Protein AF-0000000067715689 (afdb_homodimer)

Sequence (502 aa):
MKSIFISGAANGIGKAVALKFLHEGWLVGAYDLAEITYSHPNLRWGYLNVRQSESWDKALEDFATHTGGTIDVVDNNAGVIIEGPLQDAEEGSVDKLLAINVNGVTLGARAAHPYLARTPGAQLLNMSSASAVYGQPQIAVYSASKFYVAGLTEALNLEWRKDDIRVVDVWPLWAKTDLVNGVKAKSLKRLGVRITPEQVAQAVWDAVHPKSRWAKGKVHHGVSKLDKALYLMKSLSPDRVAMCFARLIAGMKSIFISGAANGIGKAVALKFLHEGWLVGAYDLAEITYSHPNLRWGYLNVRQSESWDKALEDFATHTGGTIDVVDNNAGVIIEGPLQDAEEGSVDKLLAINVNGVTLGARAAHPYLARTPGAQLLNMSSASAVYGQPQIAVYSASKFYVAGLTEALNLEWRKDDIRVVDVWPLWAKTDLVNGVKAKSLKRLGVRITPEQVAQAVWDAVHPKSRWAKGKVHHGVSKLDKALYLMKSLSPDRVAMCFARLIAG

Nearest PDB structures (foldseek):
  1ae1-assembly1_A  TM=8.604E-01  e=1.299E-16  Datura stramonium
  1ae1-assembly1_B  TM=8.525E-01  e=2.004E-15  Datura stramonium
  2ae2-assembly1_A  TM=8.533E-01  e=1.173E-15  Datura stramonium
  2ae1-assembly1_A  TM=8.393E-01  e=2.127E-15  Datura stramonium
  5ff9-assembly1_C  TM=8.757E-01  e=2.914E-14  Narcissus pseudonarcissus

Foldseek 3Di:
DAEEEFEPLQDFLNVLLQVVVVVVPHQYEYEYCDDRDDDDPSYHYYYADLLDLVRLLVSLVVSCVVVVLAHQEYELEDADFDFFAPVPDDPCPLVVRCSRLPVSLVSNVVSCLRRQLVDAQHEYEYEAALLCLDQAPRGRSNNVSRVNVLVVQVVVCVVCVVSNYHGAYEYEYLACDCVCVPVPQVLSVPVPHNQGSNLSSVQVVCQSVPPDPVSSPHRYTYSDPVSVVSNVCSVPDDPVVNVVVSVVSSD/DAEEEEEPLQDFLNVLLQVVVVVVPHQYEYEYCDDRDDDDPSYHYYYADLLDLVRLLVSLVVSCVVVVLAHQEYELEDADFDFFAPVPDDPCPLVVRCSRLPVSLVSNVVSCLRRQLVDAQHEYEYEAALLCLDQAPRGRSNNVSRVNVLVVQVVVCVVCVVSNYHGAYEYEYLACDCVCVPVPQVLSVVVPHNQGSNLSSVQVVCQSVPPDPVSSPHRYTYSDPVSVVSNVCSVPDDPVVNVVVSVVSSD

Structure (mmCIF, N/CA/C/O backbone):
data_AF-0000000067715689-model_v1
#
loop_
_entity.id
_entity.type
_entity.pdbx_description
1 polymer 'Dehydrogenases with different specificities (Related to short-chain alcohol dehydrogenases)'
#
loop_
_atom_site.group_PDB
_atom_site.id
_atom_site.type_symbol
_atom_site.label_atom_id
_atom_site.label_alt_id
_atom_site.label_comp_id
_atom_site.label_asym_id
_atom_site.label_entity_id
_atom_site.label_seq_id
_atom_site.pdbx_PDB_ins_code
_atom_site.Cartn_x
_atom_site.Cartn_y
_atom_site.Cartn_z
_atom_site.occupancy
_atom_site.B_iso_or_equiv
_atom_site.auth_seq_id
_atom_site.auth_comp_id
_atom_site.auth_asym_id
_atom_site.auth_atom_id
_atom_site.pdbx_PDB_model_num
ATOM 1 N N . MET A 1 1 ? 1.938 -32.562 -14.57 1 90.81 1 MET A N 1
ATOM 2 C CA . MET A 1 1 ? 0.697 -31.828 -14.367 1 90.81 1 MET A CA 1
ATOM 3 C C . MET A 1 1 ? 0.979 -30.438 -13.82 1 90.81 1 MET A C 1
ATOM 5 O O . MET A 1 1 ? 1.812 -30.266 -12.93 1 90.81 1 MET A O 1
ATOM 9 N N . LYS A 1 2 ? 0.376 -29.406 -14.422 1 97.44 2 LYS A N 1
ATOM 10 C CA . LYS A 1 2 ? 0.578 -28.047 -13.945 1 97.44 2 LYS A CA 1
ATOM 11 C C . LYS A 1 2 ? -0.142 -27.812 -12.625 1 97.44 2 LYS A C 1
ATOM 13 O O . LYS A 1 2 ? -1.163 -28.438 -12.344 1 97.44 2 LYS A O 1
ATOM 18 N N . SER A 1 3 ? 0.376 -26.953 -11.812 1 98.69 3 SER A N 1
ATOM 19 C CA . SER A 1 3 ? -0.172 -26.781 -10.477 1 98.69 3 SER A CA 1
ATOM 20 C C . SER A 1 3 ? -0.402 -25.312 -10.156 1 98.69 3 SER A C 1
ATOM 22 O O . SER A 1 3 ? 0.294 -24.438 -10.68 1 98.69 3 SER A O 1
ATOM 24 N N . ILE A 1 4 ? -1.448 -25.047 -9.297 1 98.81 4 ILE A N 1
ATOM 25 C CA . ILE A 1 4 ? -1.716 -23.703 -8.781 1 98.81 4 ILE A CA 1
ATOM 26 C C . ILE A 1 4 ? -2.004 -23.781 -7.285 1 98.81 4 ILE A C 1
ATOM 28 O O . ILE A 1 4 ? -2.74 -24.656 -6.832 1 98.81 4 ILE A O 1
ATOM 32 N N . PHE A 1 5 ? -1.339 -22.953 -6.52 1 98.88 5 PHE A N 1
ATOM 33 C CA . PHE A 1 5 ? -1.626 -22.719 -5.109 1 98.88 5 PHE A CA 1
ATOM 34 C C . PHE A 1 5 ? -2.482 -21.469 -4.934 1 98.88 5 PHE A C 1
ATOM 36 O O . PHE A 1 5 ? -2.15 -20.406 -5.457 1 98.88 5 PHE A O 1
ATOM 43 N N . ILE A 1 6 ? -3.592 -21.562 -4.184 1 98.75 6 ILE A N 1
ATOM 44 C CA . ILE A 1 6 ? -4.516 -20.453 -4.035 1 98.75 6 ILE A CA 1
ATOM 45 C C . ILE A 1 6 ? -4.754 -20.172 -2.551 1 98.75 6 ILE A C 1
ATOM 47 O O . ILE A 1 6 ? -5.215 -21.047 -1.814 1 98.75 6 ILE A O 1
ATOM 51 N N . SER A 1 7 ? -4.418 -18.984 -2.09 1 98.31 7 SER A N 1
ATOM 52 C CA . SER A 1 7 ? -4.82 -18.547 -0.756 1 98.31 7 SER A CA 1
ATOM 53 C C . SER A 1 7 ? -6.25 -18.016 -0.755 1 98.31 7 SER A C 1
ATOM 55 O O . SER A 1 7 ? -6.695 -17.422 -1.737 1 98.31 7 SER A O 1
ATOM 57 N N . GLY A 1 8 ? -6.949 -18.141 0.369 1 96.75 8 GLY A N 1
ATOM 58 C CA . GLY A 1 8 ? -8.328 -17.688 0.447 1 96.75 8 GLY A CA 1
ATOM 59 C C . GLY A 1 8 ? -9.258 -18.438 -0.499 1 96.75 8 GLY A C 1
ATOM 60 O O . GLY A 1 8 ? -10.039 -17.812 -1.218 1 96.75 8 GLY A O 1
ATOM 61 N N . ALA A 1 9 ? -9.156 -19.75 -0.516 1 97.31 9 ALA A N 1
ATOM 62 C CA . ALA A 1 9 ? -9.789 -20.516 -1.575 1 97.31 9 ALA A CA 1
ATOM 63 C C . ALA A 1 9 ? -11.102 -21.141 -1.092 1 97.31 9 ALA A C 1
ATOM 65 O O . ALA A 1 9 ? -11.75 -21.891 -1.823 1 97.31 9 ALA A O 1
ATOM 66 N N . ALA A 1 10 ? -11.539 -20.844 0.126 1 96.31 10 ALA A N 1
ATOM 67 C CA . ALA A 1 10 ? -12.719 -21.5 0.677 1 96.31 10 ALA A CA 1
ATOM 68 C C . ALA A 1 10 ? -13.992 -20.938 0.061 1 96.31 10 ALA A C 1
ATOM 70 O O . ALA A 1 10 ? -14.984 -21.656 -0.099 1 96.31 10 ALA A O 1
ATOM 71 N N . ASN A 1 11 ? -13.977 -19.641 -0.258 1 90.94 11 ASN A N 1
ATOM 72 C CA . ASN A 1 11 ? -15.18 -18.984 -0.766 1 90.94 11 ASN A CA 1
ATOM 73 C C . ASN A 1 11 ? -14.844 -17.953 -1.825 1 90.94 11 ASN A C 1
ATOM 75 O O . ASN A 1 11 ? -13.672 -17.734 -2.139 1 90.94 11 ASN A O 1
ATOM 79 N N . GLY A 1 12 ? -15.867 -17.516 -2.5 1 90.12 12 GLY A N 1
ATOM 80 C CA . GLY A 1 12 ? -15.742 -16.344 -3.348 1 90.12 12 GLY A CA 1
ATOM 81 C C . GLY A 1 12 ? -14.875 -16.578 -4.57 1 90.12 12 GLY A C 1
ATOM 82 O O . GLY A 1 12 ? -15.039 -17.578 -5.27 1 90.12 12 GLY A O 1
ATOM 83 N N . ILE A 1 13 ? -14.062 -15.617 -4.824 1 90.12 13 ILE A N 1
ATOM 84 C CA . ILE A 1 13 ? -13.211 -15.625 -6.008 1 90.12 13 ILE A CA 1
ATOM 85 C C . ILE A 1 13 ? -12.227 -16.781 -5.93 1 90.12 13 ILE A C 1
ATOM 87 O O . ILE A 1 13 ? -12.016 -17.5 -6.91 1 90.12 13 ILE A O 1
ATOM 91 N N . GLY A 1 14 ? -11.664 -17.031 -4.723 1 95.56 14 GLY A N 1
ATOM 92 C CA . GLY A 1 14 ? -10.711 -18.109 -4.559 1 95.56 14 GLY A CA 1
ATOM 93 C C . GLY A 1 14 ? -11.297 -19.469 -4.895 1 95.56 14 GLY A C 1
ATOM 94 O O . GLY A 1 14 ? -10.641 -20.281 -5.559 1 95.56 14 GLY A O 1
ATOM 95 N N . LYS A 1 15 ? -12.484 -19.641 -4.449 1 96.81 15 LYS A N 1
ATOM 96 C CA . LYS A 1 15 ? -13.156 -20.906 -4.762 1 96.81 15 LYS A CA 1
ATOM 97 C C . LYS A 1 15 ? -13.43 -21.031 -6.258 1 96.81 15 LYS A C 1
ATOM 99 O O . LYS A 1 15 ? -13.211 -22.078 -6.852 1 96.81 15 LYS A O 1
ATOM 104 N N . ALA A 1 16 ? -13.875 -19.969 -6.871 1 95.69 16 ALA A N 1
ATOM 105 C CA . ALA A 1 16 ? -14.164 -19.969 -8.305 1 95.69 16 ALA A CA 1
ATOM 106 C C . ALA A 1 16 ? -12.906 -20.266 -9.109 1 95.69 16 ALA A C 1
ATOM 108 O O . ALA A 1 16 ? -12.945 -21 -10.102 1 95.69 16 ALA A O 1
ATOM 109 N N . VAL A 1 17 ? -11.805 -19.672 -8.68 1 97.12 17 VAL A N 1
ATOM 110 C CA . VAL A 1 17 ? -10.539 -19.922 -9.352 1 97.12 17 VAL A CA 1
ATOM 111 C C . VAL A 1 17 ? -10.141 -21.391 -9.188 1 97.12 17 VAL A C 1
ATOM 113 O O . VAL A 1 17 ? -9.734 -22.047 -10.156 1 97.12 17 VAL A O 1
ATOM 116 N N . ALA A 1 18 ? -10.289 -21.906 -7.973 1 98.56 18 ALA A N 1
ATOM 117 C CA . ALA A 1 18 ? -9.961 -23.297 -7.719 1 98.56 18 ALA A CA 1
ATOM 118 C C . ALA A 1 18 ? -10.766 -24.219 -8.633 1 98.56 18 ALA A C 1
ATOM 120 O O . ALA A 1 18 ? -10.203 -25.109 -9.289 1 98.56 18 ALA A O 1
ATOM 121 N N . LEU A 1 19 ? -12 -23.984 -8.703 1 98.44 19 LEU A N 1
ATOM 122 C CA . LEU A 1 19 ? -12.891 -24.844 -9.492 1 98.44 19 LEU A CA 1
ATOM 123 C C . LEU A 1 19 ? -12.562 -24.75 -10.977 1 98.44 19 LEU A C 1
ATOM 125 O O . LEU A 1 19 ? -12.57 -25.75 -11.688 1 98.44 19 LEU A O 1
ATOM 129 N N . LYS A 1 20 ? -12.266 -23.578 -11.445 1 98.19 20 LYS A N 1
ATOM 130 C CA . LYS A 1 20 ? -11.898 -23.391 -12.836 1 98.19 20 LYS A CA 1
ATOM 131 C C . LYS A 1 20 ? -10.641 -24.172 -13.195 1 98.19 20 LYS A C 1
ATOM 133 O O . LYS A 1 20 ? -10.609 -24.875 -14.211 1 98.19 20 LYS A O 1
ATOM 138 N N . PHE A 1 21 ? -9.648 -24.094 -12.398 1 98.69 21 PHE A N 1
ATOM 139 C CA . PHE A 1 21 ? -8.383 -24.766 -12.695 1 98.69 21 PHE A CA 1
ATOM 140 C C . PHE A 1 21 ? -8.516 -26.266 -12.539 1 98.69 21 PHE A C 1
ATOM 142 O O . PHE A 1 21 ? -7.887 -27.031 -13.273 1 98.69 21 PHE A O 1
ATOM 149 N N . LEU A 1 22 ? -9.336 -26.75 -11.578 1 98.56 22 LEU A N 1
ATOM 150 C CA . LEU A 1 22 ? -9.641 -28.172 -11.469 1 98.56 22 LEU A CA 1
ATOM 151 C C . LEU A 1 22 ? -10.305 -28.688 -12.742 1 98.56 22 LEU A C 1
ATOM 153 O O . LEU A 1 22 ? -9.945 -29.75 -13.258 1 98.56 22 LEU A O 1
ATOM 157 N N . HIS A 1 23 ? -11.234 -27.906 -13.211 1 98.12 23 HIS A N 1
ATOM 158 C CA . HIS A 1 23 ? -11.945 -28.25 -14.43 1 98.12 23 HIS A CA 1
ATOM 159 C C . HIS A 1 23 ? -10.984 -28.391 -15.609 1 98.12 23 HIS A C 1
ATOM 161 O O . HIS A 1 23 ? -11.172 -29.25 -16.469 1 98.12 23 HIS A O 1
ATOM 167 N N . GLU A 1 24 ? -9.922 -27.641 -15.625 1 98 24 GLU A N 1
ATOM 168 C CA . GLU A 1 24 ? -8.945 -27.641 -16.719 1 98 24 GLU A CA 1
ATOM 169 C C . GLU A 1 24 ? -7.867 -28.703 -16.5 1 98 24 GLU A C 1
ATOM 171 O O . GLU A 1 24 ? -6.902 -28.781 -17.25 1 98 24 GLU A O 1
ATOM 176 N N . GLY A 1 25 ? -7.914 -29.469 -15.398 1 98.19 25 GLY A N 1
ATOM 177 C CA . GLY A 1 25 ? -7.066 -30.625 -15.195 1 98.19 25 GLY A CA 1
ATOM 178 C C . GLY A 1 25 ? -5.824 -30.328 -14.375 1 98.19 25 GLY A C 1
ATOM 179 O O . GLY A 1 25 ? -4.91 -31.141 -14.305 1 98.19 25 GLY A O 1
ATOM 180 N N . TRP A 1 26 ? -5.754 -29.172 -13.719 1 98.69 26 TRP A N 1
ATOM 181 C CA . TRP A 1 26 ? -4.586 -28.797 -12.93 1 98.69 26 TRP A CA 1
ATOM 182 C C . TRP A 1 26 ? -4.621 -29.438 -11.547 1 98.69 26 TRP A C 1
ATOM 184 O O . TRP A 1 26 ? -5.688 -29.812 -11.062 1 98.69 26 TRP A O 1
ATOM 194 N N . LEU A 1 27 ? -3.48 -29.625 -10.961 1 98.75 27 LEU A N 1
ATOM 195 C CA . LEU A 1 27 ? -3.393 -29.859 -9.523 1 98.75 27 LEU A CA 1
ATOM 196 C C . LEU A 1 27 ? -3.586 -28.562 -8.75 1 98.75 27 LEU A C 1
ATOM 198 O O . LEU A 1 27 ? -2.861 -27.594 -8.969 1 98.75 27 LEU A O 1
ATOM 202 N N . VAL A 1 28 ? -4.613 -28.562 -7.863 1 98.88 28 VAL A N 1
ATOM 203 C CA . VAL A 1 28 ? -4.984 -27.312 -7.211 1 98.88 28 VAL A CA 1
ATOM 204 C C . VAL A 1 28 ? -4.762 -27.422 -5.703 1 98.88 28 VAL A C 1
ATOM 206 O O . VAL A 1 28 ? -5.262 -28.359 -5.07 1 98.88 28 VAL A O 1
ATOM 209 N N . GLY A 1 29 ? -3.941 -26.578 -5.137 1 98.88 29 GLY A N 1
ATOM 210 C CA . GLY A 1 29 ? -3.871 -26.375 -3.697 1 98.88 29 GLY A CA 1
ATOM 211 C C . GLY A 1 29 ? -4.762 -25.25 -3.209 1 98.88 29 GLY A C 1
ATOM 212 O O . GLY A 1 29 ? -4.516 -24.078 -3.514 1 98.88 29 GLY A O 1
ATOM 213 N N . ALA A 1 30 ? -5.793 -25.609 -2.455 1 98.81 30 ALA A N 1
ATOM 214 C CA . ALA A 1 30 ? -6.73 -24.656 -1.887 1 98.81 30 ALA A CA 1
ATOM 215 C C . ALA A 1 30 ? -6.488 -24.469 -0.392 1 98.81 30 ALA A C 1
ATOM 217 O O . ALA A 1 30 ? -6.746 -25.375 0.403 1 98.81 30 ALA A O 1
ATOM 218 N N . TYR A 1 31 ? -6.047 -23.328 0.003 1 98.75 31 TYR A N 1
ATOM 219 C CA . TYR A 1 31 ? -5.691 -23.078 1.394 1 98.75 31 TYR A CA 1
ATOM 220 C C . TYR A 1 31 ? -6.43 -21.844 1.932 1 98.75 31 TYR A C 1
ATOM 222 O O . TYR A 1 31 ? -6.582 -20.844 1.228 1 98.75 31 TYR A O 1
ATOM 230 N N . ASP A 1 32 ? -6.906 -21.891 3.127 1 98 32 ASP A N 1
ATOM 231 C CA . ASP A 1 32 ? -7.754 -20.859 3.715 1 98 32 ASP A CA 1
AT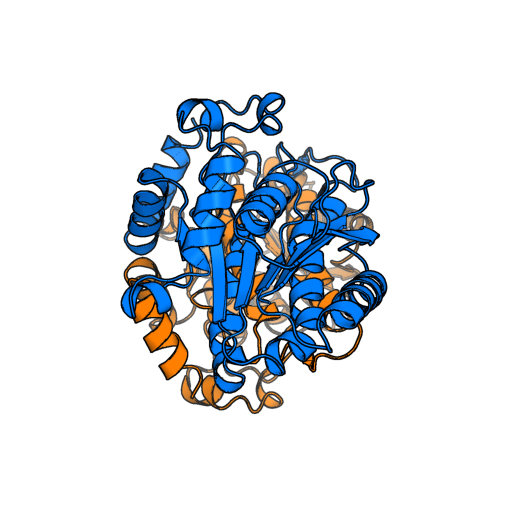OM 232 C C . ASP A 1 32 ? -7.805 -21 5.234 1 98 32 ASP A C 1
ATOM 234 O O . ASP A 1 32 ? -7.336 -21.984 5.793 1 98 32 ASP A O 1
ATOM 238 N N . LEU A 1 33 ? -8.25 -19.938 5.863 1 97.12 33 LEU A N 1
ATOM 239 C CA . LEU A 1 33 ? -8.602 -20.047 7.273 1 97.12 33 LEU A CA 1
ATOM 240 C C . LEU A 1 33 ? -9.797 -20.969 7.473 1 97.12 33 LEU A C 1
ATOM 242 O O . LEU A 1 33 ? -9.828 -21.75 8.43 1 97.12 33 LEU A O 1
ATOM 246 N N . ALA A 1 34 ? -10.766 -20.812 6.621 1 96.75 34 ALA A N 1
ATOM 247 C CA . ALA A 1 34 ? -11.992 -21.609 6.68 1 96.75 34 ALA A CA 1
ATOM 248 C C . ALA A 1 34 ? -11.789 -22.969 6.035 1 96.75 34 ALA A C 1
ATOM 250 O O . ALA A 1 34 ? -10.898 -23.156 5.203 1 96.75 34 ALA A O 1
ATOM 251 N N . GLU A 1 35 ? -12.594 -23.828 6.32 1 97.12 35 GLU A N 1
ATOM 252 C CA . GLU A 1 35 ? -12.539 -25.172 5.77 1 97.12 35 GLU A CA 1
ATOM 253 C C . GLU A 1 35 ? -12.914 -25.188 4.293 1 97.12 35 GLU A C 1
ATOM 255 O O . GLU A 1 35 ? -13.836 -24.484 3.875 1 97.12 35 GLU A O 1
ATOM 260 N N . ILE A 1 36 ? -12.148 -25.969 3.545 1 98.06 36 ILE A N 1
ATOM 261 C CA . ILE A 1 36 ? -12.492 -26.219 2.148 1 98.06 36 ILE A CA 1
ATOM 262 C C . ILE A 1 36 ? -13.602 -27.266 2.066 1 98.06 36 ILE A C 1
ATOM 264 O O . ILE A 1 36 ? -13.422 -28.406 2.512 1 98.06 36 ILE A O 1
ATOM 268 N N . THR A 1 37 ? -14.695 -26.875 1.43 1 97.75 37 THR A N 1
ATOM 269 C CA . THR A 1 37 ? -15.859 -27.75 1.513 1 97.75 37 THR A CA 1
ATOM 270 C C . THR A 1 37 ? -16.109 -28.453 0.181 1 97.75 37 THR A C 1
ATOM 272 O O . THR A 1 37 ? -17.062 -29.219 0.049 1 97.75 37 THR A O 1
ATOM 275 N N . TYR A 1 38 ? -15.422 -28.188 -0.883 1 97.38 38 TYR A N 1
ATOM 276 C CA . TYR A 1 38 ? -15.523 -28.859 -2.17 1 97.38 38 TYR A CA 1
ATOM 277 C C . TYR A 1 38 ? -14.414 -29.906 -2.328 1 97.38 38 TYR A C 1
ATOM 279 O O . TYR A 1 38 ? -13.43 -29.875 -1.593 1 97.38 38 TYR A O 1
ATOM 287 N N . SER A 1 39 ? -14.656 -30.875 -3.275 1 97.38 39 SER A N 1
ATOM 288 C CA . SER A 1 39 ? -13.727 -31.984 -3.445 1 97.38 39 SER A CA 1
ATOM 289 C C . SER A 1 39 ? -13.484 -32.281 -4.922 1 97.38 39 SER A C 1
ATOM 291 O O . SER A 1 39 ? -14.352 -32.031 -5.762 1 97.38 39 SER A O 1
ATOM 293 N N . HIS A 1 40 ? -12.367 -32.719 -5.184 1 98.06 40 HIS A N 1
ATOM 294 C CA . HIS A 1 40 ? -11.883 -33.156 -6.492 1 98.06 40 HIS A CA 1
ATOM 295 C C . HIS A 1 40 ? -10.633 -34 -6.363 1 98.06 40 HIS A C 1
ATOM 297 O O . HIS A 1 40 ? -9.797 -33.75 -5.488 1 98.06 40 HIS A O 1
ATOM 303 N N . PRO A 1 41 ? -10.414 -35 -7.199 1 97.88 41 PRO A N 1
ATOM 304 C CA . PRO A 1 41 ? -9.234 -35.875 -7.09 1 97.88 41 PRO A CA 1
ATOM 305 C C . PRO A 1 41 ? -7.922 -35.094 -7.172 1 97.88 41 PRO A C 1
ATOM 307 O O . PRO A 1 41 ? -6.922 -35.5 -6.582 1 97.88 41 PRO A O 1
ATOM 310 N N . ASN A 1 42 ? -7.977 -34 -7.883 1 98.62 42 ASN A N 1
ATOM 311 C CA . ASN A 1 42 ? -6.766 -33.219 -8.062 1 98.62 42 ASN A CA 1
ATOM 312 C C . ASN A 1 42 ? -6.703 -32.062 -7.07 1 98.62 42 ASN A C 1
ATOM 314 O O . ASN A 1 42 ? -5.902 -31.125 -7.23 1 98.62 42 ASN A O 1
ATOM 318 N N . LEU A 1 43 ? -7.559 -32.031 -6.043 1 98.75 43 LEU A N 1
ATOM 319 C CA . LEU A 1 43 ? -7.59 -30.969 -5.047 1 98.75 43 LEU A CA 1
ATOM 320 C C . LEU A 1 43 ? -6.773 -31.344 -3.816 1 98.75 43 LEU A C 1
ATOM 322 O O . LEU A 1 43 ? -6.883 -32.469 -3.318 1 98.75 43 LEU A O 1
ATOM 326 N N . ARG A 1 44 ? -5.895 -30.531 -3.432 1 98.62 44 ARG A N 1
ATOM 327 C CA . ARG A 1 44 ? -5.254 -30.547 -2.119 1 98.62 44 ARG A CA 1
ATOM 328 C C . ARG A 1 44 ? -5.645 -29.312 -1.31 1 98.62 44 ARG A C 1
ATOM 330 O O . ARG A 1 44 ? -5.855 -28.234 -1.871 1 98.62 44 ARG A O 1
ATOM 337 N N . TRP A 1 45 ? -5.879 -29.5 -0.043 1 98.38 45 TRP A N 1
ATOM 338 C CA . TRP A 1 45 ? -6.367 -28.375 0.74 1 98.38 45 TRP A CA 1
ATOM 339 C C . TRP A 1 45 ? -5.715 -28.344 2.117 1 98.38 45 TRP A C 1
ATOM 341 O O . TRP A 1 45 ? -5.145 -29.344 2.564 1 98.38 45 TRP A O 1
ATOM 351 N N . GLY A 1 46 ? -5.719 -27.188 2.744 1 98.12 46 GLY A N 1
ATOM 352 C CA . GLY A 1 46 ? -5.145 -27.031 4.07 1 98.12 46 GLY A CA 1
ATOM 353 C C . GLY A 1 46 ? -5.414 -25.656 4.672 1 98.12 46 GLY A C 1
ATOM 354 O O . GLY A 1 46 ? -6.172 -24.875 4.109 1 98.12 46 GLY A O 1
ATOM 355 N N . TYR A 1 47 ? -4.777 -25.5 5.805 1 98.5 47 TYR A N 1
ATOM 356 C CA . TYR A 1 47 ? -4.953 -24.281 6.59 1 98.5 47 TYR A CA 1
ATOM 357 C C . TYR A 1 47 ? -3.906 -23.234 6.215 1 98.5 47 TYR A C 1
ATOM 359 O O . TYR A 1 47 ? -2.734 -23.562 6.023 1 98.5 47 TYR A O 1
ATOM 367 N N . LEU A 1 48 ? -4.344 -22 6.094 1 98.56 48 LEU A N 1
ATOM 368 C CA . LEU A 1 48 ? -3.426 -20.891 5.867 1 98.56 48 LEU A CA 1
ATOM 369 C C . LEU A 1 48 ? -3.969 -19.594 6.48 1 98.56 48 LEU A C 1
ATOM 371 O O . LEU A 1 48 ? -5.047 -19.141 6.102 1 98.56 48 LEU A O 1
ATOM 375 N N . ASN A 1 49 ? -3.314 -19.125 7.484 1 98.38 49 ASN A N 1
ATOM 376 C CA . ASN A 1 49 ? -3.477 -17.75 7.934 1 98.38 49 ASN A CA 1
ATOM 377 C C . ASN A 1 49 ? -2.484 -16.812 7.246 1 98.38 49 ASN A C 1
ATOM 379 O O . ASN A 1 49 ? -1.305 -16.781 7.602 1 98.38 49 ASN A O 1
ATOM 383 N N . VAL A 1 50 ? -2.98 -16.047 6.316 1 97.44 50 VAL A N 1
ATOM 384 C CA . VAL A 1 50 ? -2.104 -15.305 5.414 1 97.44 50 VAL A CA 1
ATOM 385 C C . VAL A 1 50 ? -1.358 -14.227 6.195 1 97.44 50 VAL A C 1
ATOM 387 O O . VAL A 1 50 ? -0.397 -13.641 5.691 1 97.44 50 VAL A O 1
ATOM 390 N N . ARG A 1 51 ? -1.784 -13.938 7.434 1 95.44 51 ARG A N 1
ATOM 391 C CA . ARG A 1 51 ? -1.161 -12.891 8.242 1 95.44 51 ARG A CA 1
ATOM 392 C C . ARG A 1 51 ? 0.101 -13.406 8.922 1 95.44 51 ARG A C 1
ATOM 394 O O . ARG A 1 51 ? 0.816 -12.648 9.578 1 95.44 51 ARG A O 1
ATOM 401 N N . GLN A 1 52 ? 0.377 -14.68 8.805 1 96 52 GLN A N 1
ATOM 402 C CA . GLN A 1 52 ? 1.484 -15.281 9.539 1 96 52 GLN A CA 1
ATOM 403 C C . GLN A 1 52 ? 2.496 -15.914 8.586 1 96 52 GLN A C 1
ATOM 405 O O . GLN A 1 52 ? 2.158 -16.828 7.828 1 96 52 GLN A O 1
ATOM 410 N N . SER A 1 53 ? 3.715 -15.508 8.727 1 95.25 53 SER A N 1
ATOM 411 C CA . SER A 1 53 ? 4.781 -16 7.855 1 95.25 53 SER A CA 1
ATOM 412 C C . SER A 1 53 ? 4.938 -17.516 7.969 1 95.25 53 SER A C 1
ATOM 414 O O . SER A 1 53 ? 5.047 -18.203 6.957 1 95.25 53 SER A O 1
ATOM 416 N N . GLU A 1 54 ? 4.922 -18 9.141 1 96.44 54 GLU A N 1
ATOM 417 C CA . GLU A 1 54 ? 5.098 -19.438 9.367 1 96.44 54 GLU A CA 1
ATOM 418 C C . GLU A 1 54 ? 3.959 -20.234 8.734 1 96.44 54 GLU A C 1
ATOM 420 O O . GLU A 1 54 ? 4.168 -21.344 8.25 1 96.44 54 GLU A O 1
ATOM 425 N N . SER A 1 55 ? 2.797 -19.703 8.789 1 98.25 55 SER A N 1
ATOM 426 C CA . SER A 1 55 ? 1.649 -20.359 8.18 1 98.25 55 SER A CA 1
ATOM 427 C C . SER A 1 55 ? 1.834 -20.516 6.672 1 98.25 55 SER A C 1
ATOM 429 O O . SER A 1 55 ? 1.509 -21.547 6.098 1 98.25 55 SER A O 1
ATOM 431 N N . TRP A 1 56 ? 2.375 -19.5 6.012 1 97.75 56 TRP A N 1
ATOM 432 C CA . TRP A 1 56 ? 2.682 -19.562 4.586 1 97.75 56 TRP A CA 1
ATOM 433 C C . TRP A 1 56 ? 3.701 -20.656 4.293 1 97.75 56 TRP A C 1
ATOM 435 O O . TRP A 1 56 ? 3.502 -21.469 3.393 1 97.75 56 TRP A O 1
ATOM 445 N N . ASP A 1 57 ? 4.746 -20.656 5.078 1 97.31 57 ASP A N 1
ATOM 446 C CA . ASP A 1 57 ? 5.801 -21.641 4.859 1 97.31 57 ASP A CA 1
ATOM 447 C C . ASP A 1 57 ? 5.246 -23.062 4.941 1 97.31 57 ASP A C 1
ATOM 449 O O . ASP A 1 57 ? 5.512 -23.875 4.062 1 97.31 57 ASP A O 1
ATOM 453 N N . LYS A 1 58 ? 4.488 -23.297 5.922 1 98.5 58 LYS A N 1
ATOM 454 C CA . LYS A 1 58 ? 3.924 -24.625 6.121 1 98.5 58 LYS A CA 1
ATOM 455 C C . LYS A 1 58 ? 2.963 -25 4.996 1 98.5 58 LYS A C 1
ATOM 457 O O . LYS A 1 58 ? 2.988 -26.125 4.492 1 98.5 58 LYS A O 1
ATOM 462 N N . ALA A 1 59 ? 2.117 -24.062 4.598 1 98.69 59 ALA A N 1
ATOM 463 C CA . ALA A 1 59 ? 1.116 -24.328 3.568 1 98.69 59 ALA A CA 1
ATOM 464 C C . ALA A 1 59 ? 1.776 -24.609 2.223 1 98.69 59 ALA A C 1
ATOM 466 O O . ALA A 1 59 ? 1.413 -25.578 1.538 1 98.69 59 ALA A O 1
ATOM 467 N N . LEU A 1 60 ? 2.727 -23.781 1.843 1 98.56 60 LEU A N 1
ATOM 468 C CA . LEU A 1 60 ? 3.404 -23.969 0.562 1 98.56 60 LEU A CA 1
ATOM 469 C C . LEU A 1 60 ? 4.25 -25.234 0.566 1 98.56 60 LEU A C 1
ATOM 471 O O . LEU A 1 60 ? 4.312 -25.938 -0.44 1 98.56 60 LEU A O 1
ATOM 475 N N . GLU A 1 61 ? 4.879 -25.484 1.674 1 98.38 61 GLU A N 1
ATOM 476 C CA . GLU A 1 61 ? 5.629 -26.719 1.801 1 98.38 61 GLU A CA 1
ATOM 477 C C . GLU A 1 61 ? 4.715 -27.938 1.647 1 98.38 61 GLU A C 1
ATOM 479 O O . GLU A 1 61 ? 5.051 -28.891 0.939 1 98.38 61 GLU A O 1
ATOM 484 N N . ASP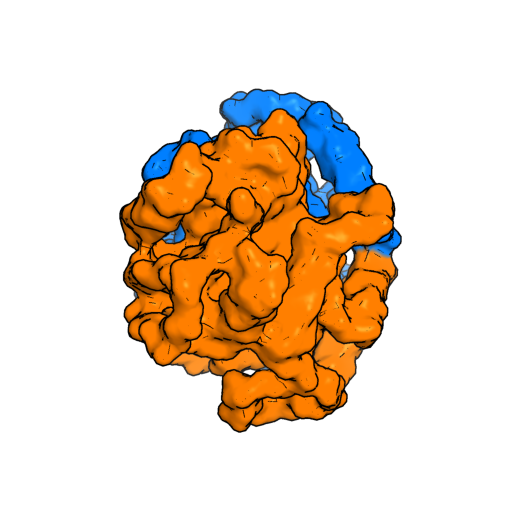 A 1 62 ? 3.645 -27.938 2.297 1 98.56 62 ASP A N 1
ATOM 485 C CA . ASP A 1 62 ? 2.666 -29.016 2.219 1 98.56 62 ASP A CA 1
ATOM 486 C C . ASP A 1 62 ? 2.232 -29.25 0.775 1 98.56 62 ASP A C 1
ATOM 488 O O . ASP A 1 62 ? 2.281 -30.391 0.29 1 98.56 62 ASP A O 1
ATOM 492 N N . PHE A 1 63 ? 1.869 -28.234 0.035 1 98.62 63 PHE A N 1
ATOM 493 C CA . PHE A 1 63 ? 1.425 -28.375 -1.346 1 98.62 63 PHE A CA 1
ATOM 494 C C . PHE A 1 63 ? 2.561 -28.891 -2.229 1 98.62 63 PHE A C 1
ATOM 496 O O . PHE A 1 63 ? 2.346 -29.719 -3.107 1 98.62 63 PHE A O 1
ATOM 503 N N . ALA A 1 64 ? 3.746 -28.359 -1.954 1 97.88 64 ALA A N 1
ATOM 504 C CA . ALA A 1 64 ? 4.91 -28.703 -2.77 1 97.88 64 ALA A CA 1
ATOM 505 C C . ALA A 1 64 ? 5.238 -30.188 -2.674 1 97.88 64 ALA A C 1
ATOM 507 O O . ALA A 1 64 ? 5.867 -30.75 -3.572 1 97.88 64 ALA A O 1
ATOM 508 N N . THR A 1 65 ? 4.836 -30.844 -1.582 1 97.5 65 THR A N 1
ATOM 509 C CA . THR A 1 65 ? 5.062 -32.281 -1.46 1 97.5 65 THR A CA 1
ATOM 510 C C . THR A 1 65 ? 4.309 -33.031 -2.547 1 97.5 65 THR A C 1
ATOM 512 O O . THR A 1 65 ? 4.688 -34.156 -2.91 1 97.5 65 THR A O 1
ATOM 515 N N . HIS A 1 66 ? 3.326 -32.438 -3.094 1 97.69 66 HIS A N 1
ATOM 516 C CA . HIS A 1 66 ? 2.496 -33.094 -4.094 1 97.69 66 HIS A CA 1
ATOM 517 C C . HIS A 1 66 ? 2.941 -32.719 -5.508 1 97.69 66 HIS A C 1
ATOM 519 O O . HIS A 1 66 ? 2.432 -33.281 -6.484 1 97.69 66 HIS A O 1
ATOM 525 N N . THR A 1 67 ? 3.846 -31.75 -5.625 1 97.06 67 THR A N 1
ATOM 526 C CA . THR A 1 67 ? 4.223 -31.25 -6.938 1 97.06 67 THR A CA 1
ATOM 527 C C . THR A 1 67 ? 5.707 -31.5 -7.207 1 97.06 67 THR A C 1
ATOM 529 O O . THR A 1 67 ? 6.246 -31.016 -8.203 1 97.06 67 THR A O 1
ATOM 532 N N . GLY A 1 68 ? 6.414 -32.188 -6.285 1 95.12 68 GLY A N 1
ATOM 533 C CA . GLY A 1 68 ? 7.848 -32.406 -6.422 1 95.12 68 GLY A CA 1
ATOM 534 C C . GLY A 1 68 ? 8.664 -31.172 -6.156 1 95.12 68 GLY A C 1
ATOM 535 O O . GLY A 1 68 ? 9.773 -31.016 -6.676 1 95.12 68 GLY A O 1
ATOM 536 N N . GLY A 1 69 ? 8.094 -30.25 -5.492 1 96.19 69 GLY A N 1
ATOM 537 C CA . GLY A 1 69 ? 8.82 -29.062 -5.062 1 96.19 69 GLY A CA 1
ATOM 538 C C . GLY A 1 69 ? 8.656 -27.891 -6.008 1 96.19 69 GLY A C 1
ATOM 539 O O . GLY A 1 69 ? 9.25 -26.828 -5.801 1 96.19 69 GLY A O 1
ATOM 540 N N . THR A 1 70 ? 7.855 -28.094 -7.094 1 96.75 70 THR A N 1
ATOM 541 C CA . THR A 1 70 ? 7.617 -27.016 -8.055 1 96.75 70 THR A CA 1
ATOM 542 C C . THR A 1 70 ? 6.172 -26.531 -7.977 1 96.75 70 THR A C 1
ATOM 544 O O . THR A 1 70 ? 5.281 -27.281 -7.57 1 96.75 70 THR A O 1
ATOM 547 N N . ILE A 1 71 ? 5.957 -25.266 -8.258 1 98.5 71 ILE A N 1
ATOM 548 C CA . ILE A 1 71 ? 4.617 -24.703 -8.359 1 98.5 71 ILE A CA 1
ATOM 549 C C . ILE A 1 71 ? 4.543 -23.781 -9.57 1 98.5 71 ILE A C 1
ATOM 551 O O . ILE A 1 71 ? 5.324 -22.828 -9.688 1 98.5 71 ILE A O 1
ATOM 555 N N . ASP A 1 72 ? 3.596 -24.016 -10.469 1 98.62 72 ASP A N 1
ATOM 556 C CA . ASP A 1 72 ? 3.5 -23.25 -11.703 1 98.62 72 ASP A CA 1
ATOM 557 C C . ASP A 1 72 ? 2.914 -21.859 -11.438 1 98.62 72 ASP A C 1
ATOM 559 O O . ASP A 1 72 ? 3.34 -20.875 -12.047 1 98.62 72 ASP A O 1
ATOM 563 N N . VAL A 1 73 ? 1.887 -21.766 -10.609 1 98.75 73 VAL A N 1
ATOM 564 C CA . VAL A 1 73 ? 1.225 -20.5 -10.312 1 98.75 73 VAL A CA 1
ATOM 565 C C . VAL A 1 73 ? 0.903 -20.422 -8.828 1 98.75 73 VAL A C 1
ATOM 567 O O . VAL A 1 73 ? 0.407 -21.391 -8.234 1 98.75 73 VAL A O 1
ATOM 570 N N . VAL A 1 74 ? 1.292 -19.406 -8.18 1 98.69 74 VAL A N 1
ATOM 571 C CA . VAL A 1 74 ? 0.764 -19.047 -6.867 1 98.69 74 VAL A CA 1
ATOM 572 C C . VAL A 1 74 ? -0.192 -17.859 -7.004 1 98.69 74 VAL A C 1
ATOM 574 O O . VAL A 1 74 ? 0.157 -16.844 -7.598 1 98.69 74 VAL A O 1
ATOM 577 N N . ASP A 1 75 ? -1.423 -18.031 -6.555 1 98.06 75 ASP A N 1
ATOM 578 C CA . ASP A 1 75 ? -2.455 -17 -6.578 1 98.06 75 ASP A CA 1
ATOM 579 C C . ASP A 1 75 ? -2.68 -16.422 -5.184 1 98.06 75 ASP A C 1
ATOM 581 O O . ASP A 1 75 ? -3.373 -17.031 -4.359 1 98.06 75 ASP A O 1
ATOM 585 N N . ASN A 1 76 ? -2.076 -15.281 -4.949 1 96.44 76 ASN A N 1
ATOM 586 C CA . ASN A 1 76 ? -2.365 -14.492 -3.754 1 96.44 76 ASN A CA 1
ATOM 587 C C . ASN A 1 76 ? -3.756 -13.867 -3.814 1 96.44 76 ASN A C 1
ATOM 589 O O . ASN A 1 76 ? -3.904 -12.703 -4.188 1 96.44 76 ASN A O 1
ATOM 593 N N . ASN A 1 77 ? -4.707 -14.602 -3.35 1 92.69 77 ASN A N 1
ATOM 594 C CA . ASN A 1 77 ? -6.105 -14.258 -3.59 1 92.69 77 ASN A CA 1
ATOM 595 C C . ASN A 1 77 ? -6.781 -13.734 -2.324 1 92.69 77 ASN A C 1
ATOM 597 O O . ASN A 1 77 ? -7.73 -12.953 -2.4 1 92.69 77 ASN A O 1
ATOM 601 N N . ALA A 1 78 ? -6.285 -14.148 -1.166 1 84.94 78 ALA A N 1
ATOM 602 C CA . ALA A 1 78 ? -6.926 -13.75 0.085 1 84.94 78 ALA A CA 1
ATOM 603 C C . ALA A 1 78 ? -7 -12.234 0.212 1 84.94 78 ALA A C 1
ATOM 605 O O . ALA A 1 78 ? -6.035 -11.531 -0.097 1 84.94 78 ALA A O 1
ATOM 606 N N . GLY A 1 79 ? -8.125 -11.703 0.544 1 84.88 79 GLY A N 1
ATOM 607 C CA . GLY A 1 79 ? -8.344 -10.281 0.746 1 84.88 79 GLY A CA 1
ATOM 608 C C . GLY A 1 79 ? -9.672 -9.969 1.418 1 84.88 79 GLY A C 1
ATOM 609 O O . GLY A 1 79 ? -10.57 -10.812 1.442 1 84.88 79 GLY A O 1
ATOM 610 N N . VAL A 1 80 ? -9.695 -8.852 2.043 1 79.81 80 VAL A N 1
ATOM 611 C CA . VAL A 1 80 ? -10.914 -8.398 2.699 1 79.81 80 VAL A CA 1
ATOM 612 C C . VAL A 1 80 ? -11.156 -6.926 2.381 1 79.81 80 VAL A C 1
ATOM 614 O O . VAL A 1 80 ? -10.242 -6.215 1.96 1 79.81 80 VAL A O 1
ATOM 617 N N . ILE A 1 81 ? -12.406 -6.559 2.465 1 78.31 81 ILE A N 1
ATOM 618 C CA . ILE A 1 81 ? -12.797 -5.164 2.285 1 78.31 81 ILE A CA 1
ATOM 619 C C . ILE A 1 81 ? -13.461 -4.645 3.557 1 78.31 81 ILE A C 1
ATOM 621 O O . ILE A 1 81 ? -14.219 -5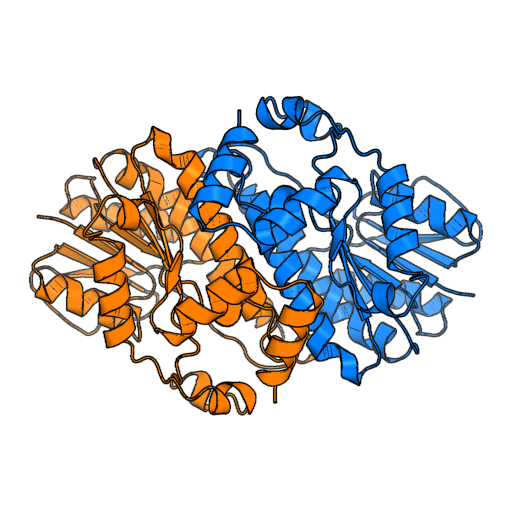.371 4.211 1 78.31 81 ILE A O 1
ATOM 625 N N . ILE A 1 82 ? -13.055 -3.465 4.035 1 74.56 82 ILE A N 1
ATOM 626 C CA . ILE A 1 82 ? -13.766 -2.734 5.074 1 74.56 82 ILE A CA 1
ATOM 627 C C . ILE A 1 82 ? -14.344 -1.443 4.5 1 74.56 82 ILE A C 1
ATOM 629 O O . ILE A 1 82 ? -13.633 -0.679 3.84 1 74.56 82 ILE A O 1
ATOM 633 N N . GLU A 1 83 ? -15.633 -1.247 4.797 1 75.06 83 GLU A N 1
ATOM 634 C CA . GLU A 1 83 ? -16.297 -0.056 4.285 1 75.06 83 GLU A CA 1
ATOM 635 C C . GLU A 1 83 ? -16.422 1.019 5.359 1 75.06 83 GLU A C 1
ATOM 637 O O . GLU A 1 83 ? -16.422 0.711 6.555 1 75.06 83 GLU A O 1
ATOM 642 N N . GLY A 1 84 ? -16.516 2.301 4.82 1 79.38 84 GLY A N 1
ATOM 643 C CA . GLY A 1 84 ? -16.75 3.426 5.711 1 79.38 84 GLY A CA 1
ATOM 644 C C . GLY A 1 84 ? -15.57 4.375 5.797 1 79.38 84 GLY A C 1
ATOM 645 O O . GLY A 1 84 ? -14.461 4.035 5.379 1 79.38 84 GLY A O 1
ATOM 646 N N . PRO A 1 85 ? -15.93 5.531 6.32 1 85.62 85 PRO A N 1
ATOM 647 C CA . PRO A 1 85 ? -14.859 6.516 6.5 1 85.62 85 PRO A CA 1
ATOM 648 C C . PRO A 1 85 ? -13.773 6.039 7.469 1 85.62 85 PRO A C 1
ATOM 650 O O . PRO A 1 85 ? -14.078 5.352 8.445 1 85.62 85 PRO A O 1
ATOM 653 N N . LEU A 1 86 ? -12.523 6.406 7.168 1 88.44 86 LEU A N 1
ATOM 654 C CA . LEU A 1 86 ? -11.375 5.969 7.949 1 88.44 86 LEU A CA 1
ATOM 655 C C . LEU A 1 86 ? -11.547 6.324 9.422 1 88.44 86 LEU A C 1
ATOM 657 O O . LEU A 1 86 ? -11.273 5.5 10.297 1 88.44 86 LEU A O 1
ATOM 661 N N . GLN A 1 87 ? -12.062 7.543 9.672 1 88 87 GLN A N 1
ATOM 662 C CA . GLN A 1 87 ? -12.148 8.016 11.055 1 88 87 GLN A CA 1
ATOM 663 C C . GLN A 1 87 ? -13.227 7.27 11.828 1 88 87 GLN A C 1
ATOM 665 O O . GLN A 1 87 ? -13.234 7.297 13.062 1 88 87 GLN A O 1
ATOM 670 N N . ASP A 1 88 ? -14.102 6.59 11.117 1 86.56 88 ASP A N 1
ATOM 671 C CA . ASP A 1 88 ? -15.203 5.887 11.766 1 86.56 88 ASP A CA 1
ATOM 672 C C . ASP A 1 88 ? -14.953 4.379 11.789 1 86.56 88 ASP A C 1
ATOM 674 O O . ASP A 1 88 ? -15.805 3.615 12.258 1 86.56 88 ASP A O 1
ATOM 678 N N . ALA A 1 89 ? -13.828 3.994 11.281 1 86.25 89 ALA A N 1
ATOM 679 C CA . ALA A 1 89 ? -13.539 2.564 11.227 1 86.25 89 ALA A CA 1
ATOM 680 C C . ALA A 1 89 ? -13.445 1.97 12.625 1 86.25 89 ALA A C 1
ATOM 682 O O . ALA A 1 89 ? -12.906 2.602 13.539 1 86.25 89 ALA A O 1
ATOM 683 N N . GLU A 1 90 ? -13.961 0.776 12.75 1 83.69 90 GLU A N 1
ATOM 684 C CA . GLU A 1 90 ? -13.898 0.074 14.023 1 83.69 90 GLU A CA 1
ATOM 685 C C . GLU A 1 90 ? -12.453 -0.22 14.414 1 83.69 90 GLU A C 1
ATOM 687 O O . GLU A 1 90 ? -11.609 -0.481 13.555 1 83.69 90 GLU A O 1
ATOM 692 N N . GLU A 1 91 ? -12.344 -0.233 15.734 1 77.75 91 GLU A N 1
ATOM 693 C CA . GLU A 1 91 ? -11.016 -0.522 16.25 1 77.75 91 GLU A CA 1
ATOM 694 C C . GLU A 1 91 ? -10.508 -1.872 15.758 1 77.75 91 GLU A C 1
ATOM 696 O O . GLU A 1 91 ? -11.227 -2.871 15.812 1 77.75 91 GLU A O 1
ATOM 701 N N . GLY A 1 92 ? -9.375 -1.852 15.211 1 87.69 92 GLY A N 1
ATOM 702 C CA . GLY A 1 92 ? -8.75 -3.094 14.797 1 87.69 92 GLY A CA 1
ATOM 703 C C . GLY A 1 92 ? -9.094 -3.484 13.367 1 87.69 92 GLY A C 1
ATOM 704 O O . GLY A 1 92 ? -8.43 -4.336 12.773 1 87.69 92 GLY A O 1
ATOM 705 N N . SER A 1 93 ? -10.203 -2.922 12.844 1 87.94 93 SER A N 1
ATOM 706 C CA . SER A 1 93 ? -10.625 -3.301 11.5 1 87.94 93 SER A CA 1
ATOM 707 C C . SER A 1 93 ? -9.586 -2.889 10.453 1 87.94 93 SER A C 1
ATOM 709 O O . SER A 1 93 ? -9.305 -3.645 9.523 1 87.94 93 SER A O 1
ATOM 711 N N . VAL A 1 94 ? -9.062 -1.757 10.641 1 89.38 94 VAL A N 1
ATOM 712 C CA . VAL A 1 94 ? -8.055 -1.248 9.719 1 89.38 94 VAL A CA 1
ATOM 713 C C . VAL A 1 94 ? -6.805 -2.129 9.781 1 89.38 94 VAL A C 1
ATOM 715 O O . VAL A 1 94 ? -6.27 -2.529 8.742 1 89.38 94 VAL A O 1
ATOM 718 N N . ASP A 1 95 ? -6.449 -2.449 10.969 1 91.44 95 ASP A N 1
ATOM 719 C CA . ASP A 1 95 ? -5.281 -3.303 11.164 1 91.44 95 ASP A CA 1
ATOM 720 C C . ASP A 1 95 ? -5.484 -4.672 10.516 1 91.44 95 ASP A C 1
ATOM 722 O O . ASP A 1 95 ? -4.57 -5.215 9.898 1 91.44 95 ASP A O 1
ATOM 726 N N . LYS A 1 96 ? -6.613 -5.133 10.703 1 91.81 96 LYS A N 1
ATOM 727 C CA . LYS A 1 96 ? -6.93 -6.438 10.141 1 91.81 96 LYS A CA 1
ATOM 728 C C . LYS A 1 96 ? -6.859 -6.406 8.617 1 91.81 96 LYS A C 1
ATOM 730 O O . LYS A 1 96 ? -6.293 -7.305 7.992 1 91.81 96 LYS A O 1
ATOM 735 N N . LEU A 1 97 ? -7.461 -5.422 8.023 1 92.25 97 LEU A N 1
ATOM 736 C CA . LEU A 1 97 ? -7.445 -5.277 6.57 1 92.25 97 LEU A CA 1
ATOM 737 C C . LEU A 1 97 ? -6.016 -5.188 6.051 1 92.25 97 LEU A C 1
ATOM 739 O O . LEU A 1 97 ? -5.648 -5.887 5.102 1 92.25 97 LEU A O 1
ATOM 743 N N . LEU A 1 98 ? -5.223 -4.375 6.684 1 94.5 98 LEU A N 1
ATOM 744 C CA . LEU A 1 98 ? -3.844 -4.184 6.242 1 94.5 98 LEU A CA 1
ATOM 745 C C . LEU A 1 98 ? -3.031 -5.461 6.441 1 94.5 98 LEU A C 1
ATOM 747 O O . LEU A 1 98 ? -2.199 -5.809 5.602 1 94.5 98 LEU A O 1
ATOM 751 N N . ALA A 1 99 ? -3.289 -6.168 7.508 1 95.19 99 ALA A N 1
ATOM 752 C CA . ALA A 1 99 ? -2.584 -7.418 7.789 1 95.19 99 ALA A CA 1
ATOM 753 C C . ALA A 1 99 ? -2.854 -8.453 6.707 1 95.19 99 ALA A C 1
ATOM 755 O O . ALA A 1 99 ? -1.977 -9.258 6.375 1 95.19 99 ALA A O 1
ATOM 756 N N . ILE A 1 100 ? -3.965 -8.43 6.184 1 94.19 100 ILE A N 1
ATOM 757 C CA . ILE A 1 100 ? -4.355 -9.422 5.188 1 94.19 100 ILE A CA 1
ATOM 758 C C . ILE A 1 100 ? -3.977 -8.922 3.795 1 94.19 100 ILE A C 1
ATOM 760 O O . ILE A 1 100 ? -3.252 -9.602 3.062 1 94.19 100 ILE A O 1
ATOM 764 N N . ASN A 1 101 ? -4.406 -7.699 3.42 1 93.25 101 ASN A N 1
ATOM 765 C CA . ASN A 1 101 ? -4.316 -7.203 2.051 1 93.25 101 ASN A CA 1
ATOM 766 C C . ASN A 1 101 ? -2.908 -6.727 1.716 1 93.25 101 ASN A C 1
ATOM 768 O O . ASN A 1 101 ? -2.537 -6.645 0.543 1 93.25 101 ASN A O 1
ATOM 772 N N . VAL A 1 102 ? -2.162 -6.336 2.709 1 95.25 102 VAL A N 1
ATOM 773 C CA . VAL A 1 102 ? -0.832 -5.789 2.467 1 95.25 102 VAL A CA 1
ATOM 774 C C . VAL A 1 102 ? 0.23 -6.766 2.961 1 95.25 102 VAL A C 1
ATOM 776 O O . VAL A 1 102 ? 0.933 -7.387 2.16 1 95.25 102 VAL A O 1
ATOM 779 N N . ASN A 1 103 ? 0.182 -7.059 4.301 1 95.62 103 ASN A N 1
ATOM 780 C CA . ASN A 1 103 ? 1.169 -7.988 4.84 1 95.62 103 ASN A CA 1
ATOM 781 C C . ASN A 1 103 ? 1.019 -9.375 4.234 1 95.62 103 ASN A C 1
ATOM 783 O O . ASN A 1 103 ? 2.008 -10.008 3.85 1 95.62 103 ASN A O 1
ATOM 787 N N . GLY A 1 104 ? -0.192 -9.82 4.172 1 96.12 104 GLY A N 1
ATOM 788 C CA . GLY A 1 104 ? -0.461 -11.164 3.674 1 96.12 104 GLY A CA 1
ATOM 789 C C . GLY A 1 104 ? 0.057 -11.391 2.268 1 96.12 104 GLY A C 1
ATOM 790 O O . GLY A 1 104 ? 0.697 -12.406 1.992 1 96.12 104 GLY A O 1
ATOM 791 N N . VAL A 1 105 ? -0.215 -10.438 1.368 1 96 105 VAL A N 1
ATOM 792 C CA . VAL A 1 105 ? 0.21 -10.555 -0.023 1 96 105 VAL A CA 1
ATOM 793 C C . VAL A 1 105 ? 1.735 -10.539 -0.1 1 96 105 VAL A C 1
ATOM 795 O O . VAL A 1 105 ? 2.33 -11.258 -0.908 1 96 105 VAL A O 1
ATOM 798 N N . THR A 1 106 ? 2.385 -9.703 0.701 1 96.31 106 THR A N 1
ATOM 799 C CA . THR A 1 106 ? 3.84 -9.602 0.725 1 96.31 106 THR A CA 1
ATOM 800 C C . THR A 1 106 ? 4.469 -10.891 1.24 1 96.31 106 THR A C 1
ATOM 802 O O . THR A 1 106 ? 5.41 -11.406 0.638 1 96.31 106 THR A O 1
ATOM 805 N N . LEU A 1 107 ? 3.947 -11.398 2.361 1 96 107 LEU A N 1
ATOM 806 C CA . LEU A 1 107 ? 4.434 -12.648 2.932 1 96 107 LEU A CA 1
ATOM 807 C C . LEU A 1 107 ? 4.234 -13.805 1.956 1 96 107 LEU A C 1
ATOM 809 O O . LEU A 1 107 ? 5.102 -14.672 1.83 1 96 107 LEU A O 1
ATOM 813 N N . GLY A 1 108 ? 3.105 -13.812 1.291 1 97.12 108 GLY A N 1
ATOM 814 C CA . GLY A 1 108 ? 2.834 -14.844 0.301 1 97.12 108 GLY A CA 1
ATOM 815 C C . GLY A 1 108 ? 3.828 -14.844 -0.846 1 97.12 108 GLY A C 1
ATOM 816 O O . GLY A 1 108 ? 4.316 -15.898 -1.25 1 97.12 108 GLY A O 1
ATOM 817 N N . ALA A 1 109 ? 4.074 -13.648 -1.385 1 97 109 ALA A N 1
ATOM 818 C CA . ALA A 1 109 ? 5.062 -13.523 -2.453 1 97 109 ALA A CA 1
ATOM 819 C C . ALA A 1 109 ? 6.43 -14.039 -2.002 1 97 109 ALA A C 1
ATOM 821 O O . ALA A 1 109 ? 7.082 -14.797 -2.717 1 97 109 ALA A O 1
ATOM 822 N N . ARG A 1 110 ? 6.836 -13.625 -0.847 1 96.12 110 ARG A N 1
ATOM 823 C CA . ARG A 1 110 ? 8.133 -14.031 -0.315 1 96.12 110 ARG A CA 1
ATOM 824 C C . ARG A 1 110 ? 8.219 -15.547 -0.176 1 96.12 110 ARG A C 1
ATOM 826 O O . ARG A 1 110 ? 9.195 -16.156 -0.617 1 96.12 110 ARG A O 1
ATOM 833 N N . ALA A 1 111 ? 7.258 -16.125 0.424 1 96.62 111 ALA A N 1
ATOM 834 C CA . ALA A 1 111 ? 7.246 -17.562 0.708 1 96.62 111 ALA A CA 1
ATOM 835 C C . ALA A 1 111 ? 7.176 -18.375 -0.582 1 96.62 111 ALA A C 1
ATOM 837 O O . ALA A 1 111 ? 7.691 -19.5 -0.645 1 96.62 111 ALA A O 1
ATOM 838 N N . ALA A 1 112 ? 6.551 -17.844 -1.62 1 97.88 112 ALA A N 1
ATOM 839 C CA . ALA A 1 112 ? 6.312 -18.562 -2.873 1 97.88 112 ALA A CA 1
ATOM 840 C C . ALA A 1 112 ? 7.582 -18.625 -3.715 1 97.88 112 ALA A C 1
ATOM 842 O O . ALA A 1 112 ? 7.738 -19.516 -4.551 1 97.88 112 ALA A O 1
ATOM 843 N N . HIS A 1 113 ? 8.484 -17.703 -3.527 1 97.38 113 HIS A N 1
ATOM 844 C CA . HIS A 1 113 ? 9.602 -17.453 -4.434 1 97.38 113 HIS A CA 1
ATOM 845 C C . HIS A 1 113 ? 10.422 -18.719 -4.656 1 97.38 113 HIS A C 1
ATOM 847 O O . HIS A 1 113 ? 10.703 -19.094 -5.801 1 97.38 113 HIS A O 1
ATOM 853 N N . PRO A 1 114 ? 10.789 -19.438 -3.574 1 97.38 114 PRO A N 1
ATOM 854 C CA . PRO A 1 114 ? 11.656 -20.594 -3.824 1 97.38 114 PRO A CA 1
ATOM 855 C C . PRO A 1 114 ? 10.992 -21.656 -4.695 1 97.38 114 PRO A C 1
ATOM 857 O O . PRO A 1 114 ? 11.664 -22.312 -5.488 1 97.38 114 PRO A O 1
ATOM 860 N N . TYR A 1 115 ? 9.734 -21.828 -4.609 1 98.19 115 TYR A N 1
ATOM 861 C CA . TYR A 1 115 ? 9.016 -22.828 -5.391 1 98.19 115 TYR A CA 1
ATOM 862 C C . TYR A 1 115 ? 8.828 -22.375 -6.832 1 98.19 115 TYR A C 1
ATOM 864 O O . TYR A 1 115 ? 8.938 -23.172 -7.766 1 98.19 115 TYR A O 1
ATOM 872 N N . LEU A 1 116 ? 8.578 -21.078 -6.996 1 98.31 116 LEU A N 1
ATOM 873 C CA . LEU A 1 116 ? 8.422 -20.5 -8.328 1 98.31 116 LEU A CA 1
ATOM 874 C C . LEU A 1 116 ? 9.75 -20.469 -9.07 1 98.31 116 LEU A C 1
ATOM 876 O O . LEU A 1 116 ? 9.805 -20.766 -10.266 1 98.31 116 LEU A O 1
ATOM 880 N N . ALA A 1 117 ? 10.789 -20.172 -8.312 1 97.06 117 ALA A N 1
ATOM 881 C CA . ALA A 1 117 ? 12.109 -20.062 -8.922 1 97.06 117 ALA A CA 1
ATOM 882 C C . ALA A 1 117 ? 12.586 -21.422 -9.453 1 97.06 117 ALA A C 1
ATOM 884 O O . ALA A 1 117 ? 13.359 -21.469 -10.414 1 97.06 117 ALA A O 1
ATOM 885 N N . ARG A 1 118 ? 12.102 -22.438 -8.906 1 96.69 118 ARG A N 1
ATOM 886 C CA . ARG A 1 118 ? 12.492 -23.781 -9.328 1 96.69 118 ARG A CA 1
ATOM 887 C C . ARG A 1 118 ? 11.664 -24.25 -10.523 1 96.69 118 ARG A C 1
ATOM 889 O O . ARG A 1 118 ? 11.945 -25.297 -11.109 1 96.69 118 ARG A O 1
ATOM 896 N N . THR A 1 119 ? 10.664 -23.547 -10.906 1 97.12 119 THR A N 1
ATOM 897 C CA . THR A 1 119 ? 9.727 -23.922 -11.953 1 97.12 119 THR A CA 1
ATOM 898 C C . THR A 1 119 ? 9.859 -23 -13.156 1 97.12 119 THR A C 1
ATOM 900 O O . THR A 1 119 ? 9.508 -21.812 -13.078 1 97.12 119 THR A O 1
ATOM 903 N N . PRO A 1 120 ? 10.375 -23.516 -14.219 1 94.88 120 PRO A N 1
ATOM 904 C CA . PRO A 1 120 ? 10.523 -22.656 -15.398 1 94.88 120 PRO A CA 1
ATOM 905 C C . PRO A 1 120 ? 9.203 -22.031 -15.844 1 94.88 120 PRO A C 1
ATOM 907 O O . PRO A 1 120 ? 8.219 -22.75 -16.047 1 94.88 120 PRO A O 1
ATOM 910 N N . GLY A 1 121 ? 9.195 -20.734 -15.953 1 94.94 121 GLY A N 1
ATOM 911 C CA . GLY A 1 121 ? 8.031 -20.031 -16.453 1 94.94 121 GLY A CA 1
ATOM 912 C C . GLY A 1 121 ? 6.934 -19.891 -15.414 1 94.94 121 GLY A C 1
ATOM 913 O O . GLY A 1 121 ? 5.762 -19.703 -15.766 1 94.94 121 GLY A O 1
ATOM 914 N N . ALA A 1 122 ? 7.277 -20.016 -14.156 1 97.81 122 ALA A N 1
ATOM 915 C CA . ALA A 1 122 ? 6.297 -19.922 -13.078 1 97.81 122 ALA A CA 1
ATOM 916 C C . ALA A 1 122 ? 5.738 -18.5 -12.977 1 97.81 122 ALA A C 1
ATOM 918 O O . ALA A 1 122 ? 6.305 -17.562 -13.539 1 97.81 122 ALA A O 1
ATOM 919 N N . GLN A 1 123 ? 4.551 -18.375 -12.305 1 98 123 GLN A N 1
ATOM 920 C CA . GLN A 1 123 ? 3.869 -17.094 -12.227 1 98 123 GLN A CA 1
ATOM 921 C C . GLN A 1 123 ? 3.322 -16.844 -10.82 1 98 123 GLN A C 1
ATOM 923 O O . GLN A 1 123 ? 2.846 -17.766 -10.164 1 98 123 GLN A O 1
ATOM 928 N N . LEU A 1 124 ? 3.49 -15.648 -10.391 1 98 124 LEU A N 1
ATOM 929 C CA . LEU A 1 124 ? 2.785 -15.156 -9.211 1 98 124 LEU A CA 1
ATOM 930 C C . LEU A 1 124 ? 1.641 -14.227 -9.609 1 98 124 LEU A C 1
ATOM 932 O O . LEU A 1 124 ? 1.84 -13.281 -10.375 1 98 124 LEU A O 1
ATOM 936 N N . LEU A 1 125 ? 0.486 -14.562 -9.195 1 97.31 125 LEU A N 1
ATOM 937 C CA . LEU A 1 125 ? -0.688 -13.734 -9.453 1 97.31 125 LEU A CA 1
ATOM 938 C C . LEU A 1 125 ? -1.19 -13.094 -8.164 1 97.31 125 LEU A C 1
ATOM 940 O O . LEU A 1 125 ? -1.387 -13.781 -7.156 1 97.31 125 LEU A O 1
ATOM 944 N N . ASN A 1 126 ? -1.294 -11.773 -8.156 1 95 126 ASN A N 1
ATOM 945 C CA . ASN A 1 126 ? -1.888 -11.023 -7.047 1 95 126 ASN A CA 1
ATOM 946 C C . ASN A 1 126 ? -3.283 -10.523 -7.398 1 95 126 ASN A C 1
ATOM 948 O O . ASN A 1 126 ? -3.527 -10.094 -8.531 1 95 126 ASN A O 1
ATOM 952 N N . MET A 1 127 ? -4.148 -10.555 -6.434 1 88.81 127 MET A N 1
ATOM 953 C CA . MET A 1 127 ? -5.496 -10.039 -6.652 1 88.81 127 MET A CA 1
ATOM 954 C C . MET A 1 127 ? -5.582 -8.562 -6.27 1 88.81 127 MET A C 1
ATOM 956 O O . MET A 1 127 ? -5.367 -8.211 -5.109 1 88.81 127 MET A O 1
ATOM 960 N N . SER A 1 128 ? -5.793 -7.773 -7.203 1 78.62 128 SER A N 1
ATOM 961 C CA . SER A 1 128 ? -5.984 -6.34 -7 1 78.62 128 SER A CA 1
ATOM 962 C C . SER A 1 128 ? -7.441 -5.941 -7.195 1 78.62 128 SER A C 1
ATOM 964 O O . SER A 1 128 ? -8.352 -6.73 -6.922 1 78.62 128 SER A O 1
ATOM 966 N N . SER A 1 129 ? -7.75 -4.781 -7.309 1 61.44 129 SER A N 1
ATOM 967 C CA . SER A 1 129 ? -9.102 -4.281 -7.531 1 61.44 129 SER A CA 1
ATOM 968 C C . SER A 1 129 ? -9.094 -3.053 -8.438 1 61.44 129 SER A C 1
ATOM 970 O O . SER A 1 129 ? -8.07 -2.379 -8.57 1 61.44 129 SER A O 1
ATOM 972 N N . ALA A 1 130 ? -10.188 -2.953 -9.086 1 51.19 130 ALA A N 1
ATOM 973 C CA . ALA A 1 130 ? -10.359 -1.75 -9.891 1 51.19 130 ALA A CA 1
ATOM 974 C C . ALA A 1 130 ? -10.258 -0.493 -9.031 1 51.19 130 ALA A C 1
ATOM 976 O O . ALA A 1 130 ? -9.984 0.595 -9.547 1 51.19 130 ALA A O 1
ATOM 977 N N . SER A 1 131 ? -10.5 -0.608 -7.809 1 47.81 131 SER A N 1
ATOM 978 C CA . SER A 1 131 ? -10.391 0.529 -6.902 1 47.81 131 SER A CA 1
ATOM 979 C C . SER A 1 131 ? -8.938 0.979 -6.754 1 47.81 131 SER A C 1
ATOM 981 O O . SER A 1 131 ? -8.656 1.962 -6.066 1 47.81 131 SER A O 1
ATOM 983 N N . ALA A 1 132 ? -8.016 0.333 -7.438 1 45.97 132 ALA A N 1
ATOM 984 C CA . ALA A 1 132 ? -6.605 0.706 -7.422 1 45.97 132 ALA A CA 1
ATOM 985 C C . ALA A 1 132 ? -6.32 1.815 -8.43 1 45.97 132 ALA A C 1
ATOM 987 O O . ALA A 1 132 ? -5.23 2.385 -8.445 1 45.97 132 ALA A O 1
ATOM 988 N N . VAL A 1 133 ? -7.316 2.139 -9.203 1 43.72 133 VAL A N 1
ATOM 989 C CA . VAL A 1 133 ? -7.117 3.15 -10.242 1 43.72 133 VAL A CA 1
ATOM 990 C C . VAL A 1 133 ? -7.141 4.543 -9.609 1 43.72 133 VAL A C 1
ATOM 992 O O . VAL A 1 133 ? -6.309 5.395 -9.938 1 43.72 133 VAL A O 1
ATOM 995 N N . TYR A 1 134 ? -8.023 4.789 -8.789 1 44.53 134 TYR A N 1
ATOM 996 C CA . TYR A 1 134 ? -8.07 6.031 -8.023 1 44.53 134 TYR A CA 1
ATOM 997 C C . TYR A 1 134 ? -8.633 5.781 -6.625 1 44.53 134 TYR A C 1
ATOM 999 O O . TYR A 1 134 ? -9.555 4.988 -6.453 1 44.53 134 TYR A O 1
ATOM 1007 N N . GLY A 1 135 ? -7.957 6.457 -5.758 1 50.16 135 GLY A N 1
ATOM 1008 C CA . GLY A 1 135 ? -8.43 6.32 -4.391 1 50.16 135 GLY A CA 1
ATOM 1009 C C . GLY A 1 135 ? -9.914 6.598 -4.242 1 50.16 135 GLY A C 1
ATOM 1010 O O . GLY A 1 135 ? -10.438 7.551 -4.824 1 50.16 135 GLY A O 1
ATOM 1011 N N . GLN A 1 136 ? -10.633 5.707 -3.561 1 57.22 136 GLN A N 1
ATOM 1012 C CA . GLN A 1 136 ? -12.086 5.805 -3.457 1 57.22 136 GLN A CA 1
ATOM 1013 C C . GLN A 1 136 ? -12.508 6.18 -2.041 1 57.22 136 GLN A C 1
ATOM 1015 O O . GLN A 1 136 ? -12.102 5.535 -1.072 1 57.22 136 GLN A O 1
ATOM 1020 N N . PRO A 1 137 ? -13.383 7.219 -2.021 1 62.41 137 PRO A N 1
ATOM 1021 C CA . PRO A 1 137 ? -13.93 7.535 -0.7 1 62.41 137 PRO A CA 1
ATOM 1022 C C . PRO A 1 137 ? -14.773 6.398 -0.121 1 62.41 137 PRO A C 1
ATOM 1024 O O . PRO A 1 137 ? -15.297 5.566 -0.87 1 62.41 137 PRO A O 1
ATOM 1027 N N . GLN A 1 138 ? -14.844 6.277 1.181 1 70.38 138 GLN A N 1
ATOM 1028 C CA . GLN A 1 138 ? -15.641 5.328 1.947 1 70.38 138 GLN A CA 1
ATOM 1029 C C . GLN A 1 138 ? -14.984 3.953 1.985 1 70.38 138 GLN A C 1
ATOM 1031 O O . GLN A 1 138 ? -15.445 3.053 2.688 1 70.38 138 GLN A O 1
ATOM 1036 N N . ILE A 1 139 ? -13.945 3.828 1.125 1 73.44 139 ILE A N 1
ATOM 1037 C CA . ILE A 1 139 ? -13.133 2.619 1.196 1 73.44 139 ILE A CA 1
ATOM 1038 C C . ILE A 1 139 ? -11.656 2.979 1.039 1 73.44 139 ILE A C 1
ATOM 1040 O O . ILE A 1 139 ? -10.922 2.314 0.301 1 73.44 139 ILE A O 1
ATOM 1044 N N . ALA A 1 140 ? -11.273 3.957 1.614 1 82.06 140 ALA A N 1
ATOM 1045 C CA . ALA A 1 140 ? -9.961 4.566 1.406 1 82.06 140 ALA A CA 1
ATOM 1046 C C . ALA A 1 140 ? -8.844 3.561 1.674 1 82.06 140 ALA A C 1
ATOM 1048 O O . ALA A 1 140 ? -7.93 3.412 0.863 1 82.06 140 ALA A O 1
ATOM 1049 N N . VAL A 1 141 ? -8.961 2.848 2.764 1 88 141 VAL A N 1
ATOM 1050 C CA . VAL A 1 141 ? -7.902 1.924 3.154 1 88 141 VAL A CA 1
ATOM 1051 C C . VAL A 1 141 ? -7.863 0.745 2.186 1 88 141 VAL A C 1
ATOM 1053 O O . VAL A 1 141 ? -6.785 0.295 1.791 1 88 141 VAL A O 1
ATOM 1056 N N . TYR A 1 142 ? -8.969 0.296 1.793 1 84.56 142 TYR A N 1
ATOM 1057 C CA . TYR A 1 142 ? -9.023 -0.781 0.812 1 84.56 142 TYR A CA 1
ATOM 1058 C C . TYR A 1 142 ? -8.414 -0.342 -0.514 1 84.56 142 TYR A C 1
ATOM 1060 O O . TYR A 1 142 ? -7.559 -1.035 -1.072 1 84.56 142 TYR A O 1
ATOM 1068 N N . SER A 1 143 ? -8.891 0.785 -0.967 1 79.88 143 SER A N 1
ATOM 1069 C CA . SER A 1 143 ? -8.352 1.324 -2.211 1 79.88 143 SER A CA 1
ATOM 1070 C C . SER A 1 143 ? -6.832 1.466 -2.137 1 79.88 143 SER A C 1
ATOM 1072 O O . SER A 1 143 ? -6.121 1.073 -3.064 1 79.88 143 SER A O 1
ATOM 1074 N N . ALA A 1 144 ? -6.348 1.96 -1.07 1 87.94 144 ALA A N 1
ATOM 1075 C CA . ALA A 1 144 ? -4.91 2.133 -0.879 1 87.94 144 ALA A CA 1
ATOM 1076 C C . ALA A 1 144 ? -4.191 0.789 -0.898 1 87.94 144 ALA A C 1
ATOM 1078 O O . ALA A 1 144 ? -3.096 0.672 -1.455 1 87.94 144 ALA A O 1
ATOM 1079 N N . SER A 1 145 ? -4.754 -0.193 -0.282 1 89.94 145 SER A N 1
ATOM 1080 C CA . SER A 1 145 ? -4.152 -1.521 -0.266 1 89.94 145 SER A CA 1
ATOM 1081 C C . SER A 1 145 ? -4.008 -2.08 -1.677 1 89.94 145 SER A C 1
ATOM 1083 O O . SER A 1 145 ? -3.045 -2.793 -1.973 1 89.94 145 SER A O 1
ATOM 1085 N N . LYS A 1 146 ? -4.926 -1.771 -2.48 1 84.75 146 LYS A N 1
ATOM 1086 C CA . LYS A 1 146 ? -4.859 -2.266 -3.852 1 84.75 146 LYS A CA 1
ATOM 1087 C C . LYS A 1 146 ? -3.801 -1.513 -4.656 1 84.75 146 LYS A C 1
ATOM 1089 O O . LYS A 1 146 ? -3.158 -2.088 -5.539 1 84.75 146 LYS A O 1
ATOM 1094 N N . PHE A 1 147 ? -3.602 -0.259 -4.359 1 82.81 147 PHE A N 1
ATOM 1095 C CA . PHE A 1 147 ? -2.445 0.451 -4.895 1 82.81 147 PHE A CA 1
ATOM 1096 C C . PHE A 1 147 ? -1.149 -0.242 -4.492 1 82.81 147 PHE A C 1
ATOM 1098 O O . PHE A 1 147 ? -0.239 -0.392 -5.309 1 82.81 147 PHE A O 1
ATOM 1105 N N . TYR A 1 148 ? -1.154 -0.609 -3.289 1 89.88 148 TYR A N 1
ATOM 1106 C CA . TYR A 1 148 ? 0.008 -1.335 -2.789 1 89.88 148 TYR A CA 1
ATOM 1107 C C . TYR A 1 148 ? 0.259 -2.594 -3.611 1 89.88 148 TYR A C 1
ATOM 1109 O O . TYR A 1 148 ? 1.385 -2.844 -4.047 1 89.88 148 TYR A O 1
ATOM 1117 N N . VAL A 1 149 ? -0.749 -3.324 -3.799 1 91.5 149 VAL A N 1
ATOM 1118 C CA . VAL A 1 149 ? -0.645 -4.586 -4.523 1 91.5 149 VAL A CA 1
ATOM 1119 C C . VAL A 1 149 ? -0.147 -4.328 -5.941 1 91.5 149 VAL A C 1
ATOM 1121 O O . VAL A 1 149 ? 0.707 -5.062 -6.449 1 91.5 149 VAL A O 1
ATOM 1124 N N . ALA A 1 150 ? -0.694 -3.346 -6.562 1 83.81 150 ALA A N 1
ATOM 1125 C CA . ALA A 1 150 ? -0.251 -2.994 -7.906 1 83.81 150 ALA A CA 1
ATOM 1126 C C . ALA A 1 150 ? 1.238 -2.658 -7.926 1 83.81 150 ALA A C 1
ATOM 1128 O O . ALA A 1 150 ? 1.981 -3.152 -8.773 1 83.81 150 ALA A O 1
ATOM 1129 N N . GLY A 1 151 ? 1.666 -1.828 -7.004 1 83.94 151 GLY A N 1
ATOM 1130 C CA . GLY A 1 151 ? 3.072 -1.465 -6.914 1 83.94 151 GLY A CA 1
ATOM 1131 C C . GLY A 1 151 ? 3.979 -2.65 -6.641 1 83.94 151 GLY A C 1
ATOM 1132 O O . GLY A 1 151 ? 5.051 -2.77 -7.238 1 83.94 151 GLY A O 1
ATOM 1133 N N . LEU A 1 152 ? 3.557 -3.467 -5.738 1 89.81 152 LEU A N 1
ATOM 1134 C CA . LEU A 1 152 ? 4.324 -4.668 -5.43 1 89.81 152 LEU A CA 1
ATOM 1135 C C . LEU A 1 152 ? 4.445 -5.566 -6.652 1 89.81 152 LEU A C 1
ATOM 1137 O O . LEU A 1 152 ? 5.52 -6.113 -6.926 1 89.81 152 LEU A O 1
ATOM 1141 N N . THR A 1 153 ? 3.34 -5.707 -7.367 1 90.31 153 THR A N 1
ATOM 1142 C CA . THR A 1 153 ? 3.307 -6.527 -8.57 1 90.31 153 THR A CA 1
ATOM 1143 C C . THR A 1 153 ? 4.32 -6.023 -9.602 1 90.31 153 THR A C 1
ATOM 1145 O O . THR A 1 153 ? 5.121 -6.801 -10.117 1 90.31 153 THR A O 1
ATOM 1148 N N . GLU A 1 154 ? 4.293 -4.766 -9.805 1 81.75 154 GLU A N 1
ATOM 1149 C CA . GLU A 1 154 ? 5.215 -4.172 -10.773 1 81.75 154 GLU A CA 1
ATOM 1150 C C . GLU A 1 154 ? 6.668 -4.387 -10.352 1 81.75 154 GLU A C 1
ATOM 1152 O O . GLU A 1 154 ? 7.5 -4.789 -11.164 1 81.75 154 GLU A O 1
ATOM 1157 N N . ALA A 1 155 ? 6.945 -4.117 -9.117 1 82.81 155 ALA A N 1
ATOM 1158 C CA . ALA A 1 155 ? 8.312 -4.207 -8.617 1 82.81 155 ALA A CA 1
ATOM 1159 C C . ALA A 1 155 ? 8.828 -5.641 -8.68 1 82.81 155 ALA A C 1
ATOM 1161 O O . ALA A 1 155 ? 9.953 -5.883 -9.125 1 82.81 155 ALA A O 1
ATOM 1162 N N . LEU A 1 156 ? 8.055 -6.531 -8.305 1 90.81 156 LEU A N 1
ATOM 1163 C CA . LEU A 1 156 ? 8.484 -7.926 -8.258 1 90.81 156 LEU A CA 1
ATOM 1164 C C . LEU A 1 156 ? 8.617 -8.5 -9.664 1 90.81 156 LEU A C 1
ATOM 1166 O O . LEU A 1 156 ? 9.484 -9.336 -9.922 1 90.81 156 LEU A O 1
ATOM 1170 N N . ASN A 1 157 ? 7.66 -8.102 -10.547 1 88.06 157 ASN A N 1
ATOM 1171 C CA . ASN A 1 157 ? 7.777 -8.555 -11.93 1 88.06 157 ASN A CA 1
ATOM 1172 C C . ASN A 1 157 ? 9.141 -8.219 -12.523 1 88.06 157 ASN A C 1
ATOM 1174 O O . ASN A 1 157 ? 9.727 -9.023 -13.25 1 88.06 157 ASN A O 1
ATOM 1178 N N . LEU A 1 158 ? 9.594 -7.066 -12.211 1 80.69 158 LEU A N 1
ATOM 1179 C CA . LEU A 1 158 ? 10.914 -6.645 -12.68 1 80.69 158 LEU A CA 1
ATOM 1180 C C . LEU A 1 158 ? 12.016 -7.395 -11.938 1 80.69 158 LEU A C 1
ATOM 1182 O O . LEU A 1 158 ? 12.969 -7.879 -12.562 1 80.69 158 LEU A O 1
ATOM 1186 N N . GLU A 1 159 ? 11.906 -7.531 -10.664 1 83.38 159 GLU A N 1
ATOM 1187 C CA . GLU A 1 159 ? 12.938 -8.125 -9.812 1 83.38 159 GLU A CA 1
ATOM 1188 C C . GLU A 1 159 ? 13.102 -9.609 -10.102 1 83.38 159 GLU A C 1
ATOM 1190 O O . GLU A 1 159 ? 14.227 -10.125 -10.102 1 83.38 159 GLU A O 1
ATOM 1195 N N . TRP A 1 160 ? 12.023 -10.273 -10.422 1 92.19 160 TRP A N 1
ATOM 1196 C CA . TRP A 1 160 ? 12.062 -11.727 -10.516 1 92.19 160 TRP A CA 1
ATOM 1197 C C . TRP A 1 160 ? 12.203 -12.172 -11.969 1 92.19 160 TRP A C 1
ATOM 1199 O O . TRP A 1 160 ? 12.188 -13.375 -12.258 1 92.19 160 TRP A O 1
ATOM 1209 N N . ARG A 1 161 ? 12.367 -11.242 -12.805 1 85.81 161 ARG A N 1
ATOM 1210 C CA . ARG A 1 161 ? 12.586 -11.562 -14.211 1 85.81 161 ARG A CA 1
ATOM 1211 C C . ARG A 1 161 ? 13.789 -12.484 -14.383 1 85.81 161 ARG A C 1
ATOM 1213 O O . ARG A 1 161 ? 13.758 -13.414 -15.195 1 85.81 161 ARG A O 1
ATOM 1220 N N . LYS A 1 162 ? 14.805 -12.258 -13.609 1 87.5 162 LYS A N 1
ATOM 1221 C CA . LYS A 1 162 ? 16.031 -13.047 -13.711 1 87.5 162 LYS A CA 1
ATOM 1222 C C . LYS A 1 162 ? 15.789 -14.492 -13.289 1 87.5 162 LYS A C 1
ATOM 1224 O O . LYS A 1 162 ? 16.562 -15.391 -13.664 1 87.5 162 LYS A O 1
ATOM 1229 N N . ASP A 1 163 ? 14.797 -14.727 -12.523 1 93.5 163 ASP A N 1
ATOM 1230 C CA . ASP A 1 163 ? 14.445 -16.062 -12.07 1 93.5 163 ASP A CA 1
ATOM 1231 C C . ASP A 1 163 ? 13.375 -16.688 -12.969 1 93.5 163 ASP A C 1
ATOM 1233 O O . ASP A 1 163 ? 12.797 -17.719 -12.633 1 93.5 163 ASP A O 1
ATOM 1237 N N . ASP A 1 164 ? 13.031 -16 -14.062 1 95.19 164 ASP A N 1
ATOM 1238 C CA . ASP A 1 164 ? 12.031 -16.438 -15.023 1 95.19 164 ASP A CA 1
ATOM 1239 C C . ASP A 1 164 ? 10.656 -16.578 -14.367 1 95.19 164 ASP A C 1
ATOM 1241 O O . ASP A 1 164 ? 9.938 -17.547 -14.617 1 95.19 164 ASP A O 1
ATOM 1245 N N . ILE A 1 165 ? 10.391 -15.75 -13.43 1 96.12 165 ILE A N 1
ATOM 1246 C CA . ILE A 1 165 ? 9.094 -15.672 -12.781 1 96.12 165 ILE A CA 1
ATOM 1247 C C . ILE A 1 165 ? 8.328 -14.453 -13.281 1 96.12 165 ILE A C 1
ATOM 1249 O O . ILE A 1 165 ? 8.852 -13.336 -13.266 1 96.12 165 ILE A O 1
ATOM 1253 N N . ARG A 1 166 ? 7.117 -14.68 -13.805 1 95.5 166 ARG A N 1
ATOM 1254 C CA . ARG A 1 166 ? 6.227 -13.594 -14.188 1 95.5 166 ARG A CA 1
ATOM 1255 C C . ARG A 1 166 ? 5.281 -13.227 -13.047 1 95.5 166 ARG A C 1
ATOM 1257 O O . ARG A 1 166 ? 4.691 -14.109 -12.414 1 95.5 166 ARG A O 1
ATOM 1264 N N . VAL A 1 167 ? 5.234 -11.938 -12.727 1 94.56 167 VAL A N 1
ATOM 1265 C CA . VAL A 1 167 ? 4.336 -11.461 -11.68 1 94.56 167 VAL A CA 1
ATOM 1266 C C . VAL A 1 167 ? 3.262 -10.562 -12.289 1 94.56 167 VAL A C 1
ATOM 1268 O O . VAL A 1 167 ? 3.574 -9.586 -12.977 1 94.56 167 VAL A O 1
ATOM 1271 N N . VAL A 1 168 ? 1.972 -10.93 -12.055 1 92.06 168 VAL A N 1
ATOM 1272 C CA . VAL A 1 168 ? 0.861 -10.172 -12.625 1 92.06 168 VAL A CA 1
ATOM 1273 C C . VAL A 1 168 ? -0.228 -9.984 -11.57 1 92.06 168 VAL A C 1
ATOM 1275 O O . VAL A 1 168 ? -0.202 -10.625 -10.523 1 92.06 168 VAL A O 1
ATOM 1278 N N . ASP A 1 169 ? -1.04 -9.031 -11.844 1 91.38 169 ASP A N 1
ATOM 1279 C CA . ASP A 1 169 ? -2.225 -8.898 -11.008 1 91.38 169 ASP A CA 1
ATOM 1280 C C . ASP A 1 169 ? -3.492 -8.812 -11.852 1 91.38 169 ASP A C 1
ATOM 1282 O O . ASP A 1 169 ? -3.424 -8.594 -13.062 1 91.38 169 ASP A O 1
ATOM 1286 N N . VAL A 1 170 ? -4.586 -9.25 -11.258 1 87.38 170 VAL A N 1
ATOM 1287 C CA . VAL A 1 170 ? -5.914 -9.141 -11.852 1 87.38 170 VAL A CA 1
ATOM 1288 C C . VAL A 1 170 ? -6.742 -8.117 -11.086 1 87.38 170 VAL A C 1
ATOM 1290 O O . VAL A 1 170 ? -6.773 -8.125 -9.852 1 87.38 170 VAL A O 1
ATOM 1293 N N . TRP A 1 171 ? -7.254 -7.262 -11.859 1 74.25 171 TRP A N 1
ATOM 1294 C CA . TRP A 1 171 ? -8.07 -6.18 -11.32 1 74.25 171 TRP A CA 1
ATOM 1295 C C . TRP A 1 171 ? -9.555 -6.434 -11.586 1 74.25 171 TRP A C 1
ATOM 1297 O O . TRP A 1 171 ? -10.047 -6.141 -12.68 1 74.25 171 TRP A O 1
ATOM 1307 N N . PRO A 1 172 ? -10.188 -7.207 -10.672 1 56.97 172 PRO A N 1
ATOM 1308 C CA . PRO A 1 172 ? -11.625 -7.23 -10.922 1 56.97 172 PRO A CA 1
ATOM 1309 C C . PRO A 1 172 ? -12.266 -5.844 -10.82 1 56.97 172 PRO A C 1
ATOM 1311 O O . PRO A 1 172 ? -11.812 -5.008 -10.039 1 56.97 172 PRO A O 1
ATOM 1314 N N . LEU A 1 173 ? -12.953 -5.551 -11.703 1 46.53 173 LEU A N 1
ATOM 1315 C CA . LEU A 1 173 ? -13.641 -4.27 -11.617 1 46.53 173 LEU A CA 1
ATOM 1316 C C . LEU A 1 173 ? -14.461 -4.176 -10.336 1 46.53 173 LEU A C 1
ATOM 1318 O O . LEU A 1 173 ? -14.656 -5.18 -9.648 1 46.53 173 LEU A O 1
ATOM 1322 N N . TRP A 1 174 ? -15.148 -3.121 -10.039 1 42.53 174 TRP A N 1
ATOM 1323 C CA . TRP A 1 174 ? -16.125 -2.982 -8.961 1 42.53 174 TRP A CA 1
ATOM 1324 C C . TRP A 1 174 ? -17.141 -4.117 -9 1 42.53 174 TRP A C 1
ATOM 1326 O O . TRP A 1 174 ? -17.906 -4.238 -9.961 1 42.53 174 TRP A O 1
ATOM 1336 N N . ALA A 1 175 ? -16.734 -5.301 -8.852 1 35.03 175 ALA A N 1
ATOM 1337 C CA . ALA A 1 175 ? -17.828 -6.27 -8.844 1 35.03 175 ALA A CA 1
ATOM 1338 C C . ALA A 1 175 ? -18.906 -5.875 -7.84 1 35.03 175 ALA A C 1
ATOM 1340 O O . ALA A 1 175 ? -18.609 -5.289 -6.797 1 35.03 175 ALA A O 1
ATOM 1341 N N . LYS A 1 176 ? -20.156 -5.816 -8.195 1 32 176 LYS A N 1
ATOM 1342 C CA . LYS A 1 176 ? -21.266 -5.848 -7.25 1 32 176 LYS A CA 1
ATOM 1343 C C . LYS A 1 176 ? -21.125 -7.02 -6.281 1 32 176 LYS A C 1
ATOM 1345 O O . LYS A 1 176 ? -21.438 -8.164 -6.629 1 32 176 LYS A O 1
ATOM 1350 N N . THR A 1 177 ? -20.109 -7.336 -5.699 1 33.03 177 THR A N 1
ATOM 1351 C 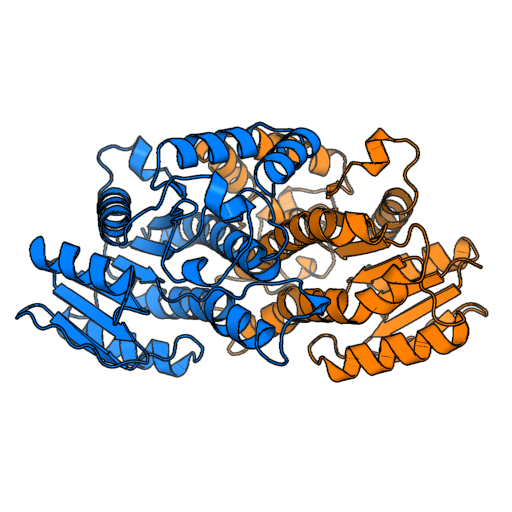CA . THR A 1 177 ? -20.25 -8.562 -4.914 1 33.03 177 THR A CA 1
ATOM 1352 C C . THR A 1 177 ? -21.109 -8.32 -3.684 1 33.03 177 THR A C 1
ATOM 1354 O O . THR A 1 177 ? -21.375 -7.176 -3.311 1 33.03 177 THR A O 1
ATOM 1357 N N . ASP A 1 178 ? -21.609 -9.438 -3.203 1 31.81 178 ASP A N 1
ATOM 1358 C CA . ASP A 1 178 ? -22.312 -9.508 -1.932 1 31.81 178 ASP A CA 1
ATOM 1359 C C . ASP A 1 178 ? -21.578 -8.742 -0.842 1 31.81 178 ASP A C 1
ATOM 1361 O O . ASP A 1 178 ? -22.062 -8.609 0.281 1 31.81 178 ASP A O 1
ATOM 1365 N N . LEU A 1 179 ? -20.375 -8.781 -0.959 1 33.31 179 LEU A N 1
ATOM 1366 C CA . LEU A 1 179 ? -19.719 -8 0.078 1 33.31 179 LEU A CA 1
ATOM 1367 C C . LEU A 1 179 ? -20.156 -6.547 0.033 1 33.31 179 LEU A C 1
ATOM 1369 O O . LEU A 1 179 ? -20.016 -5.816 1.018 1 33.31 179 LEU A O 1
ATOM 1373 N N . VAL A 1 180 ? -20.484 -6.062 -1.105 1 35.53 180 VAL A N 1
ATOM 1374 C CA . VAL A 1 180 ? -21.156 -4.797 -1.376 1 35.53 180 VAL A CA 1
ATOM 1375 C C . VAL A 1 180 ? -22.594 -4.859 -0.88 1 35.53 180 VAL A C 1
ATOM 1377 O O . VAL A 1 180 ? -23.312 -3.855 -0.897 1 35.53 180 VAL A O 1
ATOM 1380 N N . ASN A 1 181 ? -23.016 -5.91 -0.809 1 36.38 181 ASN A N 1
ATOM 1381 C CA . ASN A 1 181 ? -24.406 -5.918 -0.368 1 36.38 181 ASN A CA 1
ATOM 1382 C C . ASN A 1 181 ? -24.609 -5.004 0.837 1 36.38 181 ASN A C 1
ATOM 1384 O O . ASN A 1 181 ? -25.719 -4.516 1.067 1 36.38 181 ASN A O 1
ATOM 1388 N N . GLY A 1 182 ? -23.656 -5.105 1.716 1 35.56 182 GLY A N 1
ATOM 1389 C CA . GLY A 1 182 ? -23.906 -4.289 2.895 1 35.56 182 GLY A CA 1
ATOM 1390 C C . GLY A 1 182 ? -23.422 -2.857 2.74 1 35.56 182 GLY A C 1
ATOM 1391 O O . GLY A 1 182 ? -23.516 -2.062 3.676 1 35.56 182 GLY A O 1
ATOM 1392 N N . VAL A 1 183 ? -22.547 -2.736 1.847 1 38.66 183 VAL A N 1
ATOM 1393 C CA . VAL A 1 183 ? -22.062 -1.363 1.766 1 38.66 183 VAL A CA 1
ATOM 1394 C C . VAL A 1 183 ? -22.969 -0.545 0.848 1 38.66 183 VAL A C 1
ATOM 1396 O O . VAL A 1 183 ? -23.188 -0.918 -0.306 1 38.66 183 VAL A O 1
ATOM 1399 N N . LYS A 1 184 ? -23.766 0.352 1.379 1 38.75 184 LYS A N 1
ATOM 1400 C CA . LYS A 1 184 ? -24.656 1.348 0.805 1 38.75 184 LYS A CA 1
ATOM 1401 C C . LYS A 1 184 ? -23.891 2.354 -0.052 1 38.75 184 LYS A C 1
ATOM 1403 O O . LYS A 1 184 ? -24.438 3.404 -0.409 1 38.75 184 LYS A O 1
ATOM 1408 N N . ALA A 1 185 ? -22.656 2.146 -0.17 1 39.5 185 ALA A N 1
ATOM 1409 C CA . ALA A 1 185 ? -22.094 3.297 -0.868 1 39.5 185 ALA A CA 1
ATOM 1410 C C . ALA A 1 185 ? -22.656 3.418 -2.279 1 39.5 185 ALA A C 1
ATOM 1412 O O . ALA A 1 185 ? -22.625 2.457 -3.055 1 39.5 185 ALA A O 1
ATOM 1413 N N . LYS A 1 186 ? -23.422 4.336 -2.627 1 40.38 186 LYS A N 1
ATOM 1414 C CA . LYS A 1 186 ? -24.156 4.723 -3.828 1 40.38 186 LYS A CA 1
ATOM 1415 C C . LYS A 1 186 ? -23.297 4.539 -5.078 1 40.38 186 LYS A C 1
ATOM 1417 O O . LYS A 1 186 ? -23.828 4.246 -6.156 1 40.38 186 LYS A O 1
ATOM 1422 N N . SER A 1 187 ? -22.062 4.824 -4.875 1 37.97 187 SER A N 1
ATOM 1423 C CA . SER A 1 187 ? -21.203 4.84 -6.055 1 37.97 187 SER A CA 1
ATOM 1424 C C . SER A 1 187 ? -21 3.434 -6.609 1 37.97 187 SER A C 1
ATOM 1426 O O . SER A 1 187 ? -20.781 3.26 -7.812 1 37.97 187 SER A O 1
ATOM 1428 N N . LEU A 1 188 ? -20.844 2.572 -5.777 1 39.72 188 LEU A N 1
ATOM 1429 C CA . LEU A 1 188 ? -20.656 1.204 -6.25 1 39.72 188 LEU A CA 1
ATOM 1430 C C . LEU A 1 188 ? -21.891 0.716 -7 1 39.72 188 LEU A C 1
ATOM 1432 O O . LEU A 1 188 ? -21.781 -0.082 -7.934 1 39.72 188 LEU A O 1
ATOM 1436 N N . LYS A 1 189 ? -23.016 1.035 -6.52 1 39.12 189 LYS A N 1
ATOM 1437 C CA . LYS A 1 189 ? -24.25 0.705 -7.238 1 39.12 189 LYS A CA 1
ATOM 1438 C C . LYS A 1 189 ? -24.203 1.24 -8.664 1 39.12 189 LYS A C 1
ATOM 1440 O O . LYS A 1 189 ? -24.828 0.679 -9.562 1 39.12 189 LYS A O 1
ATOM 1445 N N . ARG A 1 190 ? -23.766 2.377 -8.711 1 36.25 190 ARG A N 1
ATOM 1446 C CA . ARG A 1 190 ? -23.938 2.994 -10.023 1 36.25 190 ARG A CA 1
ATOM 1447 C C . ARG A 1 190 ? -23.031 2.332 -11.062 1 36.25 190 ARG A C 1
ATOM 1449 O O . ARG A 1 190 ? -23.156 2.598 -12.258 1 36.25 190 ARG A O 1
ATOM 1456 N N . LEU A 1 191 ? -21.828 1.999 -10.531 1 39.12 191 LEU A N 1
ATOM 1457 C CA . LEU A 1 191 ? -21.109 1.526 -11.711 1 39.12 191 LEU A CA 1
ATOM 1458 C C . LEU A 1 191 ? -21.625 0.166 -12.156 1 39.12 191 LEU A C 1
ATOM 1460 O O . LEU A 1 191 ? -21.234 -0.341 -13.211 1 39.12 191 LEU A O 1
ATOM 1464 N N . GLY A 1 192 ? -22.672 -0.309 -11.953 1 39.66 192 GLY A N 1
ATOM 1465 C CA . GLY A 1 192 ? -23.469 -1.411 -12.469 1 39.66 192 GLY A CA 1
ATOM 1466 C C . GLY A 1 192 ? -22.672 -2.684 -12.664 1 39.66 192 GLY A C 1
ATOM 1467 O O . GLY A 1 192 ? -23.219 -3.703 -13.094 1 39.66 192 GLY A O 1
ATOM 1468 N N . VAL A 1 193 ? -21.453 -2.643 -13.141 1 43.56 193 VAL A N 1
ATOM 1469 C CA . VAL A 1 193 ? -20.906 -3.902 -13.641 1 43.56 193 VAL A CA 1
ATOM 1470 C C . VAL A 1 193 ? -20.562 -4.816 -12.469 1 43.56 193 VAL A C 1
ATOM 1472 O O . VAL A 1 193 ? -19.734 -4.48 -11.633 1 43.56 193 VAL A O 1
ATOM 1475 N N . ARG A 1 194 ? -21.531 -5.801 -12 1 54.84 194 ARG A N 1
ATOM 1476 C CA . ARG A 1 194 ? -21.391 -6.836 -10.984 1 54.84 194 ARG A CA 1
ATOM 1477 C C . ARG A 1 194 ? -20.531 -7.988 -11.492 1 54.84 194 ARG A C 1
ATOM 1479 O O . ARG A 1 194 ? -21 -8.836 -12.25 1 54.84 194 ARG A O 1
ATOM 1486 N N . ILE A 1 195 ? -19.203 -7.902 -11.398 1 69.75 195 ILE A N 1
ATOM 1487 C CA . ILE A 1 195 ? -18.312 -8.984 -11.781 1 69.75 195 ILE A CA 1
ATOM 1488 C C . ILE A 1 195 ? -18.5 -10.18 -10.852 1 69.75 195 ILE A C 1
ATOM 1490 O O . ILE A 1 195 ? -18.594 -10.016 -9.625 1 69.75 195 ILE A O 1
ATOM 1494 N N . THR A 1 196 ? -18.938 -11.391 -11.477 1 80.19 196 THR A N 1
ATOM 1495 C CA . THR A 1 196 ? -19.109 -12.625 -10.711 1 80.19 196 THR A CA 1
ATOM 1496 C C . THR A 1 196 ? -17.75 -13.266 -10.414 1 80.19 196 THR A C 1
ATOM 1498 O O . THR A 1 196 ? -16.766 -13.016 -11.109 1 80.19 196 THR A O 1
ATOM 1501 N N . PRO A 1 197 ? -17.719 -14.109 -9.414 1 87.5 197 PRO A N 1
ATOM 1502 C CA . PRO A 1 197 ? -16.484 -14.844 -9.125 1 87.5 197 PRO A CA 1
ATOM 1503 C C . PRO A 1 197 ? -15.992 -15.664 -10.32 1 87.5 197 PRO A C 1
ATOM 1505 O O . PRO A 1 197 ? -14.781 -15.766 -10.547 1 87.5 197 PRO A O 1
ATOM 1508 N N . GLU A 1 198 ? -16.906 -16.188 -11.078 1 90 198 GLU A N 1
ATOM 1509 C CA . GLU A 1 198 ? -16.547 -17 -12.234 1 90 198 GLU A CA 1
ATOM 1510 C C . GLU A 1 198 ? -15.883 -16.156 -13.32 1 90 198 GLU A C 1
ATOM 1512 O O . GLU A 1 198 ? -14.984 -16.625 -14.016 1 90 198 GLU A O 1
ATOM 1517 N N . GLN A 1 199 ? -16.312 -14.953 -13.453 1 86.25 199 GLN A N 1
ATOM 1518 C CA . GLN A 1 199 ? -15.688 -14.055 -14.414 1 86.25 199 GLN A CA 1
ATOM 1519 C C . GLN A 1 199 ? -14.258 -13.703 -14 1 86.25 199 GLN A C 1
ATOM 1521 O O . GLN A 1 199 ? -13.367 -13.594 -14.844 1 86.25 199 GLN A O 1
ATOM 1526 N N . VAL A 1 200 ? -14.125 -13.562 -12.711 1 89.06 200 VAL A N 1
ATOM 1527 C CA . VAL A 1 200 ? -12.789 -13.281 -12.211 1 89.06 200 VAL A CA 1
ATOM 1528 C C . VAL A 1 200 ? -11.898 -14.508 -12.414 1 89.06 200 VAL A C 1
ATOM 1530 O O . VAL A 1 200 ? -10.734 -14.383 -12.805 1 89.06 200 VAL A O 1
ATOM 1533 N N . ALA A 1 201 ? -12.461 -15.641 -12.195 1 94.12 201 ALA A N 1
ATOM 1534 C CA . ALA A 1 201 ? -11.711 -16.875 -12.391 1 94.12 201 ALA A CA 1
ATOM 1535 C C . ALA A 1 201 ? -11.234 -17 -13.836 1 94.12 201 ALA A C 1
ATOM 1537 O O . ALA A 1 201 ? -10.109 -17.422 -14.094 1 94.12 201 ALA A O 1
ATOM 1538 N N . GLN A 1 202 ? -12.102 -16.625 -14.742 1 93.19 202 GLN A N 1
ATOM 1539 C CA . GLN A 1 202 ? -11.719 -16.641 -16.156 1 93.19 202 GLN A CA 1
ATOM 1540 C C . GLN A 1 202 ? -10.594 -15.656 -16.438 1 93.19 202 GLN A C 1
ATOM 1542 O O . GLN A 1 202 ? -9.672 -15.961 -17.203 1 93.19 202 GLN A O 1
ATOM 1547 N N . ALA A 1 203 ? -10.68 -14.492 -15.836 1 89.69 203 ALA A N 1
ATOM 1548 C CA . ALA A 1 203 ? -9.625 -13.492 -16 1 89.69 203 ALA A CA 1
ATOM 1549 C C . ALA A 1 203 ? -8.289 -14.008 -15.469 1 89.69 203 ALA A C 1
ATOM 1551 O O . ALA A 1 203 ? -7.238 -13.75 -16.047 1 89.69 203 ALA A O 1
ATOM 1552 N N . VAL A 1 204 ? -8.367 -14.68 -14.344 1 94.19 204 VAL A N 1
ATOM 1553 C CA . VAL A 1 204 ? -7.168 -15.281 -13.773 1 94.19 204 VAL A CA 1
ATOM 1554 C C . VAL A 1 204 ? -6.586 -16.297 -14.75 1 94.19 204 VAL A C 1
ATOM 1556 O O . VAL A 1 204 ? -5.383 -16.281 -15.023 1 94.19 204 VAL A O 1
ATOM 1559 N N . TRP A 1 205 ? -7.41 -17.156 -15.305 1 96.38 205 TRP A N 1
ATOM 1560 C CA . TRP A 1 205 ? -6.98 -18.156 -16.281 1 96.38 205 TRP A CA 1
ATOM 1561 C C . TRP A 1 205 ? -6.309 -17.484 -17.484 1 96.38 205 TRP A C 1
ATOM 1563 O O . TRP A 1 205 ? -5.223 -17.875 -17.891 1 96.38 205 TRP A O 1
ATOM 1573 N N . ASP A 1 206 ? -6.934 -16.453 -17.984 1 93.12 206 ASP A N 1
ATOM 1574 C CA . ASP A 1 206 ? -6.41 -15.734 -19.141 1 93.12 206 ASP A CA 1
ATOM 1575 C C . ASP A 1 206 ? -5.078 -15.062 -18.812 1 93.12 206 ASP A C 1
ATOM 1577 O O . ASP A 1 206 ? -4.18 -15.016 -19.656 1 93.12 206 ASP A O 1
ATOM 1581 N N . ALA A 1 207 ? -4.98 -14.555 -17.641 1 92.06 207 ALA A N 1
ATOM 1582 C CA . ALA A 1 207 ? -3.771 -13.836 -17.234 1 92.06 207 ALA A CA 1
ATOM 1583 C C . ALA A 1 207 ? -2.574 -14.781 -17.156 1 92.06 207 ALA A C 1
ATOM 1585 O O . ALA A 1 207 ? -1.457 -14.406 -17.531 1 92.06 207 ALA A O 1
ATOM 1586 N N . VAL A 1 208 ? -2.854 -16.031 -16.719 1 94.62 208 VAL A N 1
ATOM 1587 C CA . VAL A 1 208 ? -1.728 -16.938 -16.547 1 94.62 208 VAL A CA 1
ATOM 1588 C C . VAL A 1 208 ? -1.499 -17.734 -17.828 1 94.62 208 VAL A C 1
ATOM 1590 O O . VAL A 1 208 ? -0.562 -18.531 -17.922 1 94.62 208 VAL A O 1
ATOM 1593 N N . HIS A 1 209 ? -2.348 -17.547 -18.828 1 95.19 209 HIS A N 1
ATOM 1594 C CA . HIS A 1 209 ? -2.186 -18.156 -20.156 1 95.19 209 HIS A CA 1
ATOM 1595 C C . HIS A 1 209 ? -2.191 -17.094 -21.25 1 95.19 209 HIS A C 1
ATOM 1597 O O . HIS A 1 209 ? -3.105 -17.047 -22.078 1 95.19 209 HIS A O 1
ATOM 1603 N N . PRO A 1 210 ? -1.171 -16.328 -21.219 1 88.75 210 PRO A N 1
ATOM 1604 C CA . PRO A 1 210 ? -1.152 -15.281 -22.25 1 88.75 210 PRO A CA 1
ATOM 1605 C C . PRO A 1 210 ? -1.102 -15.844 -23.672 1 88.75 210 PRO A C 1
ATOM 1607 O O . PRO A 1 210 ? -0.344 -16.781 -23.938 1 88.75 210 PRO A O 1
ATOM 1610 N N . LYS A 1 211 ? -1.921 -15.25 -24.516 1 87.75 211 LYS A N 1
ATOM 1611 C CA . LYS A 1 211 ? -2.094 -15.773 -25.859 1 87.75 211 LYS A CA 1
ATOM 1612 C C . LYS A 1 211 ? -1.086 -15.156 -26.828 1 87.75 211 LYS A C 1
ATOM 1614 O O . LYS A 1 211 ? -1.048 -15.516 -28 1 87.75 211 LYS A O 1
ATOM 1619 N N . SER A 1 212 ? -0.34 -14.148 -26.406 1 82.75 212 SER A N 1
ATOM 1620 C CA . SER A 1 212 ? 0.641 -13.469 -27.25 1 82.75 212 SER A CA 1
ATOM 1621 C C . SER A 1 212 ? 1.793 -12.914 -26.422 1 82.75 212 SER A C 1
ATOM 1623 O O . SER A 1 212 ? 1.718 -12.883 -25.188 1 82.75 212 SER A O 1
ATOM 1625 N N . ARG A 1 213 ? 2.77 -12.539 -27.125 1 75.38 213 ARG A N 1
ATOM 1626 C CA . ARG A 1 213 ? 3.914 -11.922 -26.453 1 75.38 213 ARG A CA 1
ATOM 1627 C C . ARG A 1 213 ? 3.52 -10.602 -25.797 1 75.38 213 ARG A C 1
ATOM 1629 O O . ARG A 1 213 ? 4.055 -10.25 -24.75 1 75.38 213 ARG A O 1
ATOM 1636 N N . TRP A 1 214 ? 2.607 -9.961 -26.422 1 73.25 214 TRP A N 1
ATOM 1637 C CA . TRP A 1 214 ? 2.125 -8.703 -25.875 1 73.25 214 TRP A CA 1
ATOM 1638 C C . TRP A 1 214 ? 1.354 -8.93 -24.578 1 73.25 214 TRP A C 1
ATOM 1640 O O . TRP A 1 214 ? 1.56 -8.211 -23.594 1 73.25 214 TRP A O 1
ATOM 1650 N N . ALA A 1 215 ? 0.623 -9.969 -24.609 1 75 215 ALA A N 1
ATOM 1651 C CA . ALA A 1 215 ? -0.142 -10.312 -23.422 1 75 215 ALA A CA 1
ATOM 1652 C C . ALA A 1 215 ? 0.781 -10.75 -22.281 1 75 215 ALA A C 1
ATOM 1654 O O . ALA A 1 215 ? 0.493 -10.492 -21.109 1 75 215 ALA A O 1
ATOM 1655 N N . LYS A 1 216 ? 1.843 -11.297 -22.719 1 81.06 216 LYS A N 1
ATOM 1656 C CA . LYS A 1 216 ? 2.807 -11.75 -21.719 1 81.06 216 LYS A CA 1
ATOM 1657 C C . LYS A 1 216 ? 3.479 -10.57 -21.016 1 81.06 216 LYS A C 1
ATOM 1659 O O . LYS A 1 216 ? 3.914 -10.688 -19.875 1 81.06 216 LYS A O 1
ATOM 1664 N N . GLY A 1 217 ? 3.484 -9.5 -21.656 1 78 217 GLY A N 1
ATOM 1665 C CA . GLY A 1 217 ? 4.121 -8.312 -21.109 1 78 217 GLY A CA 1
ATOM 1666 C C . GLY A 1 217 ? 3.197 -7.488 -20.234 1 78 217 GLY A C 1
ATOM 1667 O O . GLY A 1 217 ? 3.652 -6.621 -19.484 1 78 217 GLY A O 1
ATOM 1668 N N . LYS A 1 218 ? 1.97 -7.824 -20.281 1 79.44 218 LYS A N 1
ATOM 1669 C CA . LYS A 1 218 ? 0.998 -7.094 -19.469 1 79.44 218 LYS A CA 1
ATOM 1670 C C . LYS A 1 218 ? 1.08 -7.508 -18 1 79.44 218 LYS A C 1
ATOM 1672 O O . LYS A 1 218 ? 1.051 -8.703 -17.688 1 79.44 218 LYS A O 1
ATOM 1677 N N . VAL A 1 219 ? 1.235 -6.527 -17.156 1 83.12 219 VAL A N 1
ATOM 1678 C CA . VAL A 1 219 ? 1.405 -6.801 -15.742 1 83.12 219 VAL A CA 1
ATOM 1679 C C . VAL A 1 219 ? 0.052 -6.738 -15.031 1 83.12 219 VAL A C 1
ATOM 1681 O O . VAL A 1 219 ? -0.231 -7.547 -14.148 1 83.12 219 VAL A O 1
ATOM 1684 N N . HIS A 1 220 ? -0.798 -5.777 -15.516 1 82.25 220 HIS A N 1
ATOM 1685 C CA . HIS A 1 220 ? -2.109 -5.559 -14.914 1 82.25 220 HIS A CA 1
ATOM 1686 C C . HIS A 1 220 ? -3.225 -6.055 -15.828 1 82.25 220 HIS A C 1
ATOM 1688 O O . HIS A 1 220 ? -3.328 -5.621 -16.984 1 82.25 220 HIS A O 1
ATOM 1694 N N . HIS A 1 221 ? -4.039 -6.918 -15.289 1 79.31 221 HIS A N 1
ATOM 1695 C CA . HIS A 1 221 ? -5.102 -7.52 -16.078 1 79.31 221 HIS A CA 1
ATOM 1696 C C . HIS A 1 221 ? -6.477 -7.141 -15.547 1 79.31 221 HIS A C 1
ATOM 1698 O O . HIS A 1 221 ? -6.82 -7.48 -14.414 1 79.31 221 HIS A O 1
ATOM 1704 N N . GLY A 1 222 ? -7.219 -6.406 -16.375 1 73.56 222 GLY A N 1
ATOM 1705 C CA . GLY A 1 222 ? -8.578 -6.051 -16 1 73.56 222 GLY A CA 1
ATOM 1706 C C . GLY A 1 222 ? -9.586 -7.145 -16.297 1 73.56 222 GLY A C 1
ATOM 1707 O O . GLY A 1 222 ? -9.352 -7.984 -17.172 1 73.56 222 GLY A O 1
ATOM 1708 N N . VAL A 1 223 ? -10.609 -7.191 -15.516 1 64.38 223 VAL A N 1
ATOM 1709 C CA . VAL A 1 223 ? -11.625 -8.211 -15.734 1 64.38 223 VAL A CA 1
ATOM 1710 C C . VAL A 1 223 ? -12.641 -7.711 -16.766 1 64.38 223 VAL A C 1
ATOM 1712 O O . VAL A 1 223 ? -12.961 -8.422 -17.719 1 64.38 223 VAL A O 1
ATOM 1715 N N . SER A 1 224 ? -13.156 -6.406 -16.547 1 58.62 224 SER A N 1
ATOM 1716 C CA . SER A 1 224 ? -14.195 -5.914 -17.438 1 58.62 224 SER A CA 1
ATOM 1717 C C . SER A 1 224 ? -13.633 -4.906 -18.438 1 58.62 224 SER A C 1
ATOM 1719 O O . SER A 1 224 ? -12.547 -4.359 -18.234 1 58.62 224 SER A O 1
ATOM 1721 N N . LYS A 1 225 ? -14.328 -4.801 -19.656 1 51.53 225 LYS A N 1
ATOM 1722 C CA . LYS A 1 225 ? -13.992 -3.791 -20.656 1 51.53 225 LYS A CA 1
ATOM 1723 C C . LYS A 1 225 ? -13.875 -2.406 -20.031 1 51.53 225 LYS A C 1
ATOM 1725 O O . LYS A 1 225 ? -13.023 -1.61 -20.422 1 51.53 225 LYS A O 1
ATOM 1730 N N . LEU A 1 226 ? -14.766 -2.203 -19.203 1 46.28 226 LEU A N 1
ATOM 1731 C CA . LEU A 1 226 ? -14.766 -0.898 -18.562 1 46.28 226 LEU A CA 1
ATOM 1732 C C . LEU A 1 226 ? -13.547 -0.736 -17.656 1 46.28 226 LEU A C 1
ATOM 1734 O O . LEU A 1 226 ? -12.961 0.347 -17.594 1 46.28 226 LEU A O 1
ATOM 1738 N N . ASP A 1 227 ? -13.047 -1.804 -17.156 1 49.56 227 ASP A N 1
ATOM 1739 C CA . ASP A 1 227 ? -11.859 -1.805 -16.312 1 49.56 227 ASP A CA 1
ATOM 1740 C C . ASP A 1 227 ? -10.617 -1.393 -17.109 1 49.56 227 ASP A C 1
ATOM 1742 O O . ASP A 1 227 ? -9.789 -0.627 -16.609 1 49.56 227 ASP A O 1
ATOM 1746 N N . LYS A 1 228 ? -10.703 -1.95 -18.266 1 46.56 228 LYS A N 1
ATOM 1747 C CA . LYS A 1 228 ? -9.586 -1.678 -19.156 1 46.56 228 LYS A CA 1
ATOM 1748 C C . LYS A 1 228 ? -9.539 -0.203 -19.547 1 46.56 228 LYS A C 1
ATOM 1750 O O . LYS A 1 228 ? -8.461 0.38 -19.656 1 46.56 228 LYS A O 1
ATOM 1755 N N . ALA A 1 229 ? -10.703 0.296 -19.594 1 44.91 229 ALA A N 1
ATOM 1756 C CA . ALA A 1 229 ? -10.773 1.701 -20 1 44.91 229 ALA A CA 1
ATOM 1757 C C . ALA A 1 229 ? -10.312 2.613 -18.859 1 44.91 229 ALA A C 1
ATOM 1759 O O . ALA A 1 229 ? -9.617 3.602 -19.094 1 44.91 229 ALA A O 1
ATOM 1760 N N . LEU A 1 230 ? -10.695 2.246 -17.656 1 47.34 230 LEU A N 1
ATOM 1761 C CA . LEU A 1 230 ? -10.352 3.104 -16.516 1 47.34 230 LEU A CA 1
ATOM 1762 C C . LEU A 1 230 ? -8.852 3.084 -16.25 1 47.34 230 LEU A C 1
ATOM 1764 O O . LEU A 1 230 ? -8.266 4.117 -15.922 1 47.34 230 LEU A O 1
ATOM 1768 N N . TYR A 1 231 ? -8.328 1.96 -16.469 1 47.62 231 TYR A N 1
ATOM 1769 C CA . TYR A 1 231 ? -6.879 1.899 -16.312 1 47.62 231 TYR A CA 1
ATOM 1770 C C . TYR A 1 231 ? -6.188 2.766 -17.359 1 47.62 231 TYR A C 1
ATOM 1772 O O . TYR A 1 231 ? -5.191 3.432 -17.062 1 47.62 231 TYR A O 1
ATOM 1780 N N . LEU A 1 232 ? -6.781 2.711 -18.562 1 42.16 232 LEU A N 1
ATOM 1781 C CA . LEU A 1 232 ? -6.215 3.529 -19.625 1 42.16 232 LEU A CA 1
ATOM 1782 C C . LEU A 1 232 ? -6.34 5.012 -19.297 1 42.16 232 LEU A C 1
ATOM 1784 O O . LEU A 1 232 ? -5.43 5.797 -19.594 1 42.16 232 LEU A O 1
ATOM 1788 N N . MET A 1 233 ? -7.402 5.289 -18.719 1 41.34 233 MET A N 1
ATOM 1789 C CA . MET A 1 233 ? -7.613 6.699 -18.406 1 41.34 233 MET A CA 1
ATOM 1790 C C . MET A 1 233 ? -6.684 7.145 -17.281 1 41.34 233 MET A C 1
ATOM 1792 O O . MET A 1 233 ? -6.191 8.273 -17.281 1 41.34 233 MET A O 1
ATOM 1796 N N . LYS A 1 234 ? -6.566 6.32 -16.281 1 44.38 234 LYS A N 1
ATOM 1797 C CA . LYS A 1 234 ? -5.629 6.648 -15.211 1 44.38 234 LYS A CA 1
ATOM 1798 C C . LYS A 1 234 ? -4.23 6.91 -15.773 1 44.38 234 LYS A C 1
ATOM 1800 O O . LYS A 1 234 ? -3.523 7.801 -15.297 1 44.38 234 LYS A O 1
ATOM 1805 N N . SER A 1 235 ? -3.924 6.07 -16.656 1 40 235 SER A N 1
ATOM 1806 C CA . SER A 1 235 ? -2.604 6.211 -17.266 1 40 235 SER A CA 1
ATOM 1807 C C . SER A 1 235 ? -2.486 7.52 -18.031 1 40 235 SER A C 1
ATOM 1809 O O . SER A 1 235 ? -1.385 8.047 -18.203 1 40 235 SER A O 1
ATOM 1811 N N . LEU A 1 236 ? -3.666 7.984 -18.5 1 38.22 236 LEU A N 1
ATOM 1812 C CA . LEU A 1 236 ? -3.639 9.156 -19.359 1 38.22 236 LEU A CA 1
ATOM 1813 C C . LEU A 1 236 ? -3.91 10.43 -18.547 1 38.22 236 LEU A C 1
ATOM 1815 O O . LEU A 1 236 ? -3.68 11.539 -19.047 1 38.22 236 LEU A O 1
ATOM 1819 N N . SER A 1 237 ? -4.723 10.445 -17.469 1 39.28 237 SER A N 1
ATOM 1820 C CA . SER A 1 237 ? -5.391 11.656 -17 1 39.28 237 SER A CA 1
ATOM 1821 C C . SER A 1 237 ? -4.539 12.398 -15.984 1 39.28 237 SER A C 1
ATOM 1823 O O . SER A 1 237 ? -3.867 11.781 -15.156 1 39.28 237 SER A O 1
ATOM 1825 N N . PRO A 1 238 ? -4.328 13.68 -16.312 1 42.69 238 PRO A N 1
ATOM 1826 C CA . PRO A 1 238 ? -3.883 14.594 -15.258 1 42.69 238 PRO A CA 1
ATOM 1827 C C . PRO A 1 238 ? -4.641 14.391 -13.945 1 42.69 238 PRO A C 1
ATOM 1829 O O . PRO A 1 238 ? -5.777 13.914 -13.953 1 42.69 238 PRO A O 1
ATOM 1832 N N . ASP A 1 239 ? -3.963 14.539 -12.742 1 41.81 239 ASP A N 1
ATOM 1833 C CA . ASP A 1 239 ? -4.539 14.406 -11.406 1 41.81 239 ASP A CA 1
ATOM 1834 C C . ASP A 1 239 ? -5.996 14.867 -11.383 1 41.81 239 ASP A C 1
ATOM 1836 O O . ASP A 1 239 ? -6.852 14.203 -10.797 1 41.81 239 ASP A O 1
ATOM 1840 N N . ARG A 1 240 ? -6.289 15.977 -12.117 1 40.41 240 ARG A N 1
ATOM 1841 C CA . ARG A 1 240 ? -7.625 16.547 -12.094 1 40.41 240 ARG A CA 1
ATOM 1842 C C . ARG A 1 240 ? -8.641 15.625 -12.758 1 40.41 240 ARG A C 1
ATOM 1844 O O . ARG A 1 240 ? -9.758 15.477 -12.281 1 40.41 240 ARG A O 1
ATOM 1851 N N . VAL A 1 241 ? -8.266 15.125 -13.891 1 40.69 241 VAL A N 1
ATOM 1852 C CA . VAL A 1 241 ? -9.195 14.281 -14.641 1 40.69 241 VAL A CA 1
ATOM 1853 C C . VAL A 1 241 ? -9.484 13.008 -13.844 1 40.69 241 VAL A C 1
ATOM 1855 O O . VAL A 1 241 ? -10.641 12.586 -13.742 1 40.69 241 VAL A O 1
ATOM 1858 N N . ALA A 1 242 ? -8.43 12.523 -13.297 1 42.94 242 ALA A N 1
ATOM 1859 C CA . ALA A 1 242 ? -8.625 11.312 -12.5 1 42.94 242 ALA A CA 1
ATOM 1860 C C . ALA A 1 242 ? -9.516 11.586 -11.289 1 42.94 242 ALA A C 1
ATOM 1862 O O . ALA A 1 242 ? -10.383 10.781 -10.961 1 42.94 242 ALA A O 1
ATOM 1863 N N . MET A 1 243 ? -9.32 12.734 -10.711 1 44.03 243 MET A N 1
ATOM 1864 C CA . MET A 1 243 ? -10.156 13.148 -9.586 1 44.03 243 MET A CA 1
ATOM 1865 C C . MET A 1 243 ? -11.617 13.289 -10.023 1 44.03 243 MET A C 1
ATOM 1867 O O . MET A 1 243 ? -12.523 12.867 -9.305 1 44.03 243 MET A O 1
ATOM 1871 N N . CYS A 1 244 ? -11.781 13.977 -11.102 1 42.47 244 CYS A N 1
ATOM 1872 C CA . CYS A 1 244 ? -13.141 14.156 -11.602 1 42.47 244 CYS A CA 1
ATOM 1873 C C . CYS A 1 244 ? -13.805 12.805 -11.859 1 42.47 244 CYS A C 1
ATOM 1875 O O . CYS A 1 244 ? -14.977 12.617 -11.523 1 42.47 244 CYS A O 1
ATOM 1877 N N . PHE A 1 245 ? -13.172 12.008 -12.398 1 41.22 245 PHE A N 1
ATOM 1878 C CA . PHE A 1 245 ? -13.703 10.688 -12.711 1 41.22 245 PHE A CA 1
ATOM 1879 C C . PHE A 1 245 ? -13.992 9.898 -11.438 1 41.22 245 PHE A C 1
ATOM 1881 O O . PHE A 1 245 ? -15.031 9.25 -11.32 1 41.22 245 PHE A O 1
ATOM 1888 N N . ALA A 1 246 ? -13.047 10.055 -10.523 1 41.34 246 ALA A N 1
ATOM 1889 C CA . ALA A 1 246 ? -13.281 9.383 -9.242 1 41.34 246 ALA A CA 1
ATOM 1890 C C . ALA A 1 246 ? -14.523 9.938 -8.555 1 41.34 246 ALA A C 1
ATOM 1892 O O . ALA A 1 246 ? -15.312 9.18 -7.977 1 41.34 246 ALA A O 1
ATOM 1893 N N . ARG A 1 247 ? -14.602 11.227 -8.633 1 44.03 247 ARG A N 1
ATOM 1894 C CA . ARG A 1 247 ? -15.789 11.883 -8.094 1 44.03 247 ARG A CA 1
ATOM 1895 C C . ARG A 1 247 ? -17.047 11.391 -8.789 1 44.03 247 ARG A C 1
ATOM 1897 O O . ARG A 1 247 ? -18.094 11.211 -8.148 1 44.03 247 ARG A O 1
ATOM 1904 N N . LEU A 1 248 ? -17 11.297 -10.055 1 40.88 248 LEU A N 1
ATOM 1905 C CA . LEU A 1 248 ? -18.125 10.828 -10.844 1 40.88 248 LEU A CA 1
ATOM 1906 C C . LEU A 1 248 ? -18.5 9.398 -10.461 1 40.88 248 LEU A C 1
ATOM 1908 O O . LEU A 1 248 ? -19.688 9.062 -10.406 1 40.88 248 LEU A O 1
ATOM 1912 N N . ILE A 1 249 ? -17.516 8.727 -10.109 1 38.53 249 ILE A N 1
ATOM 1913 C CA . ILE A 1 249 ? -17.75 7.32 -9.789 1 38.53 249 ILE A CA 1
ATOM 1914 C C . ILE A 1 249 ? -18.234 7.188 -8.352 1 38.53 249 ILE A C 1
ATOM 1916 O O . ILE A 1 249 ? -19 6.277 -8.031 1 38.53 249 ILE A O 1
ATOM 1920 N N . ALA A 1 250 ? -17.625 8.125 -7.469 1 37.91 250 ALA A N 1
ATOM 1921 C CA . ALA A 1 250 ? -18.031 8.125 -6.066 1 37.91 250 ALA A CA 1
ATOM 1922 C C . ALA A 1 250 ? -19.438 8.688 -5.898 1 37.91 250 ALA A C 1
ATOM 1924 O O . ALA A 1 250 ? -20.109 8.414 -4.902 1 37.91 250 ALA A O 1
ATOM 1925 N N . GLY A 1 251 ? -20.359 8.906 -6.672 1 36.94 251 GLY A N 1
ATOM 1926 C CA . GLY A 1 251 ? -21.703 9.461 -6.594 1 36.94 251 GLY A CA 1
ATOM 1927 C C . GLY A 1 251 ? -21.781 10.734 -5.77 1 36.94 251 GLY A C 1
ATOM 1928 O O . GLY A 1 251 ? -21.031 10.898 -4.805 1 36.94 251 GLY A O 1
ATOM 1929 N N . MET B 1 1 ? -1.759 31.859 15.508 1 90.81 1 MET B N 1
ATOM 1930 C CA . MET B 1 1 ? -0.547 31.297 14.914 1 90.81 1 MET B CA 1
ATOM 1931 C C . MET B 1 1 ? -0.842 29.969 14.242 1 90.81 1 MET B C 1
ATOM 1933 O O . MET B 1 1 ? -1.575 29.141 14.789 1 90.81 1 MET B O 1
ATOM 1937 N N . LYS B 1 2 ? -0.368 29.781 13.016 1 97.44 2 LYS B N 1
ATOM 1938 C CA . LYS B 1 2 ? -0.589 28.516 12.305 1 97.44 2 LYS B CA 1
ATOM 1939 C C . LYS B 1 2 ? 0.277 27.406 12.891 1 97.44 2 LYS B C 1
ATOM 1941 O O . LYS B 1 2 ? 1.359 27.672 13.414 1 97.44 2 LYS B O 1
ATOM 1946 N N . SER B 1 3 ? -0.183 26.203 12.812 1 98.69 3 SER B N 1
ATOM 1947 C CA . SER B 1 3 ? 0.52 25.109 13.469 1 98.69 3 SER B CA 1
ATOM 1948 C C . SER B 1 3 ? 0.703 23.922 12.531 1 98.69 3 SER B C 1
ATOM 1950 O O . SER B 1 3 ? -0.101 23.719 11.617 1 98.69 3 SER B O 1
ATOM 1952 N N . ILE B 1 4 ? 1.827 23.172 12.758 1 98.81 4 ILE B N 1
ATOM 1953 C CA . ILE B 1 4 ? 2.08 21.922 12.039 1 98.81 4 ILE B CA 1
ATOM 1954 C C . ILE B 1 4 ? 2.557 20.844 13.016 1 98.81 4 ILE B C 1
ATOM 1956 O O . ILE B 1 4 ? 3.391 21.125 13.883 1 98.81 4 ILE B O 1
ATOM 1960 N N . PHE B 1 5 ? 1.945 19.703 12.953 1 98.88 5 PHE B N 1
ATOM 1961 C CA . PHE B 1 5 ? 2.393 18.5 13.641 1 98.88 5 PHE B CA 1
ATOM 1962 C C . PHE B 1 5 ? 3.189 17.594 12.695 1 98.88 5 PHE B C 1
ATOM 1964 O O . PHE B 1 5 ? 2.73 17.281 11.594 1 98.88 5 PHE B O 1
ATOM 1971 N N . ILE B 1 6 ? 4.387 17.156 13.125 1 98.75 6 ILE B N 1
ATOM 1972 C CA . ILE B 1 6 ? 5.254 16.359 12.258 1 98.75 6 ILE B CA 1
ATOM 1973 C C . ILE B 1 6 ? 5.656 15.078 12.961 1 98.75 6 ILE B C 1
ATOM 1975 O O . ILE B 1 6 ? 6.254 15.109 14.039 1 98.75 6 ILE B O 1
ATOM 1979 N N . SER B 1 7 ? 5.316 13.945 12.406 1 98.38 7 SER B N 1
ATOM 1980 C CA . SER B 1 7 ? 5.855 12.672 12.883 1 98.38 7 SER B CA 1
ATOM 1981 C C . SER B 1 7 ? 7.242 12.406 12.305 1 98.38 7 SER B C 1
ATOM 1983 O O . SER B 1 7 ? 7.531 12.797 11.164 1 98.38 7 SER B O 1
ATOM 1985 N N . GLY B 1 8 ? 8.078 11.688 13.023 1 96.81 8 GLY B N 1
ATOM 1986 C CA . GLY B 1 8 ? 9.422 11.406 12.562 1 96.81 8 GLY B CA 1
ATOM 1987 C C . GLY B 1 8 ? 10.266 12.664 12.406 1 96.81 8 GLY B C 1
ATOM 1988 O O . GLY B 1 8 ? 10.922 12.852 11.375 1 96.81 8 GLY B O 1
ATOM 1989 N N . ALA B 1 9 ? 10.242 13.516 13.398 1 97.31 9 ALA B N 1
ATOM 1990 C CA . ALA B 1 9 ? 10.789 14.867 13.234 1 97.31 9 ALA B CA 1
ATOM 1991 C C . ALA B 1 9 ? 12.188 14.969 13.844 1 97.31 9 ALA B C 1
ATOM 1993 O O . ALA B 1 9 ? 12.773 16.047 13.867 1 97.31 9 ALA B O 1
ATOM 1994 N N . ALA B 1 10 ? 12.75 13.883 14.344 1 96.31 10 ALA B N 1
ATOM 1995 C CA . ALA B 1 10 ? 14.031 13.961 15.039 1 96.31 10 ALA B CA 1
ATOM 1996 C C . ALA B 1 10 ? 15.188 14.133 14.055 1 96.31 10 ALA B C 1
ATOM 1998 O O . ALA B 1 10 ? 16.188 14.773 14.367 1 96.31 10 ALA B O 1
ATOM 1999 N N . ASN B 1 11 ? 15.062 13.523 12.875 1 90.94 11 ASN B N 1
ATOM 2000 C CA . ASN B 1 11 ? 16.156 13.555 11.898 1 90.94 11 ASN B CA 1
ATOM 2001 C C . ASN B 1 11 ? 15.617 13.656 10.469 1 90.94 11 ASN B C 1
ATOM 2003 O O . ASN B 1 11 ? 14.406 13.68 10.258 1 90.94 11 ASN B O 1
ATOM 2007 N N . GLY B 1 12 ? 16.516 13.945 9.586 1 89.94 12 GLY B N 1
ATOM 2008 C CA . GLY B 1 12 ? 16.219 13.82 8.172 1 89.94 12 GLY B CA 1
ATOM 2009 C C . GLY B 1 12 ? 15.219 14.852 7.68 1 89.94 12 GLY B C 1
ATOM 2010 O O . GLY B 1 12 ? 15.352 16.047 7.973 1 89.94 12 GLY B O 1
A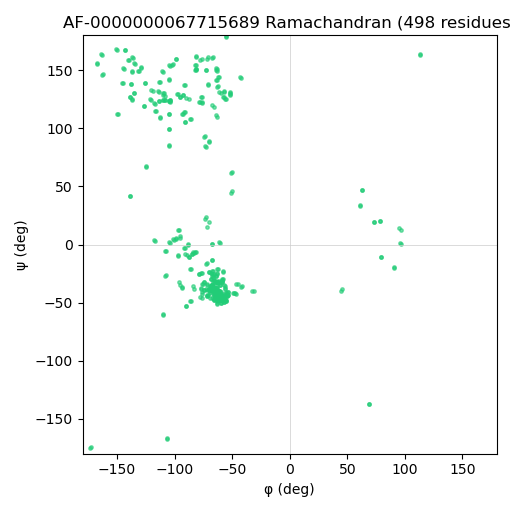TOM 2011 N N . ILE B 1 13 ? 14.328 14.391 6.887 1 90.06 13 ILE B N 1
ATOM 2012 C CA . ILE B 1 13 ? 13.336 15.242 6.242 1 90.06 13 ILE B CA 1
ATOM 2013 C C . ILE B 1 13 ? 12.438 15.883 7.297 1 90.06 13 ILE B C 1
ATOM 2015 O O . ILE B 1 13 ? 12.156 17.078 7.238 1 90.06 13 ILE B O 1
ATOM 2019 N N . GLY B 1 14 ? 12.047 15.086 8.32 1 95.5 14 GLY B N 1
ATOM 2020 C CA . GLY B 1 14 ? 11.188 15.609 9.367 1 95.5 14 GLY B CA 1
ATOM 2021 C C . GLY B 1 14 ? 11.805 16.781 10.109 1 95.5 14 GLY B C 1
ATOM 2022 O O . GLY B 1 14 ? 11.125 17.781 10.383 1 95.5 14 GLY B O 1
ATOM 2023 N N . LYS B 1 15 ? 13.039 16.625 10.391 1 96.75 15 LYS B N 1
ATOM 2024 C CA . LYS B 1 15 ? 13.75 17.719 11.055 1 96.75 15 LYS B CA 1
ATOM 2025 C C . LYS B 1 15 ? 13.836 18.953 10.156 1 96.75 15 LYS B C 1
ATOM 2027 O O . LYS B 1 15 ? 13.602 20.078 10.609 1 96.75 15 LYS B O 1
ATOM 2032 N N . ALA B 1 16 ? 14.148 18.75 8.898 1 95.69 16 ALA B N 1
ATOM 2033 C CA . ALA B 1 16 ? 14.25 19.844 7.953 1 95.69 16 ALA B CA 1
ATOM 2034 C C . ALA B 1 16 ? 12.922 20.578 7.812 1 95.69 16 ALA B C 1
ATOM 2036 O O . ALA B 1 16 ? 12.883 21.812 7.734 1 95.69 16 ALA B O 1
ATOM 2037 N N . VAL B 1 17 ? 11.852 19.812 7.789 1 97.12 17 VAL B N 1
ATOM 2038 C CA . VAL B 1 17 ? 10.523 20.422 7.703 1 97.12 17 VAL B CA 1
ATOM 2039 C C . VAL B 1 17 ? 10.234 21.219 8.969 1 97.12 17 VAL B C 1
ATOM 2041 O O . VAL B 1 17 ? 9.75 22.359 8.898 1 97.12 17 VAL B O 1
ATOM 2044 N N . ALA B 1 18 ? 10.555 20.641 10.117 1 98.56 18 ALA B N 1
ATOM 2045 C CA . ALA B 1 18 ? 10.352 21.344 11.383 1 98.56 18 ALA B CA 1
ATOM 2046 C C . ALA B 1 18 ? 11.086 22.672 11.398 1 98.56 18 ALA B C 1
ATOM 2048 O O . ALA B 1 18 ? 10.5 23.719 11.711 1 98.56 18 ALA B O 1
ATOM 2049 N N . LEU B 1 19 ? 12.289 22.656 11.016 1 98.44 19 LEU B N 1
ATOM 2050 C CA . LEU B 1 19 ? 13.117 23.844 11.047 1 98.44 19 LEU B CA 1
ATOM 2051 C C . LEU B 1 19 ? 12.602 24.891 10.062 1 98.44 19 LEU B C 1
ATOM 2053 O O . LEU B 1 19 ? 12.586 26.094 10.375 1 98.44 19 LEU B O 1
ATOM 2057 N N . LYS B 1 20 ? 12.188 24.469 8.922 1 98.19 20 LYS B N 1
ATOM 2058 C CA . LYS B 1 20 ? 11.633 25.391 7.918 1 98.19 20 LYS B CA 1
ATOM 2059 C C . LYS B 1 20 ? 10.391 26.094 8.445 1 98.19 20 LYS B C 1
ATOM 2061 O O . LYS B 1 20 ? 10.266 27.312 8.328 1 98.19 20 LYS B O 1
ATOM 2066 N N . PHE B 1 21 ? 9.5 25.391 9.023 1 98.69 21 PHE B N 1
ATOM 2067 C CA . PHE B 1 21 ? 8.25 25.969 9.5 1 98.69 21 PHE B CA 1
ATOM 2068 C C . PHE B 1 21 ? 8.484 26.844 10.727 1 98.69 21 PHE B C 1
ATOM 2070 O O . PHE B 1 21 ? 7.816 27.859 10.914 1 98.69 21 PHE B O 1
ATOM 2077 N N . LEU B 1 22 ? 9.445 26.469 11.609 1 98.62 22 LEU B N 1
ATOM 2078 C CA . LEU B 1 22 ? 9.844 27.328 12.719 1 98.62 22 LEU B CA 1
ATOM 2079 C C . LEU B 1 22 ? 10.367 28.672 12.203 1 98.62 22 LEU B C 1
ATOM 2081 O O . LEU B 1 22 ? 10.008 29.734 12.727 1 98.62 22 LEU B O 1
ATOM 2085 N N . HIS B 1 23 ? 11.188 28.562 11.195 1 98.19 23 HIS B N 1
ATOM 2086 C CA . HIS B 1 23 ? 11.758 29.75 10.586 1 98.19 23 HIS B CA 1
ATOM 2087 C C . HIS B 1 23 ? 10.664 30.688 10.062 1 98.19 23 HIS B C 1
ATOM 2089 O O . HIS B 1 23 ? 10.797 31.906 10.125 1 98.19 23 HIS B O 1
ATOM 2095 N N . GLU B 1 24 ? 9.562 30.156 9.617 1 98 24 GLU B N 1
ATOM 2096 C CA . GLU B 1 24 ? 8.469 30.922 9.039 1 98 24 GLU B CA 1
ATOM 2097 C C . GLU B 1 24 ? 7.484 31.375 10.117 1 98 24 GLU B C 1
ATOM 2099 O O . GLU B 1 24 ? 6.438 31.953 9.805 1 98 24 GLU B O 1
ATOM 2104 N N . GLY B 1 25 ? 7.719 31.047 11.398 1 98.19 25 GLY B N 1
ATOM 2105 C CA . GLY B 1 25 ? 6.969 31.594 12.516 1 98.19 25 GLY B CA 1
ATOM 2106 C C . GLY B 1 25 ? 5.824 30.719 12.961 1 98.19 25 GLY B C 1
ATOM 2107 O O . GLY B 1 25 ? 4.977 31.141 13.75 1 98.19 25 GLY B O 1
ATOM 2108 N N . TRP B 1 26 ? 5.77 29.453 12.523 1 98.69 26 TRP B N 1
ATOM 2109 C CA . TRP B 1 26 ? 4.688 28.547 12.875 1 98.69 26 TRP B CA 1
ATOM 2110 C C . TRP B 1 26 ? 4.934 27.922 14.242 1 98.69 26 TRP B C 1
ATOM 2112 O O . TRP B 1 26 ? 6.074 27.859 14.711 1 98.69 26 TRP B O 1
ATOM 2122 N N . LEU B 1 27 ? 3.893 27.531 14.906 1 98.81 27 LEU B N 1
ATOM 2123 C CA . LEU B 1 27 ? 4 26.594 16.016 1 98.81 27 LEU B CA 1
ATOM 2124 C C . LEU B 1 27 ? 4.215 25.172 15.5 1 98.81 27 LEU B C 1
ATOM 2126 O O . LEU B 1 27 ? 3.418 24.672 14.711 1 98.81 27 LEU B O 1
ATOM 2130 N N . VAL B 1 28 ? 5.336 24.547 15.945 1 98.88 28 VAL B N 1
ATOM 2131 C CA . VAL B 1 28 ? 5.719 23.266 15.367 1 98.88 28 VAL B CA 1
ATOM 2132 C C . VAL B 1 28 ? 5.695 22.188 16.453 1 98.88 28 VAL B C 1
ATOM 2134 O O . VAL B 1 28 ? 6.32 22.328 17.5 1 98.88 28 VAL B O 1
ATOM 2137 N N . GLY B 1 29 ? 4.906 21.141 16.266 1 98.88 29 GLY B N 1
ATOM 2138 C CA . GLY B 1 29 ? 5.004 19.922 17.047 1 98.88 29 GLY B CA 1
ATOM 2139 C C . GLY B 1 29 ? 5.883 18.875 16.391 1 98.88 29 GLY B C 1
ATOM 2140 O O . GLY B 1 29 ? 5.535 18.328 15.344 1 98.88 29 GLY B O 1
ATOM 2141 N N . ALA B 1 30 ? 7.02 18.594 17.016 1 98.81 30 ALA B N 1
ATOM 2142 C CA . ALA B 1 30 ? 7.965 17.594 16.531 1 98.81 30 ALA B CA 1
ATOM 2143 C C . ALA B 1 30 ? 7.898 16.328 17.375 1 98.81 30 ALA B C 1
ATOM 2145 O O . ALA B 1 30 ? 8.312 16.328 18.547 1 98.81 30 ALA B O 1
ATOM 2146 N N . TYR B 1 31 ? 7.449 15.273 16.828 1 98.81 31 TYR B N 1
ATOM 2147 C CA . TYR B 1 31 ? 7.254 14.031 17.562 1 98.81 31 TYR B CA 1
ATOM 2148 C C . TYR B 1 31 ? 7.984 12.875 16.891 1 98.81 31 TYR B C 1
ATOM 2150 O O . TYR B 1 31 ? 7.988 12.766 15.664 1 98.81 31 TYR B O 1
ATOM 2158 N N . ASP B 1 32 ? 8.602 12.016 17.625 1 98 32 ASP B N 1
ATOM 2159 C CA . ASP B 1 32 ? 9.453 10.953 17.109 1 98 32 ASP B CA 1
ATOM 2160 C C . ASP B 1 32 ? 9.703 9.883 18.172 1 98 32 ASP B C 1
ATOM 2162 O O . ASP B 1 32 ? 9.367 10.078 19.344 1 98 32 ASP B O 1
ATOM 2166 N N . LEU B 1 33 ? 10.172 8.75 17.719 1 97.12 33 LEU B N 1
ATOM 2167 C CA . LEU B 1 33 ? 10.703 7.766 18.656 1 97.12 33 LEU B CA 1
ATOM 2168 C C . LEU B 1 33 ? 11.969 8.289 19.344 1 97.12 33 LEU B C 1
ATOM 2170 O O . LEU B 1 33 ? 12.164 8.07 20.531 1 97.12 33 LEU B O 1
ATOM 2174 N N . ALA B 1 34 ? 12.805 8.891 18.562 1 96.69 34 ALA B N 1
ATOM 2175 C CA . ALA B 1 34 ? 14.078 9.438 19.047 1 96.69 34 ALA B CA 1
ATOM 2176 C C . ALA B 1 34 ? 13.875 10.797 19.703 1 96.69 34 ALA B C 1
ATOM 2178 O O . ALA B 1 34 ? 12.898 11.492 19.422 1 96.69 34 ALA B O 1
ATOM 2179 N N . GLU B 1 35 ? 14.758 11.188 20.422 1 97.12 35 GLU B N 1
ATOM 2180 C CA . GLU B 1 35 ? 14.719 12.484 21.109 1 97.12 35 GLU B CA 1
ATOM 2181 C C . GLU B 1 35 ? 14.898 13.633 20.125 1 97.12 35 GLU B C 1
ATOM 2183 O O . GLU B 1 35 ? 15.719 13.539 19.203 1 97.12 35 GLU B O 1
ATOM 2188 N N . ILE B 1 36 ? 14.086 14.648 20.328 1 98.06 36 ILE B N 1
ATOM 2189 C CA . ILE B 1 36 ? 14.266 15.891 19.578 1 98.06 36 ILE B CA 1
ATOM 2190 C C . ILE B 1 36 ? 15.414 16.688 20.188 1 98.06 36 ILE B C 1
ATOM 2192 O O . ILE B 1 36 ? 15.359 17.094 21.344 1 98.06 36 ILE B O 1
ATOM 2196 N N . THR B 1 37 ? 16.391 16.984 19.359 1 97.75 37 THR B N 1
ATOM 2197 C CA . THR B 1 37 ? 17.609 17.562 19.922 1 97.75 37 THR B CA 1
ATOM 2198 C C . THR B 1 37 ? 17.719 19.031 19.562 1 97.75 37 THR B C 1
ATOM 2200 O O . THR B 1 37 ? 18.688 19.703 19.969 1 97.75 37 THR B O 1
ATOM 2203 N N . TYR B 1 38 ? 16.891 19.625 18.766 1 97.38 38 TYR B N 1
ATOM 2204 C CA . TYR B 1 38 ? 16.875 21.047 18.438 1 97.38 38 TYR B CA 1
ATOM 2205 C C . TYR B 1 38 ? 15.828 21.781 19.266 1 97.38 38 TYR B C 1
ATOM 2207 O O . TYR B 1 38 ? 14.938 21.156 19.844 1 97.38 38 TYR B O 1
ATOM 2215 N N . SER B 1 39 ? 16 23.156 19.375 1 97.44 39 SER B N 1
ATOM 2216 C CA . SER B 1 39 ? 15.117 23.953 20.219 1 97.44 39 SER B CA 1
ATOM 2217 C C . SER B 1 39 ? 14.711 25.25 19.531 1 97.44 39 SER B C 1
ATOM 2219 O O . SER B 1 39 ? 15.453 25.766 18.703 1 97.44 39 SER B O 1
ATOM 2221 N N . HIS B 1 40 ? 13.594 25.656 19.828 1 98.06 40 HIS B N 1
ATOM 2222 C CA . HIS B 1 40 ? 12.984 26.906 19.391 1 98.06 40 HIS B CA 1
ATOM 2223 C C . HIS B 1 40 ? 11.805 27.297 20.281 1 98.06 40 HIS B C 1
ATOM 2225 O O . HIS B 1 40 ? 11.07 26.422 20.766 1 98.06 40 HIS B O 1
ATOM 2231 N N . PRO B 1 41 ? 11.547 28.562 20.516 1 97.88 41 PRO B N 1
ATOM 2232 C CA . PRO B 1 41 ? 10.438 28.969 21.391 1 97.88 41 PRO B CA 1
ATOM 2233 C C . PRO B 1 41 ? 9.086 28.453 20.906 1 97.88 41 PRO B C 1
ATOM 2235 O O . PRO B 1 41 ? 8.195 28.219 21.719 1 97.88 41 PRO B O 1
ATOM 2238 N N . ASN B 1 42 ? 8.992 28.297 19.641 1 98.62 42 ASN B N 1
ATOM 2239 C CA . ASN B 1 42 ? 7.723 27.844 19.078 1 98.62 42 ASN B CA 1
ATOM 2240 C C . ASN B 1 42 ? 7.719 26.328 18.844 1 98.62 42 ASN B C 1
ATOM 2242 O O . ASN B 1 42 ? 6.848 25.812 18.141 1 98.62 42 ASN B O 1
ATOM 2246 N N . LEU B 1 43 ? 8.688 25.594 19.375 1 98.75 43 LEU B N 1
ATOM 2247 C CA . LEU B 1 43 ? 8.781 24.141 19.203 1 98.75 43 LEU B CA 1
ATOM 2248 C C . LEU B 1 43 ? 8.148 23.406 20.375 1 98.75 43 LEU B C 1
ATOM 2250 O O . LEU B 1 43 ? 8.391 23.766 21.531 1 98.75 43 LEU B O 1
ATOM 2254 N N . ARG B 1 44 ? 7.289 22.547 20.125 1 98.62 44 ARG B N 1
ATOM 2255 C CA . ARG B 1 44 ? 6.82 21.516 21.047 1 98.62 44 ARG B CA 1
ATOM 2256 C C . ARG B 1 44 ? 7.234 20.125 20.578 1 98.62 44 ARG B C 1
ATOM 2258 O O . ARG B 1 44 ? 7.32 19.859 19.375 1 98.62 44 ARG B O 1
ATOM 2265 N N . TRP B 1 45 ? 7.621 19.297 21.5 1 98.44 45 TRP B N 1
ATOM 2266 C CA . TRP B 1 45 ? 8.141 18 21.094 1 98.44 45 TRP B CA 1
ATOM 2267 C C . TRP B 1 45 ? 7.66 16.891 22.031 1 98.44 45 TRP B C 1
ATOM 2269 O O . TRP B 1 45 ? 7.203 17.172 23.141 1 98.44 45 TRP B O 1
ATOM 2279 N N . GLY B 1 46 ? 7.684 15.672 21.547 1 98.19 46 GLY B N 1
ATOM 2280 C CA . GLY B 1 46 ? 7.27 14.523 22.344 1 98.19 46 GLY B CA 1
ATOM 2281 C C . GLY B 1 46 ? 7.531 13.195 21.656 1 98.19 46 GLY B C 1
ATOM 2282 O O . GLY B 1 46 ? 8.164 13.148 20.609 1 98.19 46 GLY B O 1
ATOM 2283 N N . TYR B 1 47 ? 7.043 12.195 22.359 1 98.5 47 TYR B N 1
ATOM 2284 C CA . TYR B 1 47 ? 7.242 10.82 21.906 1 98.5 47 TYR B CA 1
ATOM 2285 C C . TYR B 1 47 ? 6.105 10.367 21.016 1 98.5 47 TYR B C 1
ATOM 2287 O O . TYR B 1 47 ? 4.938 10.656 21.281 1 98.5 47 TYR B O 1
ATOM 2295 N N . LEU B 1 48 ? 6.457 9.68 19.938 1 98.56 48 LEU B N 1
ATOM 2296 C CA . LEU B 1 48 ? 5.457 9.078 19.062 1 98.56 48 LEU B CA 1
ATOM 2297 C C . LEU B 1 48 ? 5.996 7.812 18.406 1 98.56 48 LEU B C 1
ATOM 2299 O O . LEU B 1 48 ? 6.988 7.859 17.672 1 98.56 48 LEU B O 1
ATOM 2303 N N . ASN B 1 49 ? 5.445 6.711 18.766 1 98.38 49 ASN B N 1
ATOM 2304 C CA . ASN B 1 49 ? 5.582 5.484 17.984 1 98.38 49 ASN B CA 1
ATOM 2305 C C . ASN B 1 49 ? 4.457 5.344 16.969 1 98.38 49 ASN B C 1
ATOM 2307 O O . ASN B 1 49 ? 3.332 4.984 17.312 1 98.38 49 ASN B O 1
ATOM 2311 N N . VAL B 1 50 ? 4.785 5.586 15.727 1 97.44 50 VAL B N 1
ATOM 2312 C CA . VAL B 1 50 ? 3.762 5.734 14.695 1 97.44 50 VAL B CA 1
ATOM 2313 C C . VAL B 1 50 ? 3.059 4.398 14.469 1 97.44 50 VAL B C 1
ATOM 2315 O O . VAL B 1 50 ? 2.008 4.344 13.82 1 97.44 50 VAL B O 1
ATOM 2318 N N . ARG B 1 51 ? 3.609 3.289 14.992 1 95.5 51 ARG B N 1
ATOM 2319 C CA . ARG B 1 51 ? 3.033 1.963 14.797 1 95.5 51 ARG B CA 1
ATOM 2320 C C . ARG B 1 51 ? 1.898 1.707 15.781 1 95.5 51 ARG B C 1
ATOM 2322 O O . ARG B 1 51 ? 1.225 0.677 15.703 1 95.5 51 ARG B O 1
ATOM 2329 N N . GLN B 1 52 ? 1.689 2.605 16.703 1 95.94 52 GLN B N 1
ATOM 2330 C CA . GLN B 1 52 ? 0.719 2.383 17.766 1 95.94 52 GLN B CA 1
ATOM 2331 C C . GLN B 1 52 ? -0.365 3.457 17.766 1 95.94 52 GLN B C 1
ATOM 2333 O O . GLN B 1 52 ? -0.073 4.645 17.922 1 95.94 52 GLN B O 1
ATOM 2338 N N . SER B 1 53 ? -1.581 3.01 17.688 1 95.31 53 SER B N 1
ATOM 2339 C CA . SER B 1 53 ? -2.717 3.924 17.641 1 95.31 53 SER B CA 1
ATOM 2340 C C . SER B 1 53 ? -2.77 4.812 18.875 1 95.31 53 SER B C 1
ATOM 2342 O O . SER B 1 53 ? -2.969 6.023 18.781 1 95.31 53 SER B O 1
ATOM 2344 N N . GLU B 1 54 ? -2.572 4.246 20.016 1 96.44 54 GLU B N 1
ATOM 2345 C CA . GLU B 1 54 ? -2.633 5 21.266 1 96.44 54 GLU B CA 1
ATOM 2346 C C . GLU B 1 54 ? -1.538 6.059 21.312 1 96.44 54 GLU B C 1
ATOM 2348 O O . GLU B 1 54 ? -1.741 7.141 21.875 1 96.44 54 GLU B O 1
ATOM 2353 N N . SER B 1 55 ? -0.421 5.742 20.797 1 98.25 55 SER B N 1
ATOM 2354 C CA . SER B 1 55 ? 0.677 6.703 20.766 1 98.25 55 SER B CA 1
ATOM 2355 C C . SER B 1 55 ? 0.314 7.93 19.938 1 98.25 55 SER B C 1
ATOM 2357 O O . SER B 1 55 ? 0.623 9.062 20.328 1 98.25 55 SER B O 1
ATOM 2359 N N . TRP B 1 56 ? -0.355 7.738 18.812 1 97.75 56 TRP B N 1
ATOM 2360 C CA . TRP B 1 56 ? -0.835 8.844 18 1 97.75 56 TRP B CA 1
ATOM 2361 C C . TRP B 1 56 ? -1.818 9.711 18.766 1 97.75 56 TRP B C 1
ATOM 2363 O O . TRP B 1 56 ? -1.688 10.938 18.781 1 97.75 56 TRP B O 1
ATOM 2373 N N . ASP B 1 57 ? -2.756 9.055 19.391 1 97.31 57 ASP B N 1
ATOM 2374 C CA . ASP B 1 57 ? -3.771 9.797 20.125 1 97.31 57 ASP B CA 1
ATOM 2375 C C . ASP B 1 57 ? -3.135 10.688 21.188 1 97.31 57 ASP B C 1
ATOM 2377 O O . ASP B 1 57 ? -3.457 11.875 21.281 1 97.31 57 ASP B O 1
ATOM 2381 N N . LYS B 1 58 ? -2.244 10.141 21.906 1 98.44 58 LYS B N 1
ATOM 2382 C CA . LYS B 1 58 ? -1.585 10.883 22.969 1 98.44 58 LYS B CA 1
ATOM 2383 C C . LYS B 1 58 ? -0.752 12.031 22.406 1 98.44 58 LYS B C 1
ATOM 2385 O O . LYS B 1 58 ? -0.772 13.141 22.938 1 98.44 58 LYS B O 1
ATOM 2390 N N . ALA B 1 59 ? -0.022 11.781 21.344 1 98.69 59 ALA B N 1
ATOM 2391 C CA . ALA B 1 59 ? 0.856 12.797 20.766 1 98.69 59 ALA B CA 1
ATOM 2392 C C . ALA B 1 59 ? 0.05 13.961 20.203 1 98.69 59 ALA B C 1
ATOM 2394 O O . ALA B 1 59 ? 0.378 15.125 20.438 1 98.69 59 ALA B O 1
ATOM 2395 N N . LEU B 1 60 ? -0.987 13.656 19.453 1 98.56 60 LEU B N 1
ATOM 2396 C CA . LEU B 1 60 ? -1.809 14.703 18.844 1 98.56 60 LEU B CA 1
ATOM 2397 C C . LEU B 1 60 ? -2.572 15.477 19.922 1 98.56 60 LEU B C 1
ATOM 2399 O O . LEU B 1 60 ? -2.725 16.688 19.828 1 98.56 60 LEU B O 1
ATOM 2403 N N . GLU B 1 61 ? -3.039 14.766 20.891 1 98.38 61 GLU B N 1
ATOM 2404 C CA . GLU B 1 61 ? -3.695 15.438 22.016 1 98.38 61 GLU B CA 1
ATOM 2405 C C . GLU B 1 61 ? -2.74 16.391 22.719 1 98.38 61 GLU B C 1
ATOM 2407 O O . GLU B 1 61 ? -3.107 17.531 23.031 1 98.38 61 GLU B O 1
ATOM 2412 N N . ASP B 1 62 ? -1.608 15.953 23 1 98.56 62 ASP B N 1
ATOM 2413 C CA . ASP B 1 62 ? -0.588 16.766 23.656 1 98.56 62 ASP B CA 1
ATOM 2414 C C . ASP B 1 62 ? -0.322 18.047 22.859 1 98.56 62 ASP B C 1
ATOM 2416 O O . ASP B 1 62 ? -0.365 19.156 23.422 1 98.56 62 ASP B O 1
ATOM 2420 N N . PHE B 1 63 ? -0.107 17.969 21.562 1 98.62 63 PHE B N 1
ATOM 2421 C CA . PHE B 1 63 ? 0.171 19.141 20.734 1 98.62 63 PHE B CA 1
ATOM 2422 C C . PHE B 1 63 ? -1.035 20.062 20.688 1 98.62 63 PHE B C 1
ATOM 2424 O O . PHE B 1 63 ? -0.883 21.281 20.734 1 98.62 63 PHE B O 1
ATOM 2431 N N . ALA B 1 64 ? -2.203 19.453 20.625 1 97.88 64 ALA B N 1
ATOM 2432 C CA . ALA B 1 64 ? -3.439 20.219 20.5 1 97.88 64 ALA B CA 1
ATOM 2433 C C . ALA B 1 64 ? -3.664 21.094 21.719 1 97.88 64 ALA B C 1
ATOM 2435 O O . ALA B 1 64 ? -4.371 22.109 21.656 1 97.88 64 ALA B O 1
ATOM 2436 N N . THR B 1 65 ? -3.098 20.719 22.875 1 97.5 65 THR B N 1
ATOM 2437 C CA . THR B 1 65 ? -3.221 21.547 24.078 1 97.5 65 THR B CA 1
ATOM 2438 C C . THR B 1 65 ? -2.564 22.906 23.859 1 97.5 65 THR B C 1
ATOM 2440 O O . THR B 1 65 ? -2.922 23.891 24.516 1 97.5 65 THR B O 1
ATOM 2443 N N . HIS B 1 66 ? -1.699 22.984 22.938 1 97.62 66 HIS B N 1
ATOM 2444 C CA . HIS B 1 66 ? -0.963 24.219 22.688 1 97.62 66 HIS B CA 1
ATOM 2445 C C . HIS B 1 66 ? -1.603 25.031 21.562 1 97.62 66 HIS B C 1
ATOM 2447 O O . HIS B 1 66 ? -1.185 26.156 21.297 1 97.62 66 HIS B O 1
ATOM 2453 N N . THR B 1 67 ? -2.562 24.438 20.859 1 96.94 67 THR B N 1
ATOM 2454 C CA . THR B 1 67 ? -3.129 25.078 19.688 1 96.94 67 THR B CA 1
ATOM 2455 C C . THR B 1 67 ? -4.617 25.359 19.891 1 96.94 67 THR B C 1
ATOM 2457 O O . THR B 1 67 ? -5.305 25.781 18.953 1 96.94 67 THR B O 1
ATOM 2460 N N . GLY B 1 68 ? -5.168 25.062 21.094 1 95 68 GLY B N 1
ATOM 2461 C CA . GLY B 1 68 ? -6.59 25.219 21.344 1 95 68 GLY B CA 1
ATOM 2462 C C . GLY B 1 68 ? -7.441 24.156 20.672 1 95 68 GLY B C 1
ATOM 2463 O O . GLY B 1 68 ? -8.609 24.391 20.375 1 95 68 GLY B O 1
ATOM 2464 N N . GLY B 1 69 ? -6.836 23.109 20.328 1 96.06 69 GLY B N 1
ATOM 2465 C CA . GLY B 1 69 ? -7.57 21.969 19.797 1 96.06 69 GLY B CA 1
ATOM 2466 C C . GLY B 1 69 ? -7.598 21.922 18.281 1 96.06 69 GLY B C 1
ATOM 2467 O O . GLY B 1 69 ? -8.219 21.047 17.688 1 96.06 69 GLY B O 1
ATOM 2468 N N . THR B 1 70 ? -6.945 22.922 17.641 1 96.69 70 THR B N 1
ATOM 2469 C CA . THR B 1 70 ? -6.891 22.984 16.188 1 96.69 70 THR B CA 1
ATOM 2470 C C . THR B 1 70 ? -5.477 22.688 15.688 1 96.69 70 THR B C 1
ATOM 2472 O O . THR B 1 70 ? -4.5 22.906 16.406 1 96.69 70 THR B O 1
ATOM 2475 N N . ILE B 1 71 ? -5.371 22.094 14.523 1 98.5 71 ILE B N 1
ATOM 2476 C CA . ILE B 1 71 ? -4.09 21.875 13.859 1 98.5 71 ILE B CA 1
ATOM 2477 C C . ILE B 1 71 ? -4.223 22.203 12.367 1 98.5 71 ILE B C 1
ATOM 2479 O O . ILE B 1 71 ? -5.062 21.625 11.672 1 98.5 71 ILE B O 1
ATOM 2483 N N . ASP B 1 72 ? -3.379 23.094 11.875 1 98.56 72 ASP B N 1
ATOM 2484 C CA . ASP B 1 72 ? -3.484 23.531 10.484 1 98.56 72 ASP B CA 1
ATOM 2485 C C . ASP B 1 72 ? -2.949 22.484 9.531 1 98.56 72 ASP B C 1
ATOM 2487 O O . ASP B 1 72 ? -3.502 22.281 8.445 1 98.56 72 ASP B O 1
ATOM 2491 N N . VAL B 1 73 ? -1.839 21.844 9.859 1 98.69 73 VAL B N 1
ATOM 2492 C CA . VAL B 1 73 ? -1.219 20.844 9.008 1 98.69 73 VAL B CA 1
ATOM 2493 C C . VAL B 1 73 ? -0.719 19.672 9.852 1 98.69 73 VAL B C 1
ATOM 2495 O O . VAL B 1 73 ? -0.098 19.891 10.898 1 98.69 73 VAL B O 1
ATOM 2498 N N . VAL B 1 74 ? -1.079 18.5 9.539 1 98.69 74 VAL B N 1
ATOM 2499 C CA . VAL B 1 74 ? -0.413 17.312 10.039 1 98.69 74 VAL B CA 1
ATOM 2500 C C . VAL B 1 74 ? 0.449 16.703 8.938 1 98.69 74 VAL B C 1
ATOM 2502 O O . VAL B 1 74 ? -0.03 16.469 7.824 1 98.69 74 VAL B O 1
ATOM 2505 N N . ASP B 1 75 ? 1.729 16.547 9.203 1 98.06 75 ASP B N 1
ATOM 2506 C CA . ASP B 1 75 ? 2.688 15.953 8.273 1 98.06 75 ASP B CA 1
ATOM 2507 C C . ASP B 1 75 ? 3.053 14.531 8.695 1 98.06 75 ASP B C 1
ATOM 2509 O O . ASP B 1 75 ? 3.879 14.336 9.594 1 98.06 75 ASP B O 1
ATOM 2513 N N . ASN B 1 76 ? 2.416 13.578 8.055 1 96.44 76 ASN B N 1
ATOM 2514 C CA . ASN B 1 76 ? 2.811 12.18 8.18 1 96.44 76 ASN B CA 1
ATOM 2515 C C . ASN B 1 76 ? 4.145 11.906 7.496 1 96.44 76 ASN B C 1
ATOM 2517 O O . ASN B 1 76 ? 4.176 11.445 6.352 1 96.44 76 ASN B O 1
ATOM 2521 N N . ASN B 1 77 ? 5.18 12.078 8.234 1 92.75 77 ASN B N 1
ATOM 2522 C CA . ASN B 1 77 ? 6.516 12.125 7.645 1 92.75 77 ASN B CA 1
ATOM 2523 C C . ASN B 1 77 ? 7.312 10.859 7.973 1 92.75 77 ASN B C 1
ATOM 2525 O O . ASN B 1 77 ? 8.195 10.469 7.211 1 92.75 77 ASN B O 1
ATOM 2529 N N . ALA B 1 78 ? 7 10.219 9.086 1 85.5 78 ALA B N 1
ATOM 2530 C CA . ALA B 1 78 ? 7.773 9.055 9.508 1 85.5 78 ALA B CA 1
ATOM 2531 C C . ALA B 1 78 ? 7.77 7.973 8.43 1 85.5 78 ALA B C 1
ATOM 2533 O O . ALA B 1 78 ? 6.73 7.691 7.824 1 85.5 78 ALA B O 1
ATOM 2534 N N . GLY B 1 79 ? 8.891 7.434 8.094 1 85 79 GLY B N 1
ATOM 2535 C CA . GLY B 1 79 ? 9.047 6.371 7.117 1 85 79 GLY B CA 1
ATOM 2536 C C . GLY B 1 79 ? 10.43 5.738 7.145 1 85 79 GLY B C 1
ATOM 2537 O O . GLY B 1 79 ? 11.375 6.32 7.684 1 85 79 GLY B O 1
ATOM 2538 N N . VAL B 1 80 ? 10.461 4.551 6.684 1 80 80 VAL B N 1
ATOM 2539 C CA . VAL B 1 80 ? 11.727 3.832 6.609 1 80 80 VAL B CA 1
ATOM 2540 C C . VAL B 1 80 ? 11.844 3.131 5.258 1 80 80 VAL B C 1
ATOM 2542 O O . VAL B 1 80 ? 10.844 2.936 4.562 1 80 80 VAL B O 1
ATOM 2545 N N . ILE B 1 81 ? 13.07 2.885 4.887 1 78.19 81 ILE B N 1
ATOM 2546 C CA . ILE B 1 81 ? 13.352 2.141 3.666 1 78.19 81 ILE B CA 1
ATOM 2547 C C . ILE B 1 81 ? 14.141 0.877 4.004 1 78.19 81 ILE B C 1
ATOM 2549 O O . ILE B 1 81 ? 15.008 0.894 4.879 1 78.19 81 ILE B O 1
ATOM 2553 N N . ILE B 1 82 ? 13.734 -0.262 3.449 1 74.62 82 ILE B N 1
ATOM 2554 C CA . ILE B 1 82 ? 14.531 -1.485 3.471 1 74.62 82 ILE B CA 1
ATOM 2555 C C . ILE B 1 82 ? 14.953 -1.853 2.051 1 74.62 82 ILE B C 1
ATOM 2557 O O . ILE B 1 82 ? 14.125 -1.877 1.138 1 74.62 82 ILE B O 1
ATOM 2561 N N . GLU B 1 83 ? 16.25 -2.15 1.939 1 75 83 GLU B N 1
ATOM 2562 C CA . GLU B 1 83 ? 16.781 -2.502 0.625 1 75 83 GLU B CA 1
ATOM 2563 C C . GLU B 1 83 ? 16.969 -4.012 0.49 1 75 83 GLU B C 1
ATOM 2565 O O . GLU B 1 83 ? 17.125 -4.715 1.49 1 75 83 GLU B O 1
ATOM 2570 N N . GLY B 1 84 ? 16.922 -4.43 -0.85 1 79.62 84 GLY B N 1
ATOM 2571 C CA . GLY B 1 84 ? 17.203 -5.824 -1.156 1 79.62 84 GLY B CA 1
ATOM 2572 C C . GLY B 1 84 ? 15.992 -6.574 -1.677 1 79.62 84 GLY B C 1
ATOM 2573 O O . GLY B 1 84 ? 14.867 -6.102 -1.546 1 79.62 84 GLY B O 1
ATOM 2574 N N . PRO B 1 85 ? 16.344 -7.703 -2.27 1 85.75 85 PRO B N 1
ATOM 2575 C CA . PRO B 1 85 ? 15.258 -8.539 -2.766 1 85.75 85 PRO B CA 1
ATOM 2576 C C . PRO B 1 85 ? 14.328 -9.023 -1.652 1 85.75 85 PRO B C 1
ATOM 2578 O O . PRO B 1 85 ? 14.789 -9.297 -0.54 1 85.75 85 PRO B O 1
ATOM 2581 N N . LEU B 1 86 ? 13.031 -9.109 -1.965 1 88.62 86 LEU B N 1
ATOM 2582 C CA . LEU B 1 86 ? 12.008 -9.477 -0.989 1 88.62 86 LEU B CA 1
ATOM 2583 C C . LEU B 1 86 ? 12.344 -10.82 -0.336 1 88.62 86 LEU B C 1
ATOM 2585 O O . LEU B 1 86 ? 12.227 -10.961 0.882 1 88.62 86 LEU B O 1
ATOM 2589 N N . GLN B 1 87 ? 12.828 -11.766 -1.145 1 88.06 87 GLN B N 1
ATOM 2590 C CA . GLN B 1 87 ? 13.055 -13.109 -0.631 1 88.06 87 GLN B CA 1
ATOM 2591 C C . GLN B 1 87 ? 14.258 -13.156 0.301 1 88.06 87 GLN B C 1
ATOM 2593 O O . GLN B 1 87 ? 14.43 -14.102 1.069 1 88.06 87 GLN B O 1
ATOM 2598 N N . ASP B 1 88 ? 15.078 -12.133 0.244 1 86.75 88 ASP B N 1
ATOM 2599 C CA . ASP B 1 88 ? 16.297 -12.094 1.05 1 86.75 88 ASP B CA 1
ATOM 2600 C C . ASP B 1 88 ? 16.141 -11.148 2.238 1 86.75 88 ASP B C 1
ATOM 2602 O O . ASP B 1 88 ? 17.078 -10.953 3.008 1 86.75 88 ASP B O 1
ATOM 2606 N N . ALA B 1 89 ? 14.984 -10.578 2.332 1 86.31 89 ALA B N 1
ATOM 2607 C CA . ALA B 1 89 ? 14.773 -9.617 3.416 1 86.31 89 ALA B CA 1
ATOM 2608 C C . ALA B 1 89 ? 14.891 -10.297 4.777 1 86.31 89 ALA B C 1
ATOM 2610 O O . ALA B 1 89 ? 14.438 -11.438 4.953 1 86.31 89 ALA B O 1
ATOM 2611 N N . GLU B 1 90 ? 15.492 -9.578 5.707 1 83.81 90 GLU B N 1
ATOM 2612 C CA . GLU B 1 90 ? 15.625 -10.094 7.066 1 83.81 90 GLU B CA 1
ATOM 2613 C C . GLU B 1 90 ? 14.266 -10.289 7.719 1 83.81 90 GLU B C 1
ATOM 2615 O O . GLU B 1 90 ? 13.336 -9.516 7.469 1 83.81 90 GLU B O 1
ATOM 2620 N N . GLU B 1 91 ? 14.32 -11.289 8.578 1 77.94 91 GLU B N 1
ATOM 2621 C CA . GLU B 1 91 ? 13.086 -11.578 9.297 1 77.94 91 GLU B CA 1
ATOM 2622 C C . GLU B 1 91 ? 12.594 -10.352 10.07 1 77.94 91 GLU B C 1
ATOM 2624 O O . GLU B 1 91 ? 13.367 -9.711 10.773 1 77.94 91 GLU B O 1
ATOM 2629 N N . GLY B 1 92 ? 11.414 -10.016 9.844 1 87.81 92 GLY B N 1
ATOM 2630 C CA . GLY B 1 92 ? 10.812 -8.93 10.594 1 87.81 92 GLY B CA 1
ATOM 2631 C C . GLY B 1 92 ? 10.992 -7.574 9.938 1 87.81 92 GLY B C 1
ATOM 2632 O O . GLY B 1 92 ? 10.305 -6.613 10.281 1 87.81 92 GLY B O 1
ATOM 2633 N N . SER B 1 93 ? 11.984 -7.473 9.031 1 88 93 SER B N 1
ATOM 2634 C CA . SER B 1 93 ? 12.258 -6.184 8.398 1 88 93 SER B CA 1
ATOM 2635 C C . SER B 1 93 ? 11.07 -5.723 7.555 1 88 93 SER B C 1
ATOM 2637 O O . SER B 1 93 ? 10.719 -4.543 7.566 1 88 93 SER B O 1
ATOM 2639 N N . VAL B 1 94 ? 10.508 -6.629 6.891 1 89.44 94 VAL B N 1
ATOM 2640 C CA . VAL B 1 94 ? 9.359 -6.316 6.043 1 89.44 94 VAL B CA 1
ATOM 2641 C C . VAL B 1 94 ? 8.188 -5.859 6.906 1 89.44 94 VAL B C 1
ATOM 2643 O O . VAL B 1 94 ? 7.555 -4.844 6.617 1 89.44 94 VAL B O 1
ATOM 2646 N N . ASP B 1 95 ? 8.008 -6.578 7.957 1 91.69 95 ASP B N 1
ATOM 2647 C CA . ASP B 1 95 ? 6.926 -6.238 8.875 1 91.69 95 ASP B CA 1
ATOM 2648 C C . ASP B 1 95 ? 7.129 -4.848 9.469 1 91.69 95 ASP B C 1
ATOM 2650 O O . ASP B 1 95 ? 6.172 -4.082 9.609 1 91.69 95 ASP B O 1
ATOM 2654 N N . LYS B 1 96 ? 8.289 -4.629 9.805 1 91.94 96 LYS B N 1
ATOM 2655 C CA . LYS B 1 96 ? 8.609 -3.33 10.398 1 91.94 96 LYS B CA 1
ATOM 2656 C C . LYS B 1 96 ? 8.352 -2.199 9.406 1 91.94 96 LYS B C 1
ATOM 2658 O O . LYS B 1 96 ? 7.762 -1.177 9.766 1 91.94 96 LYS B O 1
ATOM 2663 N N . LEU B 1 97 ? 8.812 -2.35 8.203 1 92.31 97 LEU B N 1
ATOM 2664 C CA . LEU B 1 97 ? 8.602 -1.344 7.168 1 92.31 97 LEU B CA 1
ATOM 2665 C C . LEU B 1 97 ? 7.113 -1.09 6.949 1 92.31 97 LEU B C 1
ATOM 2667 O O . LEU B 1 97 ? 6.676 0.062 6.914 1 92.31 97 LEU B O 1
ATOM 2671 N N . LEU B 1 98 ? 6.355 -2.15 6.836 1 94.56 98 LEU B N 1
ATOM 2672 C CA . LEU B 1 98 ? 4.926 -2.021 6.586 1 94.56 98 LEU B CA 1
ATOM 2673 C C . LEU B 1 98 ? 4.219 -1.388 7.777 1 94.56 98 LEU B C 1
ATOM 2675 O O . LEU B 1 98 ? 3.311 -0.574 7.609 1 94.56 98 LEU B O 1
ATOM 2679 N N . ALA B 1 99 ? 4.656 -1.712 8.977 1 95.25 99 ALA B N 1
ATOM 2680 C CA . ALA B 1 99 ? 4.07 -1.156 10.188 1 95.25 99 ALA B CA 1
ATOM 2681 C C . ALA B 1 99 ? 4.262 0.356 10.25 1 95.25 99 ALA B C 1
ATOM 2683 O O . ALA B 1 99 ? 3.4 1.079 10.758 1 95.25 99 ALA B O 1
ATOM 2684 N N . ILE B 1 100 ? 5.293 0.792 9.742 1 94.19 100 ILE B N 1
ATOM 2685 C CA . ILE B 1 100 ? 5.613 2.215 9.805 1 94.19 100 ILE B CA 1
ATOM 2686 C C . ILE B 1 100 ? 5.035 2.93 8.586 1 94.19 100 ILE B C 1
ATOM 2688 O O . ILE B 1 100 ? 4.266 3.883 8.727 1 94.19 100 ILE B O 1
ATOM 2692 N N . ASN B 1 101 ? 5.336 2.443 7.363 1 93.31 101 ASN B N 1
ATOM 2693 C CA . ASN B 1 101 ? 5.051 3.154 6.121 1 93.31 101 ASN B CA 1
ATOM 2694 C C . ASN B 1 101 ? 3.584 3.016 5.723 1 93.31 101 ASN B C 1
ATOM 2696 O O . ASN B 1 101 ? 3.066 3.828 4.953 1 93.31 101 ASN B O 1
ATOM 2700 N N . VAL B 1 102 ? 2.945 1.968 6.16 1 95.19 102 VAL B N 1
ATOM 2701 C CA . VAL B 1 102 ? 1.565 1.718 5.758 1 95.19 102 VAL B CA 1
ATOM 2702 C C . VAL B 1 102 ? 0.633 1.917 6.949 1 95.19 102 VAL B C 1
ATOM 2704 O O . VAL B 1 102 ? -0.125 2.889 6.996 1 95.19 102 VAL B O 1
ATOM 2707 N N . ASN B 1 103 ? 0.87 1.097 8.023 1 95.62 103 ASN B N 1
ATOM 2708 C CA . ASN B 1 103 ? 0.016 1.233 9.195 1 95.62 103 ASN B CA 1
ATOM 2709 C C . ASN B 1 103 ? 0.17 2.607 9.844 1 95.62 103 ASN B C 1
ATOM 2711 O O . ASN B 1 103 ? -0.823 3.244 10.203 1 95.62 103 ASN B O 1
ATOM 2715 N N . GLY B 1 104 ? 1.382 3.008 9.984 1 96.06 104 GLY B N 1
ATOM 2716 C CA . GLY B 1 104 ? 1.663 4.273 10.648 1 96.06 104 GLY B CA 1
ATOM 2717 C C . GLY B 1 104 ? 0.984 5.457 9.984 1 96.06 104 GLY B C 1
ATOM 2718 O O . GLY B 1 104 ? 0.374 6.289 10.656 1 96.06 104 GLY B O 1
ATOM 2719 N N . VAL B 1 105 ? 1.087 5.531 8.656 1 95.94 105 VAL B N 1
ATOM 2720 C CA . VAL B 1 105 ? 0.497 6.637 7.902 1 95.94 105 VAL B CA 1
ATOM 2721 C C . VAL B 1 105 ? -1.023 6.594 8.031 1 95.94 105 VAL B C 1
ATOM 2723 O O . VAL B 1 105 ? -1.674 7.637 8.125 1 95.94 105 VAL B O 1
ATOM 2726 N N . THR B 1 106 ? -1.617 5.41 7.996 1 96.31 106 THR B N 1
ATOM 2727 C CA . THR B 1 106 ? -3.061 5.234 8.109 1 96.31 106 THR B CA 1
ATOM 2728 C C . THR B 1 106 ? -3.545 5.645 9.5 1 96.31 106 THR B C 1
ATOM 2730 O O . THR B 1 106 ? -4.523 6.383 9.633 1 96.31 106 THR B O 1
ATOM 2733 N N . LEU B 1 107 ? -2.85 5.156 10.539 1 96 107 LEU B N 1
ATOM 2734 C CA . LEU B 1 107 ? -3.186 5.508 11.914 1 96 107 LEU B CA 1
ATOM 2735 C C . LEU B 1 107 ? -3.043 7.008 12.148 1 96 107 LEU B C 1
ATOM 2737 O O . LEU B 1 107 ? -3.867 7.617 12.836 1 96 107 LEU B O 1
ATOM 2741 N N . GLY B 1 108 ? -2.016 7.582 11.586 1 97.12 108 GLY B N 1
ATOM 2742 C CA . GLY B 1 108 ? -1.81 9.016 11.703 1 97.12 108 GLY B CA 1
ATOM 2743 C C . GLY B 1 108 ? -2.936 9.836 11.094 1 97.12 108 GLY B C 1
ATOM 2744 O O . GLY B 1 108 ? -3.41 10.797 11.695 1 97.12 108 GLY B O 1
ATOM 2745 N N . ALA B 1 109 ? -3.316 9.453 9.867 1 96.94 109 ALA B N 1
ATOM 2746 C CA . ALA B 1 109 ? -4.434 10.125 9.211 1 96.94 109 ALA B CA 1
ATOM 2747 C C . ALA B 1 109 ? -5.703 10.031 10.062 1 96.94 109 ALA B C 1
ATOM 2749 O O . ALA B 1 109 ? -6.395 11.031 10.266 1 96.94 109 ALA B O 1
ATOM 2750 N N . ARG B 1 110 ? -5.988 8.867 10.539 1 96.19 110 ARG B N 1
ATOM 2751 C CA . ARG B 1 110 ? -7.184 8.656 11.352 1 96.19 110 ARG B CA 1
ATOM 2752 C C . ARG B 1 110 ? -7.164 9.531 12.594 1 96.19 110 ARG B C 1
ATOM 2754 O O . ARG B 1 110 ? -8.148 10.203 12.906 1 96.19 110 ARG B O 1
ATOM 2761 N N . ALA B 1 111 ? -6.094 9.508 13.305 1 96.62 111 ALA B N 1
ATOM 2762 C CA . ALA B 1 111 ? -5.965 10.227 14.57 1 96.62 111 ALA B CA 1
ATOM 2763 C C . ALA B 1 111 ? -6.012 11.734 14.352 1 96.62 111 ALA B C 1
ATOM 2765 O O . ALA B 1 111 ? -6.465 12.477 15.227 1 96.62 111 ALA B O 1
ATOM 2766 N N . ALA B 1 112 ? -5.547 12.211 13.211 1 97.88 112 ALA B N 1
ATOM 2767 C CA . ALA B 1 112 ? -5.434 13.633 12.922 1 97.88 112 ALA B CA 1
ATOM 2768 C C . ALA B 1 112 ? -6.793 14.242 12.586 1 97.88 112 ALA B C 1
ATOM 2770 O O . ALA B 1 112 ? -7 15.445 12.758 1 97.88 112 ALA B O 1
ATOM 2771 N N . HIS B 1 113 ? -7.715 13.445 12.125 1 97.38 113 HIS B N 1
ATOM 2772 C CA . HIS B 1 113 ? -8.953 13.906 11.492 1 97.38 113 HIS B CA 1
ATOM 2773 C C . HIS B 1 113 ? -9.719 14.844 12.414 1 97.38 113 HIS B C 1
ATOM 2775 O O . HIS B 1 113 ? -10.125 15.938 12 1 97.38 113 HIS B O 1
ATOM 2781 N N . PRO B 1 114 ? -9.906 14.469 13.703 1 97.31 114 PRO B N 1
ATOM 2782 C CA . PRO B 1 114 ? -10.727 15.359 14.523 1 97.31 114 PRO B CA 1
ATOM 2783 C C . PRO B 1 114 ? -10.117 16.75 14.695 1 97.31 114 PRO B C 1
ATOM 2785 O O . PRO B 1 114 ? -10.852 17.734 14.773 1 97.31 114 PRO B O 1
ATOM 2788 N N . TYR B 1 115 ? -8.852 16.875 14.711 1 98.12 115 TYR B N 1
ATOM 2789 C CA . TYR B 1 115 ? -8.18 18.156 14.875 1 98.12 115 TYR B CA 1
ATOM 2790 C C . TYR B 1 115 ? -8.211 18.953 13.586 1 98.12 115 TYR B C 1
ATOM 2792 O O . TYR B 1 115 ? -8.391 20.172 13.609 1 98.12 115 TYR B O 1
ATOM 2800 N N . LEU B 1 116 ? -8.055 18.25 12.477 1 98.31 116 LEU B N 1
ATOM 2801 C CA . LEU B 1 116 ? -8.094 18.891 11.164 1 98.31 116 LEU B CA 1
ATOM 2802 C C . LEU B 1 116 ? -9.508 19.359 10.836 1 98.31 116 LEU B C 1
ATOM 2804 O O . LEU B 1 116 ? -9.695 20.469 10.305 1 98.31 116 LEU B O 1
ATOM 2808 N N . ALA B 1 117 ? -10.453 18.547 11.227 1 97.06 117 ALA B N 1
ATOM 2809 C CA . ALA B 1 117 ? -11.852 18.859 10.922 1 97.06 117 ALA B CA 1
ATOM 2810 C C . ALA B 1 117 ? -12.305 20.109 11.664 1 97.06 117 ALA B C 1
ATOM 2812 O O . ALA B 1 117 ? -13.195 20.828 11.188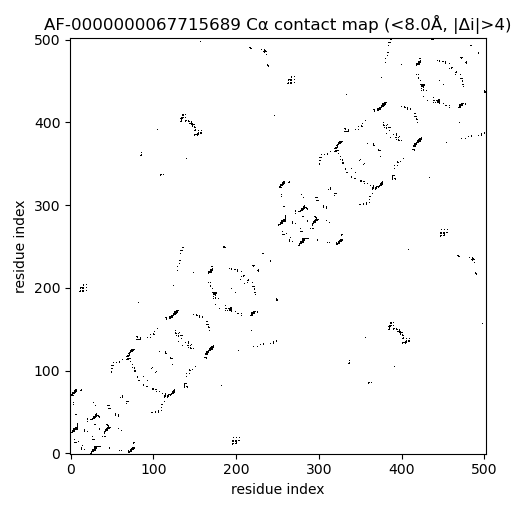 1 97.06 117 ALA B O 1
ATOM 2813 N N . ARG B 1 118 ? -11.703 20.391 12.734 1 96.69 118 ARG B N 1
ATOM 2814 C CA . ARG B 1 118 ? -12.062 21.562 13.531 1 96.69 118 ARG B CA 1
ATOM 2815 C C . ARG B 1 118 ? -11.367 22.812 13.016 1 96.69 118 ARG B C 1
ATOM 2817 O O . ARG B 1 118 ? -11.664 23.922 13.461 1 96.69 118 ARG B O 1
ATOM 2824 N N . THR B 1 119 ? -10.469 22.703 12.117 1 97.19 119 THR B N 1
ATOM 2825 C CA . THR B 1 119 ? -9.641 23.797 11.609 1 97.19 119 THR B CA 1
ATOM 2826 C C . THR B 1 119 ? -9.977 24.094 10.156 1 97.19 119 THR B C 1
ATOM 2828 O O . THR B 1 119 ? -9.688 23.297 9.266 1 97.19 119 THR B O 1
ATOM 2831 N N . PRO B 1 120 ? -10.594 25.188 9.93 1 94.88 120 PRO B N 1
ATOM 2832 C CA . PRO B 1 120 ? -10.938 25.531 8.547 1 94.88 120 PRO B CA 1
ATOM 2833 C C . PRO B 1 120 ? -9.727 25.547 7.625 1 94.88 120 PRO B C 1
ATOM 2835 O O . PRO B 1 120 ? -8.742 26.234 7.91 1 94.88 120 PRO B O 1
ATOM 2838 N N . GLY B 1 121 ? -9.805 24.797 6.566 1 95.06 121 GLY B N 1
ATOM 2839 C CA . GLY B 1 121 ? -8.75 24.797 5.566 1 95.06 121 GLY B CA 1
ATOM 2840 C C . GLY B 1 121 ? -7.543 23.984 5.98 1 95.06 121 GLY B C 1
ATOM 2841 O O . GLY B 1 121 ? -6.438 24.203 5.48 1 95.06 121 GLY B O 1
ATOM 2842 N N . ALA B 1 122 ? -7.723 23.078 6.926 1 97.88 122 ALA B N 1
ATOM 2843 C CA . ALA B 1 122 ? -6.625 22.25 7.418 1 97.88 122 ALA B CA 1
ATOM 2844 C C . ALA B 1 122 ? -6.137 21.297 6.336 1 97.88 122 ALA B C 1
ATOM 2846 O O . ALA B 1 122 ? -6.82 21.078 5.332 1 97.88 122 ALA B O 1
ATOM 2847 N N . GLN B 1 123 ? -4.883 20.766 6.527 1 98.06 123 GLN B N 1
ATOM 2848 C CA . GLN B 1 123 ? -4.273 19.906 5.516 1 98.06 123 GLN B CA 1
ATOM 2849 C C . GLN B 1 123 ? -3.572 18.719 6.156 1 98.06 123 GLN B C 1
ATOM 2851 O O . GLN B 1 123 ? -2.965 18.844 7.223 1 98.06 123 GLN B O 1
ATOM 2856 N N . LEU B 1 124 ? -3.758 17.609 5.555 1 98 124 LEU B N 1
ATOM 2857 C CA . LEU B 1 124 ? -2.939 16.438 5.844 1 98 124 LEU B CA 1
ATOM 2858 C C . LEU B 1 124 ? -1.909 16.203 4.742 1 98 124 LEU B C 1
ATOM 2860 O O . LEU B 1 124 ? -2.258 16.156 3.559 1 98 124 LEU B O 1
ATOM 2864 N N . LEU B 1 125 ? -0.691 16.172 5.125 1 97.31 125 LEU B N 1
ATOM 2865 C CA . LEU B 1 125 ? 0.392 15.898 4.188 1 97.31 125 LEU B CA 1
ATOM 2866 C C . LEU B 1 125 ? 1.014 14.539 4.457 1 97.31 125 LEU B C 1
ATOM 2868 O O . LEU B 1 125 ? 1.372 14.227 5.594 1 97.31 125 LEU B O 1
ATOM 2872 N N . ASN B 1 126 ? 1.046 13.68 3.441 1 95.06 126 ASN B N 1
ATOM 2873 C CA . ASN B 1 126 ? 1.728 12.391 3.506 1 95.06 126 ASN B CA 1
ATOM 2874 C C . ASN B 1 126 ? 3.037 12.414 2.725 1 95.06 126 ASN B C 1
ATOM 2876 O O . ASN B 1 126 ? 3.113 13 1.646 1 95.06 126 ASN B O 1
ATOM 2880 N N . MET B 1 127 ? 4.016 11.766 3.273 1 88.75 127 MET B N 1
ATOM 2881 C CA . MET B 1 127 ? 5.293 11.664 2.568 1 88.75 127 MET B CA 1
ATOM 2882 C C . MET B 1 127 ? 5.336 10.422 1.69 1 88.75 127 MET B C 1
ATOM 2884 O O . MET B 1 127 ? 5.246 9.297 2.191 1 88.75 127 MET B O 1
ATOM 2888 N N . SER B 1 128 ? 5.383 10.625 0.457 1 78.56 128 SER B N 1
ATOM 2889 C CA . SER B 1 128 ? 5.516 9.555 -0.523 1 78.56 128 SER B CA 1
ATOM 2890 C C . SER B 1 128 ? 6.914 9.531 -1.131 1 78.56 128 SER B C 1
ATOM 2892 O O . SER B 1 128 ? 7.891 9.883 -0.468 1 78.56 128 SER B O 1
ATOM 2894 N N . SER B 1 129 ? 7.137 8.875 -2.105 1 61.19 129 SER B N 1
ATOM 2895 C CA . SER B 1 129 ? 8.422 8.797 -2.795 1 61.19 129 SER B CA 1
ATOM 2896 C C . SER B 1 129 ? 8.234 8.68 -4.305 1 61.19 129 SER B C 1
ATOM 2898 O O . SER B 1 129 ? 7.168 8.273 -4.773 1 61.19 129 SER B O 1
ATOM 2900 N N . ALA B 1 130 ? 9.211 9.188 -4.93 1 50.91 130 ALA B N 1
ATOM 2901 C CA . ALA B 1 130 ? 9.211 9.031 -6.379 1 50.91 130 ALA B CA 1
ATOM 2902 C C . ALA B 1 130 ? 9.164 7.559 -6.773 1 50.91 130 ALA B C 1
ATOM 2904 O O . ALA B 1 130 ? 8.773 7.219 -7.895 1 50.91 130 ALA B O 1
ATOM 2905 N N . SER B 1 131 ? 9.57 6.719 -5.93 1 47.38 131 SER B N 1
ATOM 2906 C CA . SER B 1 131 ? 9.516 5.285 -6.195 1 47.38 131 SER B CA 1
ATOM 2907 C C . SER B 1 131 ? 8.078 4.789 -6.266 1 47.38 131 SER B C 1
ATOM 2909 O O . SER B 1 131 ? 7.828 3.617 -6.551 1 47.38 131 SER B O 1
ATOM 2911 N N . ALA B 1 132 ? 7.121 5.672 -6.09 1 45.59 132 ALA B N 1
ATOM 2912 C CA . ALA B 1 132 ? 5.707 5.328 -6.195 1 45.59 132 ALA B CA 1
ATOM 2913 C C . ALA B 1 132 ? 5.242 5.352 -7.648 1 45.59 132 ALA B C 1
ATOM 2915 O O . ALA B 1 132 ? 4.129 4.914 -7.957 1 45.59 132 ALA B O 1
ATOM 2916 N N . VAL B 1 133 ? 6.098 5.812 -8.523 1 43.69 133 VAL B N 1
ATOM 2917 C CA . VAL B 1 133 ? 5.719 5.926 -9.93 1 43.69 133 VAL B CA 1
ATOM 2918 C C . VAL B 1 133 ? 5.727 4.547 -10.578 1 43.69 133 VAL B C 1
ATOM 2920 O O . VAL B 1 133 ? 4.812 4.203 -11.336 1 43.69 133 VAL B O 1
ATOM 2923 N N . TYR B 1 134 ? 6.695 3.799 -10.359 1 44.22 134 TYR B N 1
ATOM 2924 C CA . TYR B 1 134 ? 6.77 2.414 -10.812 1 44.22 134 TYR B CA 1
ATOM 2925 C C . TYR B 1 134 ? 7.508 1.547 -9.797 1 44.22 134 TYR B C 1
ATOM 2927 O O . TYR B 1 134 ? 8.492 1.982 -9.203 1 44.22 134 TYR B O 1
ATOM 2935 N N . GLY B 1 135 ? 6.902 0.407 -9.68 1 49.94 135 GLY B N 1
ATOM 2936 C CA . GLY B 1 135 ? 7.547 -0.516 -8.766 1 49.94 135 GLY B CA 1
ATOM 2937 C C . GLY B 1 135 ? 9.023 -0.717 -9.062 1 49.94 135 GLY B C 1
ATOM 2938 O O . GLY B 1 135 ? 9.414 -0.866 -10.219 1 49.94 135 GLY B O 1
ATOM 2939 N N . GLN B 1 136 ? 9.867 -0.597 -8.039 1 56.84 136 GLN B N 1
ATOM 2940 C CA . GLN B 1 136 ? 11.32 -0.659 -8.227 1 56.84 136 GLN B CA 1
ATOM 2941 C C . GLN B 1 136 ? 11.891 -1.956 -7.656 1 56.84 136 GLN B C 1
ATOM 2943 O O . GLN B 1 136 ? 11.641 -2.297 -6.5 1 56.84 136 GLN B O 1
ATOM 2948 N N . PRO B 1 137 ? 12.695 -2.592 -8.539 1 62.34 137 PRO B N 1
ATOM 2949 C CA . PRO B 1 137 ? 13.383 -3.773 -8.008 1 62.34 137 PRO B CA 1
ATOM 2950 C C . PRO B 1 137 ? 14.352 -3.434 -6.875 1 62.34 137 PRO B C 1
ATOM 2952 O O . PRO B 1 137 ? 14.828 -2.299 -6.785 1 62.34 137 PRO B O 1
ATOM 2955 N N . GLN B 1 138 ? 14.586 -4.34 -5.949 1 70.38 138 GLN B N 1
ATOM 2956 C CA . GLN B 1 138 ? 15.523 -4.262 -4.84 1 70.38 138 GLN B CA 1
ATOM 2957 C C . GLN B 1 138 ? 14.953 -3.43 -3.693 1 70.38 138 GLN B C 1
ATOM 2959 O O . GLN B 1 138 ? 15.562 -3.34 -2.623 1 70.38 138 GLN B O 1
ATOM 2964 N N . ILE B 1 139 ? 13.828 -2.754 -4.035 1 73.69 139 ILE B N 1
ATOM 2965 C CA . ILE B 1 139 ? 13.094 -2.07 -2.973 1 73.69 139 ILE B CA 1
ATOM 2966 C C . ILE B 1 139 ? 11.594 -2.268 -3.168 1 73.69 139 ILE B C 1
ATOM 2968 O O . ILE B 1 139 ? 10.82 -1.318 -3.049 1 73.69 139 ILE B O 1
ATOM 2972 N N . ALA B 1 140 ? 11.234 -3.363 -3.498 1 82 140 ALA B N 1
ATOM 2973 C CA . ALA B 1 140 ? 9.867 -3.674 -3.928 1 82 140 ALA B CA 1
ATOM 2974 C C . ALA B 1 140 ? 8.852 -3.289 -2.855 1 82 140 ALA B C 1
ATOM 2976 O O . ALA B 1 140 ? 7.852 -2.633 -3.148 1 82 140 ALA B O 1
ATOM 2977 N N . VAL B 1 141 ? 9.148 -3.643 -1.621 1 88 141 VAL B N 1
ATOM 2978 C CA . VAL B 1 141 ? 8.203 -3.398 -0.537 1 88 141 VAL B CA 1
ATOM 2979 C C . VAL B 1 141 ? 8.109 -1.9 -0.258 1 88 141 VAL B C 1
ATOM 2981 O O . VAL B 1 141 ? 7.023 -1.369 -0.036 1 88 141 VAL B O 1
ATOM 2984 N N . TYR B 1 142 ? 9.18 -1.244 -0.307 1 84.56 142 TYR B N 1
ATOM 2985 C CA . TYR B 1 142 ? 9.172 0.203 -0.126 1 84.56 142 TYR B CA 1
ATOM 2986 C C . TYR B 1 142 ? 8.383 0.886 -1.233 1 84.56 142 TYR B C 1
ATOM 2988 O O . TYR B 1 142 ? 7.504 1.711 -0.959 1 84.56 142 TYR B O 1
ATOM 2996 N N . SER B 1 143 ? 8.734 0.516 -2.436 1 79.94 143 SER B N 1
ATOM 2997 C CA . SER B 1 143 ? 8.008 1.076 -3.574 1 79.94 143 SER B CA 1
ATOM 2998 C C . SER B 1 143 ? 6.508 0.841 -3.445 1 79.94 143 SER B C 1
ATOM 3000 O O . SER B 1 143 ? 5.715 1.759 -3.654 1 79.94 143 SER B O 1
ATOM 3002 N N . ALA B 1 144 ? 6.137 -0.312 -3.076 1 87.75 144 ALA B N 1
ATOM 3003 C CA . ALA B 1 144 ? 4.727 -0.65 -2.904 1 87.75 144 ALA B CA 1
ATOM 3004 C C . ALA B 1 144 ? 4.09 0.195 -1.807 1 87.75 144 ALA B C 1
ATOM 3006 O O . ALA B 1 144 ? 2.943 0.631 -1.938 1 87.75 144 ALA B O 1
ATOM 3007 N N . SER B 1 145 ? 4.781 0.4 -0.742 1 89.88 145 SER B N 1
ATOM 3008 C CA . SER B 1 145 ? 4.262 1.217 0.351 1 89.88 145 SER B CA 1
ATOM 3009 C C . SER B 1 145 ? 3.975 2.641 -0.112 1 89.88 145 SER B C 1
ATOM 3011 O O . SER B 1 145 ? 3.027 3.273 0.361 1 89.88 145 SER B O 1
ATOM 3013 N N . LYS B 1 146 ? 4.766 3.098 -0.972 1 84.75 146 LYS B N 1
ATOM 3014 C CA . LYS B 1 146 ? 4.559 4.457 -1.465 1 84.75 146 LYS B CA 1
ATOM 3015 C C . LYS B 1 146 ? 3.371 4.52 -2.422 1 84.75 146 LYS B C 1
ATOM 3017 O O . LYS B 1 146 ? 2.658 5.523 -2.471 1 84.75 146 LYS B O 1
ATOM 3022 N N . PHE B 1 147 ? 3.129 3.465 -3.156 1 82.69 147 PHE B N 1
ATOM 3023 C CA . PHE B 1 147 ? 1.878 3.346 -3.895 1 82.69 147 PHE B CA 1
ATOM 3024 C C . PHE B 1 147 ? 0.684 3.418 -2.949 1 82.69 147 PHE B C 1
ATOM 3026 O O . PHE B 1 147 ? -0.31 4.082 -3.246 1 82.69 147 PHE B O 1
ATOM 3033 N N . TYR B 1 148 ? 0.864 2.736 -1.902 1 89.88 148 TYR B N 1
ATOM 3034 C CA . TYR B 1 148 ? -0.182 2.764 -0.887 1 89.88 148 TYR B CA 1
ATOM 3035 C C . TYR B 1 148 ? -0.46 4.191 -0.428 1 89.88 148 TYR B C 1
ATOM 3037 O O . TYR B 1 148 ? -1.615 4.617 -0.378 1 89.88 148 TYR B O 1
ATOM 3045 N N . VAL B 1 149 ? 0.552 4.867 -0.114 1 91.5 149 VAL B N 1
ATOM 3046 C CA . VAL B 1 149 ? 0.432 6.23 0.393 1 91.5 149 VAL B CA 1
ATOM 3047 C C . VAL B 1 149 ? -0.253 7.109 -0.649 1 91.5 149 VAL B C 1
ATOM 3049 O O . VAL B 1 149 ? -1.119 7.922 -0.313 1 91.5 149 VAL B O 1
ATOM 3052 N N . ALA B 1 150 ? 0.153 6.969 -1.857 1 83.88 150 ALA B N 1
ATOM 3053 C CA . ALA B 1 150 ? -0.474 7.738 -2.93 1 83.88 150 ALA B CA 1
ATOM 3054 C C . ALA B 1 150 ? -1.97 7.449 -3.01 1 83.88 150 ALA B C 1
ATOM 3056 O O . ALA B 1 150 ? -2.785 8.375 -3.086 1 83.88 150 ALA B O 1
ATOM 3057 N N . GLY B 1 151 ? -2.328 6.184 -3.002 1 83.94 151 GLY B N 1
ATOM 3058 C CA . GLY B 1 151 ? -3.73 5.801 -3.049 1 83.94 151 GLY B CA 1
ATOM 3059 C C . GLY B 1 151 ? -4.527 6.309 -1.861 1 83.94 151 GLY B C 1
ATOM 3060 O O . GLY B 1 151 ? -5.656 6.773 -2.02 1 83.94 151 GLY B O 1
ATOM 3061 N N . LEU B 1 152 ? -3.945 6.18 -0.72 1 89.94 152 LEU B N 1
ATOM 3062 C CA . LEU B 1 152 ? -4.598 6.68 0.486 1 89.94 152 LEU B CA 1
ATOM 3063 C C . LEU B 1 152 ? -4.82 8.188 0.4 1 89.94 152 LEU B C 1
ATOM 3065 O O . LEU B 1 152 ? -5.883 8.68 0.776 1 89.94 152 LEU B O 1
ATOM 3069 N N . THR B 1 153 ? -3.807 8.875 -0.081 1 90.44 153 THR B N 1
ATOM 3070 C CA . THR B 1 153 ? -3.875 10.328 -0.231 1 90.44 153 THR B CA 1
ATOM 3071 C C . THR B 1 153 ? -5.035 10.727 -1.142 1 90.44 153 THR B C 1
ATOM 3073 O O . THR B 1 153 ? -5.848 11.578 -0.783 1 90.44 153 THR B O 1
ATOM 3076 N N . GLU B 1 154 ? -5.105 10.07 -2.24 1 81.81 154 GLU B N 1
ATOM 3077 C CA . GLU B 1 154 ? -6.176 10.367 -3.189 1 81.81 154 GLU B CA 1
ATOM 3078 C C . GLU B 1 154 ? -7.547 10.102 -2.574 1 81.81 154 GLU B C 1
ATOM 3080 O O . GLU B 1 154 ? -8.453 10.93 -2.684 1 81.81 154 GLU B O 1
ATOM 3085 N N . ALA B 1 155 ? -7.688 8.977 -1.96 1 82.88 155 ALA B N 1
ATOM 3086 C CA . ALA B 1 155 ? -8.977 8.57 -1.398 1 82.88 155 ALA B CA 1
ATOM 3087 C C . ALA B 1 155 ? -9.414 9.516 -0.285 1 82.88 155 ALA B C 1
ATOM 3089 O O . ALA B 1 155 ? -10.562 9.953 -0.248 1 82.88 155 ALA B O 1
ATOM 3090 N N . LEU B 1 156 ? -8.539 9.852 0.542 1 90.94 156 LEU B N 1
ATOM 3091 C CA . LEU B 1 156 ? -8.883 10.695 1.68 1 90.94 156 LEU B CA 1
ATOM 3092 C C . LEU B 1 156 ? -9.148 12.133 1.229 1 90.94 156 LEU B C 1
ATOM 3094 O O . LEU B 1 156 ? -9.992 12.82 1.81 1 90.94 156 LEU B O 1
ATOM 3098 N N . ASN B 1 157 ? -8.336 12.602 0.244 1 88.31 157 ASN B N 1
ATOM 3099 C CA . ASN B 1 157 ? -8.594 13.938 -0.282 1 88.31 157 ASN B CA 1
ATOM 3100 C C . ASN B 1 157 ? -10.039 14.086 -0.749 1 88.31 157 ASN B C 1
ATOM 3102 O O . ASN B 1 157 ? -10.656 15.133 -0.532 1 88.31 157 ASN B O 1
ATOM 3106 N N . LEU B 1 158 ? -10.516 13.07 -1.369 1 80.81 158 LEU B N 1
ATOM 3107 C CA . LEU B 1 158 ? -11.898 13.078 -1.822 1 80.81 158 LEU B CA 1
ATOM 3108 C C . LEU B 1 158 ? -12.859 12.945 -0.644 1 80.81 158 LEU B C 1
ATOM 3110 O O . LEU B 1 158 ? -13.852 13.672 -0.553 1 80.81 158 LEU B O 1
ATOM 3114 N N . GLU B 1 159 ? -12.586 12.07 0.26 1 83.44 159 GLU B N 1
ATOM 3115 C CA . GLU B 1 159 ? -13.469 11.75 1.379 1 83.44 159 GLU B CA 1
ATOM 3116 C C . GLU B 1 159 ? -13.586 12.922 2.342 1 83.44 159 GLU B C 1
ATOM 3118 O O . GLU B 1 159 ? -14.664 13.188 2.879 1 83.44 159 GLU B O 1
ATOM 3123 N N . TRP B 1 160 ? -12.523 13.656 2.514 1 92.19 160 TRP B N 1
ATOM 3124 C CA . TRP B 1 160 ? -12.484 14.672 3.562 1 92.19 160 TRP B CA 1
ATOM 3125 C C . TRP B 1 160 ? -12.781 16.047 2.992 1 92.19 160 TRP B C 1
ATOM 3127 O O . TRP B 1 160 ? -12.734 17.047 3.715 1 92.19 160 TRP B O 1
ATOM 3137 N N . ARG B 1 161 ? -13.094 16.078 1.758 1 86.06 161 ARG B N 1
ATOM 3138 C CA . ARG B 1 161 ? -13.461 17.344 1.134 1 86.06 161 ARG B CA 1
ATOM 3139 C C . ARG B 1 161 ? -14.625 18 1.874 1 86.06 161 ARG B C 1
ATOM 3141 O O . ARG B 1 161 ? -14.641 19.219 2.057 1 86.06 161 ARG B O 1
ATOM 3148 N N . LYS B 1 162 ? -15.539 17.203 2.322 1 87.81 162 LYS B N 1
ATOM 3149 C CA . LYS B 1 162 ? -16.719 17.719 3.01 1 87.81 162 LYS B CA 1
ATOM 3150 C C . LYS B 1 162 ? -16.359 18.344 4.348 1 87.81 162 LYS B C 1
ATOM 3152 O O . LYS B 1 162 ? -17.109 19.172 4.887 1 87.81 162 LYS B O 1
ATOM 3157 N N . ASP B 1 163 ? -15.258 17.969 4.891 1 93.62 163 ASP B N 1
ATOM 3158 C CA . ASP B 1 163 ? -14.781 18.516 6.156 1 93.62 163 ASP B CA 1
ATOM 3159 C C . ASP B 1 163 ? -13.797 19.656 5.926 1 93.62 163 ASP B C 1
ATOM 3161 O O . ASP B 1 163 ? -13.125 20.109 6.855 1 93.62 163 ASP B O 1
ATOM 3165 N N . ASP B 1 164 ? -13.641 20.062 4.668 1 95.31 164 ASP B N 1
ATOM 3166 C CA . ASP B 1 164 ? -12.742 21.141 4.27 1 95.31 164 ASP B CA 1
ATOM 3167 C C . ASP B 1 164 ? -11.297 20.812 4.617 1 95.31 164 ASP B C 1
ATOM 3169 O O . ASP B 1 164 ? -10.555 21.672 5.105 1 95.31 164 ASP B O 1
ATOM 3173 N N . ILE B 1 165 ? -10.961 19.578 4.555 1 96.19 165 ILE B N 1
ATOM 3174 C CA . ILE B 1 165 ? -9.594 19.109 4.754 1 96.19 165 ILE B CA 1
ATOM 3175 C C . ILE B 1 165 ? -8.977 18.75 3.406 1 96.19 165 ILE B C 1
ATOM 3177 O O . ILE B 1 165 ? -9.555 17.984 2.637 1 96.19 165 ILE B O 1
ATOM 3181 N N . ARG B 1 166 ? -7.828 19.375 3.094 1 95.62 166 ARG B N 1
ATOM 3182 C CA . ARG B 1 166 ? -7.059 19.016 1.908 1 95.62 166 ARG B CA 1
ATOM 3183 C C . ARG B 1 166 ? -6.004 17.969 2.24 1 95.62 166 ARG B C 1
ATOM 3185 O O . ARG B 1 166 ? -5.289 18.078 3.236 1 95.62 166 ARG B O 1
ATOM 3192 N N . VAL B 1 167 ? -5.992 16.875 1.461 1 94.69 167 VAL B N 1
ATOM 3193 C CA . VAL B 1 167 ? -5 15.828 1.655 1 94.69 167 VAL B CA 1
ATOM 3194 C C . VAL B 1 167 ? -4.062 15.766 0.451 1 94.69 167 VAL B C 1
ATOM 3196 O O . VAL B 1 167 ? -4.516 15.633 -0.688 1 94.69 167 VAL B O 1
ATOM 3199 N N . VAL B 1 168 ? -2.732 15.914 0.721 1 92.31 168 VAL B N 1
ATOM 3200 C CA . VAL B 1 168 ? -1.748 15.922 -0.357 1 92.31 168 VAL B CA 1
ATOM 3201 C C . VAL B 1 168 ? -0.548 15.062 0.035 1 92.31 168 VAL B C 1
ATOM 3203 O O . VAL B 1 168 ? -0.403 14.68 1.198 1 92.31 168 VAL B O 1
ATOM 3206 N N . ASP B 1 169 ? 0.17 14.688 -0.971 1 91.5 169 ASP B N 1
ATOM 3207 C CA . ASP B 1 169 ? 1.44 14.031 -0.679 1 91.5 169 ASP B CA 1
ATOM 3208 C C . ASP B 1 169 ? 2.586 14.68 -1.446 1 91.5 169 ASP B C 1
ATOM 3210 O O . ASP B 1 169 ? 2.354 15.453 -2.381 1 91.5 169 ASP B O 1
ATOM 3214 N N . VAL B 1 170 ? 3.77 14.594 -0.857 1 87.38 170 VAL B N 1
ATOM 3215 C CA . VAL B 1 170 ? 5.004 15.055 -1.491 1 87.38 170 VAL B CA 1
ATOM 3216 C C . VAL B 1 170 ? 5.855 13.852 -1.887 1 87.38 170 VAL B C 1
ATOM 3218 O O . VAL B 1 170 ? 6.043 12.922 -1.094 1 87.38 170 VAL B O 1
ATOM 3221 N N . TRP B 1 171 ? 6.203 13.906 -3.098 1 74.19 171 TRP B N 1
ATOM 3222 C CA . TRP B 1 171 ? 7.02 12.844 -3.68 1 74.19 171 TRP B CA 1
ATOM 3223 C C . TRP B 1 171 ? 8.461 13.297 -3.854 1 74.19 171 TRP B C 1
ATOM 3225 O O . TRP B 1 171 ? 8.797 13.969 -4.832 1 74.19 171 TRP B O 1
ATOM 3235 N N . PRO B 1 172 ? 9.25 13.164 -2.76 1 56.91 172 PRO B N 1
ATOM 3236 C CA . PRO B 1 172 ? 10.641 13.445 -3.098 1 56.91 172 PRO B CA 1
ATOM 3237 C C . PRO B 1 172 ? 11.195 12.508 -4.168 1 56.91 172 PRO B C 1
ATOM 3239 O O . PRO B 1 172 ? 10.797 11.344 -4.238 1 56.91 172 PRO B O 1
ATOM 3242 N N . LEU B 1 173 ? 11.727 13.031 -5.043 1 46.72 173 LEU B N 1
ATOM 3243 C CA . LEU B 1 173 ? 12.328 12.164 -6.055 1 46.72 173 LEU B CA 1
ATOM 3244 C C . LEU B 1 173 ? 13.305 11.18 -5.418 1 46.72 173 LEU B C 1
ATOM 3246 O O . LEU B 1 173 ? 13.664 11.32 -4.246 1 46.72 173 LEU B O 1
ATOM 3250 N N . TRP B 1 174 ? 13.922 10.305 -6.102 1 42.66 174 TRP B N 1
ATOM 3251 C CA . TRP B 1 174 ? 15.008 9.445 -5.648 1 42.66 174 TRP B CA 1
ATOM 3252 C C . TRP B 1 174 ? 16.109 10.258 -4.961 1 42.66 174 TRP B C 1
ATOM 3254 O O . TRP B 1 174 ? 16.75 11.086 -5.594 1 42.66 174 TRP B O 1
ATOM 3264 N N . A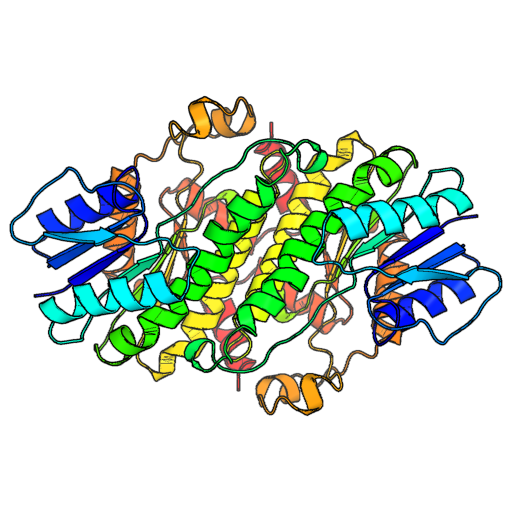LA B 1 175 ? 15.812 10.898 -3.908 1 35.28 175 ALA B N 1
ATOM 3265 C CA . ALA B 1 175 ? 16.953 11.586 -3.32 1 35.28 175 ALA B CA 1
ATOM 3266 C C . ALA B 1 175 ? 18.141 10.633 -3.125 1 35.28 175 ALA B C 1
ATOM 3268 O O . ALA B 1 175 ? 17.938 9.445 -2.865 1 35.28 175 ALA B O 1
ATOM 3269 N N . LYS B 1 176 ? 19.328 10.953 -3.551 1 32.09 176 LYS B N 1
ATOM 3270 C CA . LYS B 1 176 ? 20.562 10.328 -3.08 1 32.09 176 LYS B CA 1
ATOM 3271 C C . LYS B 1 176 ? 20.641 10.328 -1.557 1 32.09 176 LYS B C 1
ATOM 3273 O O . LYS B 1 176 ? 20.969 11.352 -0.947 1 32.09 176 LYS B O 1
ATOM 3278 N N . THR B 1 177 ? 19.719 10.031 -0.804 1 33.34 177 THR B N 1
ATOM 3279 C CA . THR B 1 177 ? 20.047 10.234 0.604 1 33.34 177 THR B CA 1
ATOM 3280 C C . THR B 1 177 ? 21.062 9.188 1.079 1 33.34 177 THR B C 1
ATOM 3282 O O . THR B 1 177 ? 21.281 8.18 0.408 1 33.34 177 THR B O 1
ATOM 3285 N N . ASP B 1 178 ? 21.672 9.57 2.189 1 31.94 178 ASP B N 1
ATOM 3286 C CA . ASP B 1 178 ? 22.547 8.68 2.953 1 31.94 178 ASP B CA 1
ATOM 3287 C C . ASP B 1 178 ? 21.891 7.312 3.154 1 31.94 178 ASP B C 1
ATOM 3289 O O . ASP B 1 178 ? 22.531 6.395 3.682 1 31.94 178 ASP B O 1
ATOM 3293 N N . LEU B 1 179 ? 20.703 7.371 3.268 1 33.38 179 LEU B N 1
ATOM 3294 C CA . LEU B 1 179 ? 20.125 6.039 3.416 1 33.38 179 LEU B CA 1
ATOM 3295 C C . LEU B 1 179 ? 20.469 5.164 2.211 1 33.38 179 LEU B C 1
ATOM 3297 O O . LEU B 1 179 ? 20.391 3.938 2.291 1 33.38 179 LEU B O 1
ATOM 3301 N N . VAL B 1 180 ? 20.594 5.758 1.082 1 35.81 180 VAL B N 1
ATOM 3302 C CA . VAL B 1 180 ? 21.141 5.191 -0.146 1 35.81 180 VAL B CA 1
ATOM 3303 C C . VAL B 1 180 ? 22.641 4.926 0.031 1 35.81 180 VAL B C 1
ATOM 3305 O O . VAL B 1 180 ? 23.266 4.285 -0.814 1 35.81 180 VAL B O 1
ATOM 3308 N N . ASN B 1 181 ? 23.141 5.582 0.806 1 36.53 181 ASN B N 1
ATOM 3309 C CA . ASN B 1 181 ? 24.562 5.328 0.914 1 36.53 181 ASN B CA 1
ATOM 3310 C C . ASN B 1 181 ? 24.875 3.836 1.002 1 36.53 181 ASN B C 1
ATOM 3312 O O . ASN B 1 181 ? 25.953 3.396 0.627 1 36.53 181 ASN B O 1
ATOM 3316 N N . GLY B 1 182 ? 24.047 3.195 1.782 1 36.09 182 GLY B N 1
ATOM 3317 C CA . GLY B 1 182 ? 24.391 1.786 1.914 1 36.09 182 GLY B CA 1
ATOM 3318 C C . GLY B 1 182 ? 23.781 0.923 0.823 1 36.09 182 GLY B C 1
ATOM 3319 O O . GLY B 1 182 ? 23.938 -0.3 0.833 1 36.09 182 GLY B O 1
ATOM 3320 N N . VAL B 1 183 ? 22.781 1.464 0.267 1 39.09 183 VAL B N 1
ATOM 3321 C CA . VAL B 1 183 ? 22.188 0.604 -0.757 1 39.09 183 VAL B CA 1
ATOM 3322 C C . VAL B 1 183 ? 22.922 0.807 -2.082 1 39.09 183 VAL B C 1
ATOM 3324 O O . VAL B 1 183 ? 23.047 1.935 -2.566 1 39.09 183 VAL B O 1
ATOM 3327 N N . LYS B 1 184 ? 23.734 -0.151 -2.535 1 38.53 184 LYS B N 1
ATOM 3328 C CA . LYS B 1 184 ? 24.484 -0.324 -3.779 1 38.53 184 LYS B CA 1
ATOM 3329 C C . LYS B 1 184 ? 23.547 -0.365 -4.98 1 38.53 184 LYS B C 1
ATOM 3331 O O . LYS B 1 184 ? 23.953 -0.743 -6.082 1 38.53 184 LYS B O 1
ATOM 3336 N N . ALA B 1 185 ? 22.328 -0.225 -4.73 1 39.47 185 ALA B N 1
ATOM 3337 C CA . ALA B 1 185 ? 21.609 -0.472 -5.973 1 39.47 185 ALA B CA 1
ATOM 3338 C C . ALA B 1 185 ? 21.969 0.555 -7.039 1 39.47 185 ALA B C 1
ATOM 3340 O O . ALA B 1 185 ? 21.891 1.762 -6.801 1 39.47 185 ALA B O 1
ATOM 3341 N N . LYS B 1 186 ? 22.641 0.263 -8.039 1 40.56 186 LYS B N 1
ATOM 3342 C CA . LYS B 1 186 ? 23.188 0.967 -9.203 1 40.56 186 LYS B CA 1
ATOM 3343 C C . LYS B 1 186 ? 22.172 1.97 -9.75 1 40.56 186 LYS B C 1
ATOM 3345 O O . LYS B 1 186 ? 22.562 3.006 -10.297 1 40.56 186 LYS B O 1
ATOM 3350 N N . SER B 1 187 ? 20.953 1.543 -9.656 1 38.22 187 SER B N 1
ATOM 3351 C CA . SER B 1 187 ? 19.938 2.355 -10.312 1 38.22 187 SER B CA 1
ATOM 3352 C C . SER B 1 187 ? 19.75 3.686 -9.586 1 38.22 187 SER B C 1
ATOM 3354 O O . SER B 1 187 ? 19.375 4.688 -10.203 1 38.22 187 SER B O 1
ATOM 3356 N N . LEU B 1 188 ? 19.75 3.615 -8.367 1 40.41 188 LEU B N 1
ATOM 3357 C CA . LEU B 1 188 ? 19.578 4.859 -7.629 1 40.41 188 LEU B CA 1
ATOM 3358 C C . LEU B 1 188 ? 20.734 5.816 -7.902 1 40.41 188 LEU B C 1
ATOM 3360 O O . LEU B 1 188 ? 20.547 7.035 -7.914 1 40.41 188 LEU B O 1
ATOM 3364 N N . LYS B 1 189 ? 21.906 5.312 -7.969 1 39.22 189 LYS B N 1
ATOM 3365 C CA . LYS B 1 189 ? 23.047 6.148 -8.344 1 39.22 189 LYS B CA 1
ATOM 3366 C C . LYS B 1 189 ? 22.781 6.863 -9.664 1 39.22 189 LYS B C 1
ATOM 3368 O O . LYS B 1 189 ? 23.312 7.949 -9.906 1 39.22 189 LYS B O 1
ATOM 3373 N N . ARG B 1 190 ? 22.281 6.113 -10.477 1 36.25 190 ARG B N 1
ATOM 3374 C CA . ARG B 1 190 ? 22.25 6.703 -11.812 1 36.25 190 ARG B CA 1
ATOM 3375 C C . ARG B 1 190 ? 21.266 7.867 -11.867 1 36.25 190 ARG B C 1
ATOM 3377 O O . ARG B 1 190 ? 21.203 8.594 -12.859 1 36.25 190 ARG B O 1
ATOM 3384 N N . LEU B 1 191 ? 20.188 7.625 -11.078 1 39.31 191 LEU B N 1
ATOM 3385 C CA . LEU B 1 191 ? 19.344 8.773 -11.391 1 39.31 191 LEU B CA 1
ATOM 3386 C C . LEU B 1 191 ? 19.891 10.039 -10.742 1 39.31 191 LEU B C 1
ATOM 3388 O O . LEU B 1 191 ? 19.406 11.141 -11.008 1 39.31 191 LEU B O 1
ATOM 3392 N N . GLY B 1 192 ? 20.984 10.242 -10.391 1 40.16 192 GLY B N 1
ATOM 3393 C CA . GLY B 1 192 ? 21.766 11.414 -10.008 1 40.16 192 GLY B CA 1
ATOM 3394 C C . GLY B 1 192 ? 21.031 12.344 -9.062 1 40.16 192 GLY B C 1
ATOM 3395 O O . GLY B 1 192 ? 21.562 13.375 -8.656 1 40.16 192 GLY B O 1
ATOM 3396 N N . VAL B 1 193 ? 19.75 12.586 -9.188 1 43.62 193 VAL B N 1
ATOM 3397 C CA . VAL B 1 193 ? 19.203 13.758 -8.5 1 43.62 193 VAL B CA 1
ATOM 3398 C C . VAL B 1 193 ? 19.109 13.477 -7 1 43.62 193 VAL B C 1
ATOM 3400 O O . VAL B 1 193 ? 18.391 12.57 -6.582 1 43.62 193 VAL B O 1
ATOM 3403 N N . ARG B 1 194 ? 20.203 13.844 -6.113 1 54.75 194 ARG B N 1
ATOM 3404 C CA . ARG B 1 194 ? 20.297 13.773 -4.66 1 54.75 194 ARG B CA 1
ATOM 3405 C C . ARG B 1 194 ? 19.438 14.859 -4.012 1 54.75 194 ARG B C 1
ATOM 3407 O O . ARG B 1 194 ? 19.844 16.016 -3.945 1 54.75 194 ARG B O 1
ATOM 3414 N N . ILE B 1 195 ? 18.156 14.656 -3.818 1 70 195 ILE B N 1
ATOM 3415 C CA . ILE B 1 195 ? 17.281 15.602 -3.133 1 70 195 ILE B CA 1
ATOM 3416 C C . ILE B 1 195 ? 17.672 15.688 -1.658 1 70 195 ILE B C 1
ATOM 3418 O O . ILE B 1 195 ? 17.875 14.664 -1.007 1 70 195 ILE B O 1
ATOM 3422 N N . THR B 1 196 ? 18.078 16.984 -1.182 1 80.12 196 THR B N 1
ATOM 3423 C CA . THR B 1 196 ? 18.422 17.219 0.218 1 80.12 196 THR B CA 1
ATOM 3424 C C . THR B 1 196 ? 17.156 17.328 1.067 1 80.12 196 THR B C 1
ATOM 3426 O O . THR B 1 196 ? 16.078 17.641 0.552 1 80.12 196 THR B O 1
ATOM 3429 N N . PRO B 1 197 ? 17.281 17.109 2.348 1 87.25 197 PRO B N 1
ATOM 3430 C CA . PRO B 1 197 ? 16.141 17.297 3.244 1 87.25 197 PRO B CA 1
ATOM 3431 C C . PRO B 1 197 ? 15.555 18.703 3.158 1 87.25 197 PRO B C 1
ATOM 3433 O O . PRO B 1 197 ? 14.336 18.875 3.242 1 87.25 197 PRO B O 1
ATOM 3436 N N . GLU B 1 198 ? 16.406 19.672 2.959 1 89.94 198 GLU B N 1
ATOM 3437 C CA . GLU B 1 198 ? 15.945 21.062 2.883 1 89.94 198 GLU B CA 1
ATOM 3438 C C . GLU B 1 198 ? 15.102 21.297 1.633 1 89.94 198 GLU B C 1
ATOM 3440 O O . GLU B 1 198 ? 14.148 22.078 1.66 1 89.94 198 GLU B O 1
ATOM 3445 N N . GLN B 1 199 ? 15.43 20.641 0.582 1 86.25 199 GLN B N 1
ATOM 3446 C CA . GLN B 1 199 ? 14.641 20.75 -0.639 1 86.25 199 GLN B CA 1
ATOM 3447 C C . GLN B 1 199 ? 13.266 20.109 -0.458 1 86.25 199 GLN B C 1
ATOM 3449 O O . GLN B 1 199 ? 12.266 20.641 -0.966 1 86.25 199 GLN B O 1
ATOM 3454 N N . VAL B 1 200 ? 13.289 19.047 0.273 1 89 200 VAL B N 1
ATOM 3455 C CA . VAL B 1 200 ? 12.008 18.406 0.557 1 89 200 VAL B CA 1
ATOM 3456 C C . VAL B 1 200 ? 11.172 19.297 1.467 1 89 200 VAL B C 1
ATOM 3458 O O . VAL B 1 200 ? 9.961 19.453 1.266 1 89 200 VAL B O 1
ATOM 3461 N N . ALA B 1 201 ? 11.82 19.906 2.393 1 94.06 201 ALA B N 1
ATOM 3462 C CA . ALA B 1 201 ? 11.125 20.812 3.297 1 94.06 201 ALA B CA 1
ATOM 3463 C C . ALA B 1 201 ? 10.484 21.969 2.529 1 94.06 201 ALA B C 1
ATOM 3465 O O . ALA B 1 201 ? 9.359 22.375 2.832 1 94.06 201 ALA B O 1
ATOM 3466 N N . GLN B 1 202 ? 11.211 22.453 1.548 1 93.25 202 GLN B N 1
ATOM 3467 C CA . GLN B 1 202 ? 10.648 23.516 0.717 1 93.25 202 GLN B CA 1
ATOM 3468 C C . GLN B 1 202 ? 9.438 23.016 -0.069 1 93.25 202 GLN B C 1
ATOM 3470 O O . GLN B 1 202 ? 8.453 23.734 -0.208 1 93.25 202 GLN B O 1
ATOM 3475 N N . ALA B 1 203 ? 9.539 21.812 -0.587 1 89.75 203 ALA B N 1
ATOM 3476 C CA . ALA B 1 203 ? 8.414 21.234 -1.317 1 89.75 203 ALA B CA 1
ATOM 3477 C C . ALA B 1 203 ? 7.191 21.094 -0.416 1 89.75 203 ALA B C 1
ATOM 3479 O O . ALA B 1 203 ? 6.059 21.312 -0.854 1 89.75 203 ALA B O 1
ATOM 3480 N N . VAL B 1 204 ? 7.449 20.672 0.801 1 94.19 204 VAL B N 1
ATOM 3481 C CA . VAL B 1 204 ? 6.363 20.562 1.771 1 94.19 204 VAL B CA 1
ATOM 3482 C C . VAL B 1 204 ? 5.723 21.922 1.991 1 94.19 204 VAL B C 1
ATOM 3484 O O . VAL B 1 204 ? 4.5 22.047 1.964 1 94.19 204 VAL B O 1
ATOM 3487 N N . TRP B 1 205 ? 6.52 22.953 2.197 1 96.38 205 TRP B N 1
ATOM 3488 C CA . TRP B 1 205 ? 6.027 24.328 2.375 1 96.38 205 TRP B CA 1
ATOM 3489 C C . TRP B 1 205 ? 5.176 24.75 1.188 1 96.38 205 TRP B C 1
ATOM 3491 O O . TRP B 1 205 ? 4.066 25.266 1.364 1 96.38 205 TRP B O 1
ATOM 3501 N N . ASP B 1 206 ? 5.664 24.5 0.005 1 93.25 206 ASP B N 1
ATOM 3502 C CA . ASP B 1 206 ? 4.957 24.891 -1.211 1 93.25 206 ASP B CA 1
ATOM 3503 C C . ASP B 1 206 ? 3.643 24.125 -1.35 1 93.25 206 ASP B C 1
ATOM 3505 O O . ASP B 1 206 ? 2.643 24.672 -1.809 1 93.25 206 ASP B O 1
ATOM 3509 N N . ALA B 1 207 ? 3.664 22.891 -0.972 1 92.25 207 ALA B N 1
ATOM 3510 C CA . ALA B 1 207 ? 2.475 22.047 -1.106 1 92.25 207 ALA B CA 1
ATOM 3511 C C . ALA B 1 207 ? 1.354 22.547 -0.194 1 92.25 207 ALA B C 1
ATOM 3513 O O . ALA B 1 207 ? 0.18 22.5 -0.57 1 92.25 207 ALA B O 1
ATOM 3514 N N . VAL B 1 208 ? 1.761 23.031 1.006 1 94.69 208 VAL B N 1
ATOM 3515 C CA . VAL B 1 208 ? 0.72 23.422 1.949 1 94.69 208 VAL B CA 1
ATOM 3516 C C . VAL B 1 208 ? 0.38 24.906 1.759 1 94.69 208 VAL B C 1
ATOM 3518 O O . VAL B 1 208 ? -0.509 25.438 2.43 1 94.69 208 VAL B O 1
ATOM 3521 N N . HIS B 1 209 ? 1.075 25.594 0.864 1 95.25 209 HIS B N 1
ATOM 3522 C CA . HIS B 1 209 ? 0.788 26.984 0.499 1 95.25 209 HIS B CA 1
ATOM 3523 C C . HIS B 1 209 ? 0.592 27.125 -1.007 1 95.25 209 HIS B C 1
ATOM 3525 O O . HIS B 1 209 ? 1.386 27.781 -1.681 1 95.25 209 HIS B O 1
ATOM 3531 N N . PRO B 1 210 ? -0.456 26.531 -1.439 1 88.88 210 PRO B N 1
ATOM 3532 C CA . PRO B 1 210 ? -0.667 26.641 -2.885 1 88.88 210 PRO B CA 1
ATOM 3533 C C . PRO B 1 210 ? -0.868 28.078 -3.348 1 88.88 210 PRO B C 1
ATOM 3535 O O . PRO B 1 210 ? -1.601 28.844 -2.711 1 88.88 210 PRO B O 1
ATOM 3538 N N . LYS B 1 211 ? -0.208 28.406 -4.441 1 87.88 211 LYS B N 1
ATOM 3539 C CA . LYS B 1 211 ? -0.182 29.781 -4.918 1 87.88 211 LYS B CA 1
ATOM 3540 C C . LYS B 1 211 ? -1.33 30.047 -5.887 1 87.88 211 LYS B C 1
ATOM 3542 O O . LYS B 1 211 ? -1.493 31.172 -6.371 1 87.88 211 LYS B O 1
ATOM 3547 N N . SER B 1 212 ? -2.068 29.031 -6.297 1 83.06 212 SER B N 1
ATOM 3548 C CA . SER B 1 212 ? -3.178 29.172 -7.238 1 83.06 212 SER B CA 1
ATOM 3549 C C . SER B 1 212 ? -4.246 28.109 -6.984 1 83.06 212 SER B C 1
ATOM 3551 O O . SER B 1 212 ? -4.023 27.156 -6.23 1 83.06 212 SER B O 1
ATOM 3553 N N . ARG B 1 213 ? -5.324 28.344 -7.605 1 75.6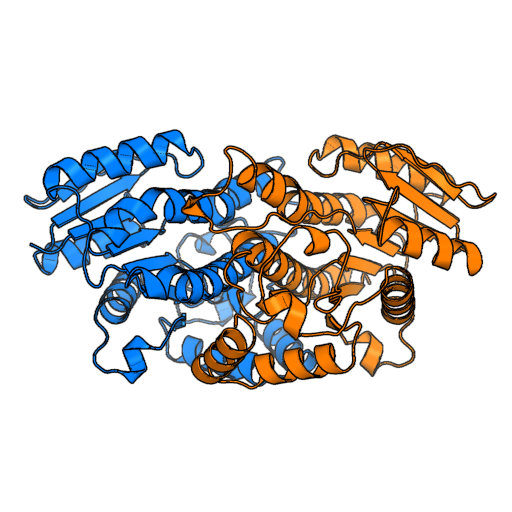9 213 ARG B N 1
ATOM 3554 C CA . ARG B 1 213 ? -6.41 27.375 -7.516 1 75.69 213 ARG B CA 1
ATOM 3555 C C . ARG B 1 213 ? -6.008 26.047 -8.141 1 75.69 213 ARG B C 1
ATOM 3557 O O . ARG B 1 213 ? -6.426 24.984 -7.672 1 75.69 213 ARG B O 1
ATOM 3564 N N . TRP B 1 214 ? -5.219 26.172 -9.133 1 73.44 214 TRP B N 1
ATOM 3565 C CA . TRP B 1 214 ? -4.742 24.953 -9.805 1 73.44 214 TRP B CA 1
ATOM 3566 C C . TRP B 1 214 ? -3.805 24.172 -8.898 1 73.44 214 TRP B C 1
ATOM 3568 O O . TRP B 1 214 ? -3.928 22.938 -8.781 1 73.44 214 TRP B O 1
ATOM 3578 N N . ALA B 1 215 ? -3.02 24.906 -8.211 1 75.62 215 ALA B N 1
ATOM 3579 C CA . ALA B 1 215 ? -2.098 24.266 -7.281 1 75.62 215 ALA B CA 1
ATOM 3580 C C . ALA B 1 215 ? -2.85 23.625 -6.117 1 75.62 215 ALA B C 1
ATOM 3582 O O . ALA B 1 215 ? -2.436 22.594 -5.598 1 75.62 215 ALA B O 1
ATOM 3583 N N . LYS B 1 216 ? -3.924 24.234 -5.84 1 81.38 216 LYS B N 1
ATOM 3584 C CA . LYS B 1 216 ? -4.727 23.719 -4.738 1 81.38 216 LYS B CA 1
ATOM 3585 C C . LYS B 1 216 ? -5.375 22.391 -5.109 1 81.38 216 LYS B C 1
ATOM 3587 O O . LYS B 1 216 ? -5.656 21.562 -4.238 1 81.38 216 LYS B O 1
ATOM 3592 N N . GLY B 1 217 ? -5.516 22.188 -6.332 1 78.5 217 GLY B N 1
ATOM 3593 C CA . GLY B 1 217 ? -6.145 20.969 -6.809 1 78.5 217 GLY B CA 1
ATOM 3594 C C . GLY B 1 217 ? -5.164 19.812 -6.984 1 78.5 217 GLY B C 1
ATOM 3595 O O . GLY B 1 217 ? -5.57 18.656 -7.109 1 78.5 217 GLY B O 1
ATOM 3596 N N . LYS B 1 218 ? -3.943 20.125 -6.898 1 80.19 218 LYS B N 1
ATOM 3597 C CA . LYS B 1 218 ? -2.92 19.094 -7.059 1 80.19 218 LYS B CA 1
ATOM 3598 C C . LYS B 1 218 ? -2.793 18.25 -5.797 1 80.19 218 LYS B C 1
ATOM 3600 O O . LYS B 1 218 ? -2.658 18.781 -4.691 1 80.19 218 LYS B O 1
ATOM 3605 N N . VAL B 1 219 ? -2.891 16.969 -5.98 1 83.19 219 VAL B N 1
ATOM 3606 C CA . VAL B 1 219 ? -2.863 16.047 -4.844 1 83.19 219 VAL B CA 1
ATOM 3607 C C . VAL B 1 219 ? -1.438 15.562 -4.609 1 83.19 219 VAL B C 1
ATOM 3609 O O . VAL B 1 219 ? -1.001 15.422 -3.465 1 83.19 219 VAL B O 1
ATOM 3612 N N . HIS B 1 220 ? -0.717 15.352 -5.746 1 82.5 220 HIS B N 1
ATOM 3613 C CA . HIS B 1 220 ? 0.644 14.828 -5.695 1 82.5 220 HIS B CA 1
ATOM 3614 C C . HIS B 1 220 ? 1.663 15.906 -6.043 1 82.5 220 HIS B C 1
ATOM 3616 O O . HIS B 1 220 ? 1.596 16.516 -7.121 1 82.5 220 HIS B O 1
ATOM 3622 N N . HIS B 1 221 ? 2.584 16.109 -5.148 1 79.69 221 HIS B N 1
ATOM 3623 C CA . HIS B 1 221 ? 3.568 17.172 -5.336 1 79.69 221 HIS B CA 1
ATOM 3624 C C . HIS B 1 221 ? 4.977 16.609 -5.449 1 79.69 221 HIS B C 1
ATOM 3626 O O . HIS B 1 221 ? 5.48 15.984 -4.512 1 79.69 221 HIS B O 1
ATOM 3632 N N . GLY B 1 222 ? 5.566 16.781 -6.621 1 73.69 222 GLY B N 1
ATOM 3633 C CA . GLY B 1 222 ? 6.941 16.359 -6.824 1 73.69 222 GLY B CA 1
ATOM 3634 C C . GLY B 1 222 ? 7.961 17.359 -6.309 1 73.69 222 GLY B C 1
ATOM 3635 O O . GLY B 1 222 ? 7.668 18.547 -6.195 1 73.69 222 GLY B O 1
ATOM 3636 N N . VAL B 1 223 ? 9.078 16.859 -5.914 1 64.81 223 VAL B N 1
ATOM 3637 C CA . VAL B 1 223 ? 10.117 17.75 -5.414 1 64.81 223 VAL B CA 1
ATOM 3638 C C . VAL B 1 223 ? 10.961 18.266 -6.574 1 64.81 223 VAL B C 1
ATOM 3640 O O . VAL B 1 223 ? 11.188 19.469 -6.695 1 64.81 223 VAL B O 1
ATOM 3643 N N . SER B 1 224 ? 11.414 17.266 -7.492 1 58.78 224 SER B N 1
ATOM 3644 C CA . SER B 1 224 ? 12.297 17.703 -8.57 1 58.78 224 SER B CA 1
ATOM 3645 C C . SER B 1 224 ? 11.547 17.766 -9.898 1 58.78 224 SER B C 1
ATOM 3647 O O . SER B 1 224 ? 10.469 17.188 -10.047 1 58.78 224 SER B O 1
ATOM 3649 N N . LYS B 1 225 ? 12.07 18.672 -10.852 1 51.91 225 LYS B N 1
ATOM 3650 C CA . LYS B 1 225 ? 11.547 18.75 -12.211 1 51.91 225 LYS B CA 1
ATOM 3651 C C . LYS B 1 225 ? 11.445 17.375 -12.844 1 51.91 225 LYS B C 1
ATOM 3653 O O . LYS B 1 225 ? 10.5 17.094 -13.586 1 51.91 225 LYS B O 1
ATOM 3658 N N . LEU B 1 226 ? 12.43 16.672 -12.586 1 46.56 226 LEU B N 1
ATOM 3659 C CA . LEU B 1 226 ? 12.453 15.344 -13.164 1 46.56 226 LEU B CA 1
ATOM 3660 C C . LEU B 1 226 ? 11.352 14.469 -12.562 1 46.56 226 LEU B C 1
ATOM 3662 O O . LEU B 1 226 ? 10.727 13.68 -13.266 1 46.56 226 LEU B O 1
ATOM 3666 N N . ASP B 1 227 ? 11 14.75 -11.367 1 49.84 227 ASP B N 1
ATOM 3667 C CA . ASP B 1 227 ? 9.938 14.023 -10.68 1 49.84 227 ASP B CA 1
ATOM 3668 C C . ASP B 1 227 ? 8.586 14.281 -11.336 1 49.84 227 ASP B C 1
ATOM 3670 O O . ASP B 1 227 ? 7.781 13.359 -11.5 1 49.84 227 ASP B O 1
ATOM 3674 N N . LYS B 1 228 ? 8.531 15.531 -11.672 1 47 228 LYS B N 1
ATOM 3675 C CA . LYS B 1 228 ? 7.289 15.961 -12.312 1 47 228 LYS B CA 1
ATOM 3676 C C . LYS B 1 228 ? 7.105 15.281 -13.664 1 47 228 LYS B C 1
ATOM 3678 O O . LYS B 1 228 ? 5.988 14.922 -14.039 1 47 228 LYS B O 1
ATOM 3683 N N . ALA B 1 229 ? 8.219 15.07 -14.227 1 45.28 229 ALA B N 1
ATOM 3684 C CA . ALA B 1 229 ? 8.156 14.461 -15.547 1 45.28 229 ALA B CA 1
ATOM 3685 C C . ALA B 1 229 ? 7.805 12.977 -15.453 1 45.28 229 ALA B C 1
ATOM 3687 O O . ALA B 1 229 ? 7.031 12.469 -16.266 1 45.28 229 ALA B O 1
ATOM 3688 N N . LEU B 1 230 ? 8.367 12.344 -14.461 1 47.09 230 LEU B N 1
ATOM 3689 C CA . LEU B 1 230 ? 8.133 10.906 -14.344 1 47.09 230 LEU B CA 1
ATOM 3690 C C . LEU B 1 230 ? 6.688 10.617 -13.977 1 47.09 230 LEU B C 1
ATOM 3692 O O . LEU B 1 230 ? 6.094 9.656 -14.469 1 47.09 230 LEU B O 1
ATOM 3696 N N . TYR B 1 231 ? 6.195 11.477 -13.195 1 47.31 231 TYR B N 1
ATOM 3697 C CA . TYR B 1 231 ? 4.785 11.305 -12.875 1 47.31 231 TYR B CA 1
ATOM 3698 C C . TYR B 1 231 ? 3.916 11.469 -14.117 1 47.31 231 TYR B C 1
ATOM 3700 O O . TYR B 1 231 ? 2.941 10.734 -14.297 1 47.31 231 TYR B O 1
ATOM 3708 N N . LEU B 1 232 ? 4.359 12.438 -14.914 1 42.19 232 LEU B N 1
ATOM 3709 C CA . LEU B 1 232 ? 3.615 12.656 -16.156 1 42.19 232 LEU B CA 1
ATOM 3710 C C . LEU B 1 232 ? 3.705 11.445 -17.062 1 42.19 232 LEU B C 1
ATOM 3712 O O . LEU B 1 232 ? 2.729 11.086 -17.734 1 42.19 232 LEU B O 1
ATOM 3716 N N . MET B 1 233 ? 4.809 10.906 -17.031 1 41.44 233 MET B N 1
ATOM 3717 C CA . MET B 1 233 ? 4.98 9.758 -17.906 1 41.44 233 MET B CA 1
ATOM 3718 C C . MET B 1 233 ? 4.188 8.562 -17.406 1 41.44 233 MET B C 1
ATOM 3720 O O . MET B 1 233 ? 3.639 7.789 -18.203 1 41.44 233 MET B O 1
ATOM 3724 N N . LYS B 1 234 ? 4.242 8.344 -16.141 1 44 234 LYS B N 1
ATOM 3725 C CA . LYS B 1 234 ? 3.445 7.254 -15.57 1 44 234 LYS B CA 1
ATOM 3726 C C . LYS B 1 234 ? 1.97 7.41 -15.93 1 44 234 LYS B C 1
ATOM 3728 O O . LYS B 1 234 ? 1.285 6.418 -16.203 1 44 234 LYS B O 1
ATOM 3733 N N . SER B 1 235 ? 1.594 8.609 -15.797 1 39.75 235 SER B N 1
ATOM 3734 C CA . SER B 1 235 ? 0.194 8.875 -16.109 1 39.75 235 SER B CA 1
ATOM 3735 C C . SER B 1 235 ? -0.106 8.602 -17.578 1 39.75 235 SER B C 1
ATOM 3737 O O . SER B 1 235 ? -1.249 8.32 -17.938 1 39.75 235 SER B O 1
ATOM 3739 N N . LEU B 1 236 ? 0.95 8.75 -18.391 1 37.69 236 LEU B N 1
ATOM 3740 C CA . LEU B 1 236 ? 0.738 8.648 -19.828 1 37.69 236 LEU B CA 1
ATOM 3741 C C . LEU B 1 236 ? 1.033 7.23 -20.312 1 37.69 236 LEU B C 1
ATOM 3743 O O . LEU B 1 236 ? 0.636 6.859 -21.422 1 37.69 236 LEU B O 1
ATOM 3747 N N . SER B 1 237 ? 1.996 6.488 -19.766 1 38.75 237 SER B N 1
ATOM 3748 C CA . SER B 1 237 ? 2.629 5.387 -20.484 1 38.75 237 SER B CA 1
ATOM 3749 C C . SER B 1 237 ? 1.856 4.086 -20.297 1 38.75 237 SER B C 1
ATOM 3751 O O . SER B 1 237 ? 1.349 3.814 -19.203 1 38.75 237 SER B O 1
ATOM 3753 N N . PRO B 1 238 ? 1.508 3.51 -21.422 1 42.22 238 PRO B N 1
ATOM 3754 C CA . PRO B 1 238 ? 1.13 2.096 -21.391 1 42.22 238 PRO B CA 1
ATOM 3755 C C . PRO B 1 238 ? 2.047 1.257 -20.5 1 42.22 238 PRO B C 1
ATOM 3757 O O . PRO B 1 238 ? 3.205 1.624 -20.281 1 42.22 238 PRO B O 1
ATOM 3760 N N . ASP B 1 239 ? 1.529 0.221 -19.75 1 41.38 239 ASP B N 1
ATOM 3761 C CA . ASP B 1 239 ? 2.271 -0.688 -18.891 1 41.38 239 ASP B CA 1
ATOM 3762 C C . ASP B 1 239 ? 3.684 -0.923 -19.422 1 41.38 239 ASP B C 1
ATOM 3764 O O . ASP B 1 239 ? 4.648 -0.916 -18.656 1 41.38 239 ASP B O 1
ATOM 3768 N N . ARG B 1 240 ? 3.824 -1.051 -20.75 1 40.31 240 ARG B N 1
ATOM 3769 C CA . ARG B 1 240 ? 5.109 -1.389 -21.359 1 40.31 240 ARG B CA 1
ATOM 3770 C C . ARG B 1 240 ? 6.102 -0.24 -21.219 1 40.31 240 ARG B C 1
ATOM 3772 O O . ARG B 1 240 ? 7.281 -0.463 -20.938 1 40.31 240 ARG B O 1
ATOM 3779 N N . VAL B 1 241 ? 5.617 0.958 -21.516 1 40.62 241 VAL B N 1
ATOM 3780 C CA . VAL B 1 241 ? 6.523 2.102 -21.484 1 40.62 241 VAL B CA 1
ATOM 3781 C C . VAL B 1 241 ? 7.004 2.33 -20.047 1 40.62 241 VAL B C 1
ATOM 3783 O O . VAL B 1 241 ? 8.188 2.568 -19.812 1 40.62 241 VAL B O 1
ATOM 3786 N N . ALA B 1 242 ? 6.074 2.207 -19.188 1 42.38 242 ALA B N 1
ATOM 3787 C CA . ALA B 1 242 ? 6.453 2.379 -17.781 1 42.38 242 ALA B CA 1
ATOM 3788 C C . ALA B 1 242 ? 7.449 1.31 -17.344 1 42.38 242 ALA B C 1
ATOM 3790 O O . ALA B 1 242 ? 8.414 1.604 -16.641 1 42.38 242 ALA B O 1
ATOM 3791 N N . MET B 1 243 ? 7.227 0.098 -17.828 1 42.94 243 MET B N 1
ATOM 3792 C CA . MET B 1 243 ? 8.156 -0.994 -17.547 1 42.94 243 MET B CA 1
ATOM 3793 C C . MET B 1 243 ? 9.539 -0.693 -18.141 1 42.94 243 MET B C 1
ATOM 3795 O O . MET B 1 243 ? 10.555 -0.935 -17.484 1 42.94 243 MET B O 1
ATOM 3799 N N . CYS B 1 244 ? 9.531 -0.286 -19.359 1 41.72 244 CYS B N 1
ATOM 3800 C CA . CYS B 1 244 ? 10.797 0.038 -19.984 1 41.72 244 CYS B CA 1
ATOM 3801 C C . CYS B 1 244 ? 11.539 1.119 -19.219 1 41.72 244 CYS B C 1
ATOM 3803 O O . CYS B 1 244 ? 12.75 1.031 -19.016 1 41.72 244 CYS B O 1
ATOM 3805 N N . PHE B 1 245 ? 10.906 2.055 -18.859 1 40.78 245 PHE B N 1
ATOM 3806 C CA . PHE B 1 245 ? 11.5 3.156 -18.125 1 40.78 245 PHE B CA 1
ATOM 3807 C C . PHE B 1 245 ? 12 2.684 -16.75 1 40.78 245 PHE B C 1
ATOM 3809 O O . PHE B 1 245 ? 13.094 3.053 -16.328 1 40.78 245 PHE B O 1
ATOM 3816 N N . ALA B 1 246 ? 11.18 1.842 -16.156 1 40.41 246 ALA B N 1
ATOM 3817 C CA . ALA B 1 246 ? 11.609 1.278 -14.883 1 40.41 246 ALA B CA 1
ATOM 3818 C C . ALA B 1 246 ? 12.867 0.434 -15.047 1 40.41 246 ALA B C 1
ATOM 3820 O O . ALA B 1 246 ? 13.773 0.484 -14.211 1 40.41 246 ALA B O 1
ATOM 3821 N N . ARG B 1 247 ? 12.852 -0.295 -16.062 1 43.31 247 ARG B N 1
ATOM 3822 C CA . ARG B 1 247 ? 14.031 -1.087 -16.391 1 43.31 247 ARG B CA 1
ATOM 3823 C C . ARG B 1 247 ? 15.25 -0.191 -16.609 1 43.31 247 ARG B C 1
ATOM 3825 O O . ARG B 1 247 ? 16.359 -0.538 -16.219 1 43.31 247 ARG B O 1
ATOM 3832 N N . LEU B 1 248 ? 15.047 0.833 -17.312 1 39.72 248 LEU B N 1
ATOM 3833 C CA . LEU B 1 248 ? 16.125 1.779 -17.594 1 39.72 248 LEU B CA 1
ATOM 3834 C C . LEU B 1 248 ? 16.656 2.396 -16.297 1 39.72 248 LEU B C 1
ATOM 3836 O O . LEU B 1 248 ? 17.859 2.617 -16.156 1 39.72 248 LEU B O 1
ATOM 3840 N N . ILE B 1 249 ? 15.789 2.504 -15.445 1 37.25 249 ILE B N 1
ATOM 3841 C CA . ILE B 1 249 ? 16.172 3.139 -14.188 1 37.25 249 ILE B CA 1
ATOM 3842 C C . ILE B 1 249 ? 16.828 2.107 -13.266 1 37.25 249 ILE B C 1
ATOM 3844 O O . ILE B 1 249 ? 17.719 2.441 -12.484 1 37.25 249 ILE B O 1
ATOM 3848 N N . ALA B 1 250 ? 16.266 0.864 -13.297 1 36.88 250 ALA B N 1
ATOM 3849 C CA . ALA B 1 250 ? 16.828 -0.2 -12.469 1 36.88 250 ALA B CA 1
ATOM 3850 C C . ALA B 1 250 ? 18.203 -0.632 -12.992 1 36.88 250 ALA B C 1
ATOM 3852 O O . ALA B 1 250 ? 19.016 -1.175 -12.242 1 36.88 250 ALA B O 1
ATOM 3853 N N . GLY B 1 251 ? 19.047 -0.124 -13.719 1 36.44 251 GLY B N 1
ATOM 3854 C CA . GLY B 1 251 ? 20.328 -0.5 -14.297 1 36.44 251 GLY B CA 1
ATOM 3855 C C . GLY B 1 251 ? 20.344 -1.916 -14.844 1 36.44 251 GLY B C 1
ATOM 3856 O O . GLY B 1 251 ? 19.703 -2.805 -14.289 1 36.44 251 GLY B O 1
#

Secondary structure (DSSP, 8-state):
--EEEEES-SSHHHHHHHHHHHHTT-EEEEEESSPP----TTEEEEE--TT-HHHHHHHHHHHHTTTTT--SEEEE-------S-GGGPPTTHHHHHHIIIIIIHHHHHHHHHHHHHTSTT-EEEEE--GGGSS--TT-HHHHHHHHHHHHHHHHHHHHGGGGT-EEEEEE------TTTTS---HHHHHT-----HHHHHHHHHHHHS-SSHHHHH--EEESSHHHHHHHHHHHH--HHHHHHHHHHHH-/--EEEEES-SSHHHHHHHHHHHHTT-EEEEEESSPP----TTEEEEE--TT-HHHHHHHHHHHHTTTTT--SEEEE-------S-GGGPPTTHHHHHHIIIIIIHHHHHHHHHHHHHTSTT-EEEEE--GGGSS--TT-HHHHHHHHHHHHHHHHHHHHGGGGT-EEEEEE------TTSSS---HHHHHT-----HHHHHHHHHHHHS-SSHHHHH--EEESSHHHHHHHHHHHH--HHHHHHHHHHHH-

pLDDT: mean 80.21, std 22.12, range [31.81, 98.88]

InterPro domains:
  IPR002347 Short-chain dehydrogenase/reductase SDR [PF00106] (2-185)
  IPR002347 Short-chain dehydrogenase/reductase SDR [PR00080] (69-80)
  IPR002347 Short-chain dehydrogenase/reductase SDR [PR00080] (122-130)
  IPR002347 Short-chain dehydrogenase/reductase SDR [PR00080] (142-161)
  IPR002347 Short-chain dehydrogenase/reductase SDR [PR00081] (3-20)
  IPR002347 Short-chain dehydrogenase/reductase SDR [PR00081] (69-80)
  IPR002347 Short-chain dehydrogenase/reductase SDR [PR00081] (116-132)
  IPR002347 Short-chain dehydrogenase/reductase SDR [PR00081] (142-161)
  IPR002347 Short-chain dehydrogenase/reductase SDR [PR00081] (163-180)
  IPR036291 NAD(P)-binding domain superfamily [SSF51735] (2-219)

Radius of gyration: 22.09 Å; Cα contacts (8 Å, |Δi|>4): 1123; chains: 2; bounding box: 49×68×51 Å

Solvent-accessible surface area (backbone atoms only — not comparable to full-atom values): 24592 Å² total; per-residue (Å²): 129,57,33,36,39,30,35,36,21,50,48,64,48,28,27,31,35,50,52,51,43,46,74,73,64,28,38,32,32,37,22,8,79,54,74,70,84,76,87,53,95,49,54,44,71,49,63,30,48,57,71,34,66,67,34,43,48,52,41,54,51,58,50,22,71,77,50,82,51,37,34,41,28,40,34,45,47,48,66,67,83,62,76,44,48,72,76,70,50,55,88,62,50,61,58,51,40,43,35,33,40,44,49,11,46,52,44,45,53,38,61,44,42,69,28,24,54,68,17,88,72,4,32,42,37,37,61,39,34,42,44,37,64,47,27,30,57,43,26,22,68,43,14,7,34,21,18,19,45,50,19,33,29,46,2,43,26,61,53,30,45,86,50,42,28,46,32,27,32,38,20,41,34,67,35,56,36,73,80,42,67,74,48,76,57,62,17,65,63,64,62,64,54,54,53,49,38,61,54,46,24,51,38,51,51,47,67,77,50,48,89,42,74,68,51,60,63,51,42,74,39,51,54,40,75,67,34,47,48,48,49,50,41,44,19,56,34,56,73,61,53,43,47,50,50,40,49,64,45,50,98,128,58,33,37,40,30,35,35,21,48,50,64,48,29,28,32,34,49,52,52,42,46,74,72,64,26,37,31,32,38,21,9,79,54,74,71,83,76,87,52,95,49,54,42,72,50,64,30,48,57,69,35,65,67,35,42,47,52,39,54,51,58,50,21,70,76,50,80,51,36,34,41,28,40,34,44,46,48,66,68,81,63,76,45,49,73,74,72,50,55,88,60,47,64,57,51,40,44,34,35,40,43,48,11,46,51,45,46,53,37,61,44,41,70,28,23,52,67,18,89,72,5,33,42,36,37,61,39,35,42,46,38,64,47,28,32,53,42,25,22,67,45,14,6,34,21,18,19,43,51,18,33,30,45,2,43,25,60,53,31,44,86,49,41,27,47,31,28,32,38,21,41,33,66,36,56,37,74,78,44,67,74,47,76,57,62,20,66,63,66,61,63,53,55,53,49,38,59,54,45,24,50,39,52,52,46,67,77,50,48,89,42,75,69,50,60,62,52,43,73,38,51,54,39,75,65,36,48,48,49,48,51,42,42,21,54,34,55,71,58,53,45,47,50,51,42,49,65,44,52,100

Organism: Corynebacterium glutamicum (strain ATCC 13032 / DSM 20300 / JCM 1318 / BCRC 11384 / CCUG 27702 / LMG 3730 / NBRC 12168 / NCIMB 10025 / NRRL B-2784 / 534) (NCBI:txid196627)